Protein 6WN0 (pdb70)

Solvent-accessible surface area: 19566 Å² total; per-residue (Å²): 70,79,0,20,0,1,38,122,91,0,64,93,96,7,60,34,35,10,120,121,0,12,129,52,0,40,97,8,13,15,82,79,92,45,70,93,28,24,36,55,91,73,16,82,0,43,15,91,5,21,64,76,69,1,7,1,0,0,0,25,30,127,134,67,8,0,0,0,4,0,0,5,20,3,82,22,83,2,25,4,6,39,15,36,32,87,0,5,137,116,27,46,16,145,98,115,51,0,30,2,5,11,26,42,10,13,15,85,130,52,96,38,123,95,76,51,48,69,7,23,0,8,0,4,2,0,0,0,4,1,0,26,4,47,46,12,52,4,0,1,18,22,14,25,34,126,30,64,89,89,2,108,85,1,7,5,131,34,120,92,40,13,130,81,74,119,26,89,67,137,43,12,3,0,1,16,0,52,10,62,76,114,4,8,58,17,0,10,116,136,42,84,8,107,18,89,20,22,54,40,112,36,1,146,103,33,173,86,91,118,50,85,81,73,0,15,0,0,42,125,93,0,54,96,98,4,75,50,30,13,84,77,0,15,124,45,0,11,29,6,10,9,16,42,106,38,74,126,111,26,58,73,130,78,15,102,0,38,10,111,4,24,67,81,71,2,7,1,0,0,0,21,40,135,102,74,7,1,0,0,4,0,0,5,19,2,90,22,82,1,26,3,14,83,66,38,51,82,0,4,139,116,26,32,18,158,91,113,49,0,33,2,6,11,22,44,9,12,14,9,88,57,118,42,122,116,68,58,46,61,12,20,0,13,0,6,1,0,0,0,4,0,0,23,4,45,42,12,47,4,0,1,19,22,15,27,36,127,32,56,87,88,2,107,82,1,14,4,145,33,129,95,41,14,123,78,71,109,35,106,60,138,46,10,2,1,0,17,0,61,10,61,74,116,4,11,52,15,0,12,115,138,38,81,6,108,20,87,31,22,55,37,110,40,2,149,106,30,173,104,79,113,45,34,211

Secondary structure (DSSP, 8-state):
-EEEEE-TTTGGGGHHHHHHHHHHHIIIIIIIS--GGG--TTS----TT-STT-EEEEEEETTEEEEEEEEEETTS--HHHHT-GGGSTT-----TTEEEEEEEEE-GGGSSSSSSS-HHHHHHHHHHHHHHHHT--EEEEEEETTHHHHHHHTT--EEESS--EEETTEEEEEEEEE-SHHHHHHHHHHHT--S--EE-TT-TTS--PPP-/-EEEEE-TTTGGG-HHHHHHHHHHHIIIIIIIS--GGG--TTS----TT-STT-EEEEEEETTEEEEEEEEEETTS--IIIII-GGGSTT-----TTEEEEEEEEE-GGGSS-SSSS-HHHHHHHHHHHHHHHHT--EEEEEEETTHHHHHHHTT--EEESS--EEETTEEEEEEEEE-SHHHHHHHHHHHT--S--EE-TT-TTS--PPPP-

Sequence (425 aa):
MQVHVIRRENRALYAGLLEKYFRIRHQIYVVERGWKELDRPDGREIDQFDTEDAVYLLGVDNDDIVAGMRMVPTTSPTLLSDVFPQLALAGPVRRPDAYELSRIFVVPRKRGEHGGPRAEAVIQAAAMEYGLSIGLSAFTIVLETWWLPRLVDQGWKAKPLGLPQDINGFSTTAVIVDVDDDAWVGICNRRSVPGPTLEWRGLEAIRRHSLPMQVHVIRRENRALYAGLLEKYFRIRHQIYVVERGWKELDRPDGREIDQFDTEDAVYLLGVDNDDIVAGMRMVPTTSPTLLSDVFPQLALAGPVRRPDAYELSRIFVVPRKRGEHGGPRAEAVIQAAAMEYGLSIGLSAFTIVLETWWLPRLVDQGWKAKPLGLPQDINGFSTTAVIVDVDDDAWVGICNRRSVPGPTLEWRGLEAIRRHSLPE

Organism: Rhodopseudomonas palustris (strain ATCC BAA-98 / CGA009) (NCBI:txid258594)

Radius of gyration: 25.26 Å; Cα contacts (8 Å, |Δi|>4): 843; chains: 2; bounding box: 41×74×60 Å

Foldseek 3Di:
DFKEKAALQCVVVCVPVVVVVQQVLLCVVCNVVVNVVQADDVNGRDDPQPDRQKIKIFDDDPNDGFWIKIKHQQLDDDCCQPPNVVQADVGGDRDRQEIEIDDTDGHPVQADDDPAFGPSLQRVLQVLVVSQFQVHFKYKYKAFCVCVVVCVQLQKDWDWRHAWDQDPNGTIHMTIITRDLRSNVSNCVSGVPPPDRYDCPSPPVDGTDDHD/DFKEKDALQCVVVCPPVVVLVQQVLLCVCCVPVVPVVQQDPVSGRDDPQPDRQKMKIFDDDPNHTFWIKIKHQLLDDDCCQPPNVVQAVVGGDRDRQEIEIDDTDGPPVQADDDDAFRPSLQRVLQVLVVSQFQPHFKYKYKAFPVCVVVCVQLQKDWDWRHDWDQDVNTTIHMIIITRDLRNNVSNCVSGVPPPHRYDHPSNPVHGTDDHDD

Nearest PDB structures (foldseek):
  6wn0-assembly1_A  TM=1.005E+00  e=1.119E-47  Rhodopseudomonas palustris
  5w8a-assembly1_A  TM=9.629E-01  e=1.177E-22  Bradyrhizobium japonicum
  5w8d-assembly1_A  TM=9.634E-01  e=1.426E-22  Bradyrhizobium japonicum
  6wns-assembly1_A  TM=9.395E-01  e=7.045E-20  Mesorhizobium sp. ORS 3359
  1ro5-assembly1_A  TM=8.654E-01  e=1.950E-10  Pseudomonas aeruginosa

InterPro domains:
  IPR001690 Autoinducer synthase [PF00765] (16-183)
  IPR001690 Autoinducer synthase [PR01549] (20-39)
  IPR001690 Autoinducer synthase [PR01549] (41-63)
  IPR001690 Autoinducer synthase [PR01549] (64-82)
  IPR001690 Autoinducer synthase [PR01549] (96-108)
  IPR001690 Autoinducer synthase [PS51187] (2-188)
  IPR001690 Autoinducer synthase [PTHR39322] (3-184)
  IPR016181 Acyl-CoA N-acyltransferase [SSF55729] (4-193)

B-factor: mean 21.7, std 7.26, range [11.91, 58.33]

Structure (mmCIF, N/CA/C/O backbone):
data_6WN0
#
_entry.id   6WN0
#
_cell.length_a   42.519
_cell.length_b   100.512
_cell.length_c   105.047
_cell.angle_alpha   90.000
_cell.angle_beta   90.000
_cell.angle_gamma   90.000
#
_symmetry.space_group_name_H-M   'P 21 21 21'
#
loop_
_entity.id
_entity.type
_entity.pdbx_description
1 polymer '4-coumaroyl-homoserine lactone synthase'
2 non-polymer 'COENZYME A'
3 non-polymer '(2S)-4-({[(2S,3S,4R,5R)-5-(6-amino-9H-purin-9-yl)-3,4-dihydroxytetrahydrofuran-2-yl]methyl}sulfanyl)-2-{[(2E)-3-(cis-4-hydroxycyclohexa-2,5-dien-1-yl)prop-2-enoyl]amino}butanoic acid'
4 water water
#
loop_
_atom_site.group_PDB
_atom_site.id
_atom_site.type_symbol
_atom_site.label_atom_id
_atom_site.label_alt_id
_atom_site.label_comp_id
_atom_site.label_asym_id
_atom_site.label_entity_id
_atom_site.label_seq_id
_atom_site.pdbx_PDB_ins_code
_atom_site.Cartn_x
_atom_site.Cartn_y
_atom_site.Cartn_z
_atom_site.occupancy
_atom_site.B_iso_or_equiv
_atom_site.auth_seq_id
_atom_site.auth_comp_id
_atom_site.auth_asym_id
_atom_site.auth_atom_id
_atom_site.pdbx_PDB_model_num
ATOM 1 N N . MET A 1 1 ? 34.790 134.571 -28.745 1.00 27.11 1 MET A N 1
ATOM 2 C CA . MET A 1 1 ? 34.209 133.507 -27.889 1.00 27.66 1 MET A CA 1
ATOM 3 C C . MET A 1 1 ? 33.414 134.123 -26.745 1.00 27.17 1 MET A C 1
ATOM 4 O O . MET A 1 1 ? 33.821 135.129 -26.163 1.00 26.61 1 MET A O 1
ATOM 9 N N . GLN A 1 2 ? 32.283 133.504 -26.428 1.00 26.66 2 GLN A N 1
ATOM 10 C CA . GLN A 1 2 ? 31.468 133.903 -25.294 1.00 26.74 2 GLN A CA 1
ATOM 11 C C . GLN A 1 2 ? 31.602 132.852 -24.194 1.00 23.49 2 GLN A C 1
ATOM 12 O O . GLN A 1 2 ? 31.36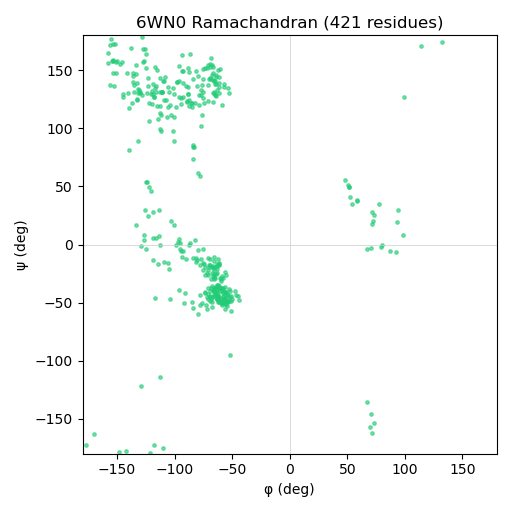0 131.677 -24.449 1.00 23.59 2 GLN A O 1
ATOM 18 N N . VAL A 1 3 ? 31.997 133.270 -22.989 1.00 21.24 3 VAL A N 1
ATOM 19 C CA . VAL A 1 3 ? 32.232 132.323 -21.877 1.00 19.67 3 VAL A CA 1
ATOM 20 C C . VAL A 1 3 ? 31.080 132.351 -20.870 1.00 19.38 3 VAL A C 1
ATOM 21 O O . VAL A 1 3 ? 30.886 133.338 -20.152 1.00 20.43 3 VAL A O 1
ATOM 25 N N . HIS A 1 4 ? 30.333 131.252 -20.826 1.00 18.04 4 HIS A N 1
ATOM 26 C CA . HIS A 1 4 ? 29.147 131.128 -19.982 1.00 17.24 4 HIS A CA 1
ATOM 27 C C . HIS A 1 4 ? 29.501 130.521 -18.638 1.00 16.18 4 HIS A C 1
ATOM 28 O O . HIS A 1 4 ? 30.124 129.450 -18.577 1.00 16.16 4 HIS A O 1
ATOM 35 N N . VAL A 1 5 ? 29.102 131.205 -17.569 1.00 14.88 5 VAL A N 1
ATOM 36 C CA . VAL A 1 5 ? 29.147 130.643 -16.217 1.00 14.47 5 VAL A CA 1
ATOM 37 C C . VAL A 1 5 ? 27.947 129.714 -16.051 1.00 14.25 5 VAL A C 1
ATOM 38 O O . VAL A 1 5 ? 26.797 130.138 -16.197 1.00 14.47 5 VAL A O 1
ATOM 42 N N . ILE A 1 6 ? 28.229 128.444 -15.768 1.00 14.39 6 ILE A N 1
ATOM 43 C CA . ILE A 1 6 ? 27.186 127.455 -15.502 1.00 14.58 6 ILE A CA 1
ATOM 44 C C . ILE A 1 6 ? 27.410 126.853 -14.119 1.00 14.79 6 ILE A C 1
ATOM 45 O O . ILE A 1 6 ? 28.475 126.293 -13.825 1.00 14.65 6 ILE A O 1
ATOM 50 N N . ARG A 1 7 ? 26.400 126.996 -13.268 1.00 14.85 7 ARG A N 1
ATOM 51 C CA . ARG A 1 7 ? 26.462 126.520 -11.886 1.00 15.42 7 ARG A CA 1
ATOM 52 C C . ARG A 1 7 ? 25.073 126.091 -11.417 1.00 16.19 7 ARG A C 1
ATOM 53 O O . ARG A 1 7 ? 24.113 126.137 -12.196 1.00 15.75 7 ARG A O 1
ATOM 61 N N . ARG A 1 8 ? 24.982 125.661 -10.158 1.00 17.25 8 ARG A N 1
ATOM 62 C CA . ARG A 1 8 ? 23.749 125.120 -9.571 1.00 18.37 8 ARG A CA 1
ATOM 63 C C . ARG A 1 8 ? 22.507 125.960 -9.912 1.00 18.52 8 ARG A C 1
ATOM 64 O O . ARG A 1 8 ? 21.461 125.416 -10.288 1.00 18.34 8 ARG A O 1
ATOM 72 N N . GLU A 1 9 ? 22.656 127.279 -9.807 1.00 18.43 9 GLU A N 1
ATOM 73 C CA . GLU A 1 9 ? 21.530 128.208 -9.879 1.00 18.93 9 GLU A CA 1
ATOM 74 C C . GLU A 1 9 ? 20.984 128.427 -11.294 1.00 18.81 9 GLU A C 1
ATOM 75 O O . GLU A 1 9 ? 19.830 128.821 -11.443 1.00 19.14 9 GLU A O 1
ATOM 81 N N . ASN A 1 10 ? 21.794 128.161 -12.318 1.00 18.20 10 ASN A N 1
ATOM 82 C CA . ASN A 1 10 ? 21.354 128.338 -13.710 1.00 18.34 10 ASN A CA 1
ATOM 83 C C . ASN A 1 10 ? 21.538 127.102 -14.610 1.00 18.70 10 ASN A C 1
ATOM 84 O O . ASN A 1 10 ? 21.352 127.186 -15.826 1.00 18.58 10 ASN A O 1
ATOM 89 N N . ARG A 1 11 ? 21.904 125.968 -14.006 1.00 20.02 11 ARG A N 1
ATOM 90 C CA . ARG A 1 11 ? 22.115 124.700 -14.723 1.00 21.89 11 ARG A CA 1
ATOM 91 C C . ARG A 1 11 ? 20.918 124.288 -15.593 1.00 21.75 11 ARG A C 1
ATOM 92 O O . ARG A 1 11 ? 21.101 123.760 -16.706 1.00 21.77 11 ARG A O 1
ATOM 100 N N . ALA A 1 12 ? 19.710 124.535 -15.077 1.00 21.42 12 ALA A N 1
ATOM 101 C CA . ALA A 1 12 ? 18.452 124.217 -15.764 1.00 21.34 12 ALA A CA 1
ATOM 102 C C . ALA A 1 12 ? 18.315 124.910 -17.123 1.00 21.19 12 ALA A C 1
ATOM 103 O O . ALA A 1 12 ? 17.639 124.401 -18.020 1.00 22.03 12 ALA A O 1
ATOM 105 N N . LEU A 1 13 ? 18.981 126.056 -17.262 1.00 20.57 13 LEU A N 1
ATOM 106 C CA . LEU A 1 13 ? 18.975 126.858 -18.475 1.00 20.65 13 LEU A CA 1
ATOM 107 C C . LEU A 1 13 ? 19.962 126.349 -19.526 1.00 20.01 13 LEU A C 1
ATOM 108 O O . LEU A 1 13 ? 19.912 126.776 -20.684 1.00 19.72 13 LEU A O 1
ATOM 113 N N . TYR A 1 14 ? 20.846 125.433 -19.121 1.00 19.54 14 TYR A N 1
ATOM 114 C CA . TYR A 1 14 ? 21.937 124.949 -19.974 1.00 18.67 14 TYR A CA 1
ATOM 115 C C . TYR A 1 14 ? 21.948 123.437 -20.195 1.00 18.73 14 TYR A C 1
ATOM 116 O O . TYR A 1 14 ? 23.001 122.866 -20.493 1.00 18.47 14 TYR A O 1
ATOM 125 N N . ALA A 1 15 ? 20.786 122.795 -20.061 1.00 18.79 15 ALA A N 1
ATOM 126 C CA . ALA A 1 15 ? 20.676 121.336 -20.194 1.00 18.84 15 ALA A CA 1
ATOM 127 C C . ALA A 1 15 ? 21.282 120.805 -21.505 1.00 18.81 15 ALA A C 1
ATOM 128 O O . ALA A 1 15 ? 22.094 119.874 -21.483 1.00 18.20 15 ALA A O 1
ATOM 130 N N . GLY A 1 16 ? 20.916 121.430 -22.625 1.00 19.01 16 GLY A N 1
ATOM 131 C CA . GLY A 1 16 ? 21.414 121.047 -23.952 1.00 18.72 16 GLY A CA 1
ATOM 132 C C . GLY A 1 16 ? 22.917 121.195 -24.139 1.00 18.76 16 GLY A C 1
ATOM 133 O O . GLY A 1 16 ? 23.576 120.288 -24.653 1.00 18.10 16 GLY A O 1
ATOM 134 N N . LEU A 1 17 ? 23.454 122.336 -23.710 1.00 18.42 17 LEU A N 1
ATOM 135 C CA . LEU A 1 17 ? 24.883 122.611 -23.816 1.00 18.62 17 LEU A CA 1
ATOM 136 C C . LEU A 1 17 ? 25.706 121.667 -22.926 1.00 18.13 17 LEU A C 1
ATOM 137 O O . LEU A 1 17 ? 26.780 121.220 -23.327 1.00 16.96 17 LEU A O 1
ATOM 142 N N . LEU A 1 18 ? 25.182 121.347 -21.740 1.00 17.71 18 LEU A N 1
ATOM 143 C CA . LEU A 1 18 ? 25.853 120.412 -20.828 1.00 18.06 18 LEU A CA 1
ATOM 144 C C . LEU A 1 18 ? 25.911 118.987 -21.388 1.00 18.28 18 LEU A C 1
ATOM 145 O O . LEU A 1 18 ? 26.927 118.310 -21.256 1.00 17.51 18 LEU A O 1
ATOM 150 N N . GLU A 1 19 ? 24.825 118.553 -22.026 1.00 19.62 19 GLU A N 1
ATOM 151 C CA . GLU A 1 19 ? 24.799 117.272 -22.739 1.00 20.76 19 GLU A CA 1
ATOM 152 C C . GLU A 1 19 ? 25.911 117.187 -23.786 1.00 19.81 19 GLU A C 1
ATOM 153 O O . GLU A 1 19 ? 26.656 116.208 -23.821 1.00 19.51 19 GLU A O 1
ATOM 159 N N . LYS A 1 20 ? 26.034 118.234 -24.602 1.00 19.10 20 LYS A N 1
ATOM 160 C CA . LYS A 1 20 ? 27.104 118.348 -25.606 1.00 18.61 20 LYS A CA 1
ATOM 161 C C . LYS A 1 20 ? 28.503 118.422 -24.971 1.00 18.26 20 LYS A C 1
ATOM 162 O O . LYS A 1 20 ? 29.457 117.823 -25.483 1.00 17.83 20 LYS A O 1
ATOM 168 N N . TYR A 1 21 ? 28.598 119.139 -23.851 1.00 17.13 21 TYR A N 1
ATOM 169 C CA . TYR A 1 21 ? 29.835 119.276 -23.067 1.00 16.65 21 TYR A CA 1
ATOM 170 C C . TYR A 1 21 ? 30.461 117.934 -22.650 1.00 16.44 21 TYR A C 1
ATOM 171 O O . TYR A 1 21 ? 31.634 117.678 -22.933 1.00 16.24 21 TYR A O 1
ATOM 180 N N . PHE A 1 22 ? 29.672 117.069 -22.013 1.00 16.87 22 PHE A N 1
ATOM 181 C CA . PHE A 1 22 ? 30.188 115.784 -21.539 1.00 17.26 22 PHE A CA 1
ATOM 182 C C . PHE A 1 22 ? 30.593 114.848 -22.685 1.00 17.77 22 PHE A C 1
ATOM 183 O O . PHE A 1 22 ? 31.484 114.010 -22.518 1.00 17.53 22 PHE A O 1
ATOM 191 N N . ARG A 1 23 ? 29.957 115.019 -23.848 1.00 18.46 23 ARG A N 1
ATOM 192 C CA . ARG A 1 23 ? 30.355 114.318 -25.071 1.00 19.09 23 ARG A CA 1
ATOM 193 C C . ARG A 1 23 ? 31.684 114.850 -25.625 1.00 18.63 23 ARG A C 1
ATOM 194 O O . ARG A 1 23 ? 32.559 114.057 -25.987 1.00 18.73 23 ARG A O 1
ATOM 202 N N . ILE A 1 24 ? 31.827 116.180 -25.710 1.00 17.68 24 ILE A N 1
ATOM 203 C CA . ILE A 1 24 ? 33.091 116.826 -26.139 1.00 17.43 24 ILE A CA 1
ATOM 204 C C . ILE A 1 24 ? 34.256 116.346 -25.266 1.00 16.64 24 ILE A C 1
ATOM 205 O O . ILE A 1 24 ? 35.339 116.047 -25.779 1.00 15.95 24 ILE A O 1
ATOM 210 N N . ARG A 1 25 ? 34.018 116.266 -23.956 1.00 15.96 25 ARG A N 1
ATOM 211 C CA . ARG A 1 25 ? 35.014 115.745 -23.020 1.00 16.10 25 ARG A CA 1
ATOM 212 C C . ARG A 1 25 ? 35.443 114.314 -23.331 1.00 16.19 25 ARG A C 1
ATOM 213 O O . ARG A 1 25 ? 36.624 113.985 -23.180 1.00 16.44 25 ARG A O 1
ATOM 221 N N . HIS A 1 26 ? 34.504 113.471 -23.773 1.00 16.34 26 HIS A N 1
ATOM 222 C CA . HIS A 1 26 ? 34.872 112.119 -24.215 1.00 17.02 26 HIS A CA 1
ATOM 223 C C . HIS A 1 26 ? 35.867 112.157 -25.368 1.00 17.13 26 HIS A C 1
ATOM 224 O O . HIS A 1 26 ? 36.909 111.487 -25.316 1.00 16.95 26 HIS A O 1
ATOM 231 N N . GLN A 1 27 ? 35.537 112.938 -26.398 1.00 17.87 27 GLN A N 1
ATOM 232 C CA . GLN A 1 27 ? 36.414 113.133 -27.559 1.00 18.60 27 GLN A CA 1
ATOM 233 C C . GLN A 1 27 ? 37.795 113.680 -27.184 1.00 18.15 27 GLN A C 1
ATOM 234 O O . GLN A 1 27 ? 38.819 113.167 -27.647 1.00 17.99 27 GLN A O 1
ATOM 240 N N . ILE A 1 28 ? 37.815 114.716 -26.349 1.00 17.74 28 ILE A N 1
ATOM 241 C CA . ILE A 1 28 ? 39.076 115.362 -25.948 1.00 17.97 28 ILE A CA 1
ATOM 242 C C . ILE A 1 28 ? 39.962 114.455 -25.069 1.00 17.69 28 ILE A C 1
ATOM 243 O O . ILE A 1 28 ? 41.153 114.291 -25.348 1.00 18.12 28 ILE A O 1
ATOM 248 N N . TYR A 1 29 ? 39.380 113.863 -24.031 1.00 17.76 29 TYR A N 1
ATOM 249 C CA . TYR A 1 29 ? 40.174 113.148 -23.017 1.00 17.71 29 TYR A CA 1
ATOM 250 C C . TYR A 1 29 ? 40.347 111.664 -23.303 1.00 17.99 29 TYR A C 1
ATOM 251 O O . TYR A 1 29 ? 41.476 111.166 -23.296 1.00 17.63 29 TYR A O 1
ATOM 260 N N . VAL A 1 30 ? 39.239 110.974 -23.580 1.00 18.03 30 VAL A N 1
ATOM 261 C CA . VAL A 1 30 ? 39.265 109.533 -23.848 1.00 17.88 30 VAL A CA 1
ATOM 262 C C . VAL A 1 30 ? 39.874 109.264 -25.229 1.00 18.52 30 VAL A C 1
ATOM 263 O O . VAL A 1 30 ? 40.820 108.479 -25.336 1.00 18.38 30 VAL A O 1
ATOM 267 N N . VAL A 1 31 ? 39.360 109.940 -26.260 1.00 18.79 31 VAL A N 1
ATOM 268 C CA . VAL A 1 31 ? 39.764 109.667 -27.651 1.00 19.86 31 VAL A CA 1
ATOM 269 C C . VAL A 1 31 ? 41.109 110.316 -28.005 1.00 20.62 31 VAL A C 1
ATOM 270 O O . VAL A 1 31 ? 42.061 109.610 -28.343 1.00 20.86 31 VAL A O 1
ATOM 274 N N . GLU A 1 32 ? 41.194 111.643 -27.906 1.00 20.86 32 GLU A N 1
ATOM 275 C CA . GLU A 1 32 ? 42.384 112.372 -28.352 1.00 21.62 32 GLU A CA 1
ATOM 276 C C . GLU A 1 32 ? 43.597 112.159 -27.435 1.00 21.59 32 GLU A C 1
ATOM 277 O O . GLU A 1 32 ? 44.647 111.726 -27.908 1.00 21.69 32 GLU A O 1
ATOM 283 N N . ARG A 1 33 ? 43.446 112.443 -26.138 1.00 20.72 33 ARG A N 1
ATOM 284 C CA . ARG A 1 33 ? 44.535 112.233 -25.171 1.00 20.23 33 ARG A CA 1
ATOM 285 C C . ARG A 1 33 ? 44.817 110.747 -24.910 1.00 20.22 33 ARG A C 1
ATOM 286 O O . ARG A 1 33 ? 45.878 110.399 -24.390 1.00 20.67 33 ARG A O 1
ATOM 294 N N . GLY A 1 34 ? 43.865 109.884 -25.260 1.00 20.02 34 GLY A N 1
ATOM 295 C CA . GLY A 1 34 ? 43.987 108.438 -25.026 1.00 20.10 34 GLY A CA 1
ATOM 296 C C . GLY A 1 34 ? 43.837 108.024 -23.570 1.00 19.97 34 GLY A C 1
ATOM 297 O O . GLY A 1 34 ? 44.341 106.968 -23.171 1.00 19.17 34 GLY A O 1
ATOM 298 N N . TRP A 1 35 ? 43.126 108.840 -22.781 1.00 19.87 35 TRP A N 1
ATOM 299 C CA . TRP A 1 35 ? 42.893 108.549 -21.366 1.00 20.14 35 TRP A CA 1
ATOM 300 C C . TRP A 1 35 ? 41.705 107.610 -21.196 1.00 20.85 35 TRP A C 1
ATOM 301 O O . TRP A 1 35 ? 40.610 108.008 -20.760 1.00 19.83 35 TRP A O 1
ATOM 312 N N . LYS A 1 36 ? 41.958 106.349 -21.552 1.00 21.08 36 LYS A N 1
ATOM 313 C CA . LYS A 1 36 ? 40.973 105.270 -21.516 1.00 21.99 36 LYS A CA 1
ATOM 314 C C . LYS A 1 36 ? 40.380 105.062 -20.112 1.00 21.52 36 LYS A C 1
ATOM 315 O O . LYS A 1 36 ? 39.225 104.635 -19.974 1.00 21.66 36 LYS A O 1
ATOM 321 N N . GLU A 1 37 ? 41.169 105.389 -19.084 1.00 21.14 37 GLU A N 1
ATOM 322 C CA . GLU A 1 37 ? 40.735 105.323 -17.678 1.00 20.89 37 GLU A CA 1
ATOM 323 C C . GLU A 1 37 ? 39.471 106.159 -17.382 1.00 20.47 37 GLU A C 1
ATOM 324 O O . GLU A 1 37 ? 38.742 105.876 -16.430 1.00 20.04 37 GLU A O 1
ATOM 330 N N . LEU A 1 38 ? 39.225 107.173 -18.215 1.00 20.69 38 LEU A N 1
ATOM 331 C CA . LEU A 1 38 ? 38.073 108.068 -18.070 1.00 20.76 38 LEU A CA 1
ATOM 332 C C . LEU A 1 38 ? 36.877 107.673 -18.948 1.00 20.62 38 LEU A C 1
ATOM 333 O O . LEU A 1 38 ? 35.868 108.388 -18.992 1.00 20.43 38 LEU A O 1
ATOM 338 N N . ASP A 1 39 ? 36.989 106.538 -19.638 1.00 21.06 39 ASP A N 1
ATOM 339 C CA . ASP A 1 39 ? 35.897 106.034 -20.469 1.00 21.61 39 ASP A CA 1
ATOM 340 C C . ASP A 1 39 ? 34.735 105.554 -19.603 1.00 21.12 39 ASP A C 1
ATOM 341 O O . ASP A 1 39 ? 34.934 105.024 -18.506 1.00 19.41 39 ASP A O 1
ATOM 346 N N . ARG A 1 40 ? 33.521 105.785 -20.094 1.00 20.85 40 ARG A N 1
ATOM 347 C CA . ARG A 1 40 ? 32.296 105.403 -19.393 1.00 21.67 40 ARG A CA 1
ATOM 348 C C . ARG A 1 40 ? 31.347 104.704 -20.381 1.00 22.05 40 ARG A C 1
ATOM 349 O O . ARG A 1 40 ? 31.466 104.932 -21.590 1.00 20.99 40 ARG A O 1
ATOM 357 N N . PRO A 1 41 ? 30.437 103.831 -19.877 1.00 22.55 41 PRO A N 1
ATOM 358 C CA . PRO A 1 41 ? 29.573 103.023 -20.755 1.00 23.25 41 PRO A CA 1
ATOM 359 C C . PRO A 1 41 ? 28.731 103.826 -21.753 1.00 24.24 41 PRO A C 1
ATOM 360 O O . PRO A 1 41 ? 28.676 103.445 -22.921 1.00 25.24 41 PRO A O 1
ATOM 364 N N . ASP A 1 42 ? 28.123 104.931 -21.312 1.00 24.43 42 ASP A N 1
ATOM 365 C CA . ASP A 1 42 ? 27.264 105.746 -22.189 1.00 23.94 42 ASP A CA 1
ATOM 366 C C . ASP A 1 42 ? 28.001 106.750 -23.101 1.00 23.69 42 ASP A C 1
ATOM 367 O O . ASP A 1 42 ? 27.356 107.532 -23.809 1.00 23.14 42 ASP A O 1
ATOM 372 N N . GLY A 1 43 ? 29.336 106.732 -23.070 1.00 22.44 43 GLY A N 1
ATOM 373 C CA . GLY A 1 43 ? 30.158 107.602 -23.914 1.00 22.58 43 GLY A CA 1
ATOM 374 C C . GLY A 1 43 ? 30.330 109.040 -23.436 1.00 21.97 43 GLY A C 1
ATOM 375 O O . GLY A 1 43 ? 30.995 109.834 -24.096 1.00 22.74 43 GLY A O 1
ATOM 376 N N . ARG A 1 44 ? 29.719 109.387 -22.307 1.00 21.64 44 ARG A N 1
ATOM 377 C CA . ARG A 1 44 ? 29.943 110.694 -21.677 1.00 21.43 44 ARG A CA 1
ATOM 378 C C . ARG A 1 44 ? 31.198 110.616 -20.822 1.00 20.33 44 ARG A C 1
ATOM 379 O O . ARG A 1 44 ? 31.446 109.597 -20.195 1.00 20.70 44 ARG A O 1
ATOM 387 N N . GLU A 1 45 ? 31.991 111.682 -20.805 1.00 19.05 45 GLU A N 1
ATOM 388 C CA . GLU A 1 45 ? 33.128 111.763 -19.890 1.00 17.96 45 GLU A CA 1
ATOM 389 C C . GLU A 1 45 ? 32.707 112.647 -18.722 1.00 17.45 45 GLU A C 1
ATOM 390 O O . GLU A 1 45 ? 32.728 113.882 -18.795 1.00 16.96 45 GLU A O 1
ATOM 396 N N . ILE A 1 46 ? 32.308 111.974 -17.653 1.00 17.21 46 ILE A N 1
ATOM 397 C CA . ILE A 1 46 ? 31.763 112.595 -16.456 1.00 17.55 46 ILE A CA 1
ATOM 398 C C . ILE A 1 46 ? 32.343 111.812 -15.288 1.00 17.68 46 ILE A C 1
ATOM 399 O O . ILE A 1 46 ? 32.318 110.581 -15.292 1.00 18.54 46 ILE A O 1
ATOM 404 N N . ASP A 1 47 ? 32.900 112.514 -14.306 1.00 16.92 47 ASP A N 1
ATOM 405 C CA . ASP A 1 47 ? 33.485 111.832 -13.149 1.00 16.24 47 ASP A CA 1
ATOM 406 C C . ASP A 1 47 ? 32.798 112.196 -11.825 1.00 15.92 47 ASP A C 1
ATOM 407 O O . ASP A 1 47 ? 31.778 112.899 -11.821 1.00 15.65 47 ASP A O 1
ATOM 412 N N . GLN A 1 48 ? 33.370 111.727 -10.714 1.00 15.69 48 GLN A N 1
ATOM 413 C CA . GLN A 1 48 ? 32.806 111.915 -9.368 1.00 15.82 48 GLN A CA 1
ATOM 414 C C . GLN A 1 48 ? 32.765 113.373 -8.888 1.00 15.49 48 GLN A C 1
ATOM 415 O O . GLN A 1 48 ? 32.075 113.683 -7.914 1.00 15.41 48 GLN A O 1
ATOM 421 N N . PHE A 1 49 ? 33.494 114.256 -9.581 1.00 15.45 49 PHE A N 1
ATOM 422 C CA . PHE A 1 49 ? 33.545 115.691 -9.240 1.00 14.70 49 PHE A CA 1
ATOM 423 C C . PHE A 1 49 ? 32.614 116.549 -10.098 1.00 14.76 49 PHE A C 1
ATOM 424 O O . PHE A 1 49 ? 32.556 117.782 -9.932 1.00 14.66 49 PHE A O 1
ATOM 432 N N . ASP A 1 50 ? 31.904 115.902 -11.019 1.00 14.11 50 ASP A N 1
ATOM 433 C CA . ASP A 1 50 ? 30.806 116.550 -11.723 1.00 14.43 50 ASP A CA 1
ATOM 434 C C . ASP A 1 50 ? 29.553 116.450 -10.865 1.00 15.02 50 ASP A C 1
ATOM 435 O O . ASP A 1 50 ? 28.747 115.512 -10.983 1.00 15.28 50 ASP A O 1
ATOM 440 N N . THR A 1 51 ? 29.422 117.414 -9.963 1.00 15.46 51 THR A N 1
ATOM 441 C CA . THR A 1 51 ? 28.300 117.458 -9.028 1.00 16.29 51 THR A CA 1
ATOM 442 C C . THR A 1 51 ? 27.655 118.834 -9.106 1.00 16.86 51 THR A C 1
ATOM 443 O O . THR A 1 51 ? 28.133 119.711 -9.827 1.00 15.82 51 THR A O 1
ATOM 447 N N . GLU A 1 52 ? 26.597 119.024 -8.322 1.00 17.84 52 GLU A N 1
ATOM 448 C CA . GLU A 1 52 ? 25.890 120.301 -8.257 1.00 19.65 52 GLU A CA 1
ATOM 449 C C . GLU A 1 52 ? 26.738 121.449 -7.694 1.00 19.19 52 GLU A C 1
ATOM 450 O O . GLU A 1 52 ? 26.417 122.624 -7.911 1.00 19.22 52 GLU A O 1
ATOM 456 N N . ASP A 1 53 ? 27.813 121.106 -6.980 1.00 19.20 53 ASP A N 1
ATOM 457 C CA . ASP A 1 53 ? 28.722 122.109 -6.410 1.00 19.21 53 ASP A CA 1
ATOM 458 C C . ASP A 1 53 ? 29.789 122.605 -7.381 1.00 18.30 53 ASP A C 1
ATOM 459 O O . ASP A 1 53 ? 30.460 123.615 -7.110 1.00 17.94 53 ASP A O 1
ATOM 464 N N . ALA A 1 54 ? 29.922 121.916 -8.513 1.00 16.08 54 ALA A N 1
ATOM 465 C CA . ALA A 1 54 ? 30.856 122.314 -9.569 1.00 15.77 54 ALA A CA 1
ATOM 466 C C . ALA A 1 54 ? 30.374 123.566 -10.309 1.00 15.09 54 ALA A C 1
ATOM 467 O O . ALA A 1 54 ? 29.167 123.833 -10.385 1.00 14.73 54 ALA A O 1
ATOM 469 N N . VAL A 1 55 ? 31.338 124.325 -10.827 1.00 14.59 55 VAL A N 1
ATOM 470 C CA . VAL A 1 55 ? 31.095 125.478 -11.691 1.00 14.37 55 VAL A CA 1
ATOM 471 C C . VAL A 1 55 ? 31.800 125.212 -13.015 1.00 14.15 55 VAL A C 1
ATOM 472 O O . VAL A 1 55 ? 32.983 124.850 -13.040 1.00 14.23 55 VAL A O 1
ATOM 476 N N . TYR A 1 56 ? 31.071 125.375 -14.114 1.00 13.84 56 TYR A N 1
ATOM 477 C CA . TYR A 1 56 ? 31.668 125.239 -15.438 1.00 14.06 56 TYR A CA 1
ATOM 478 C C . TYR A 1 56 ? 31.773 126.580 -16.118 1.00 14.35 56 TYR A C 1
ATOM 479 O O . TYR A 1 56 ? 30.878 127.425 -15.991 1.00 14.37 56 TYR A O 1
ATOM 488 N N . LEU A 1 57 ? 32.888 126.774 -16.821 1.00 14.55 57 LEU A N 1
ATOM 489 C CA . LEU A 1 57 ? 33.018 127.889 -17.740 1.00 15.12 57 LEU A CA 1
ATOM 490 C C . LEU A 1 57 ? 33.090 127.328 -19.148 1.00 15.29 57 LEU A C 1
ATOM 491 O O . LEU A 1 57 ? 34.050 126.631 -19.496 1.00 15.19 57 LEU A O 1
ATOM 496 N N . LEU A 1 58 ? 32.058 127.609 -19.940 1.00 15.57 58 LEU A N 1
ATOM 497 C CA . LEU A 1 58 ? 31.969 127.081 -21.297 1.00 16.44 58 LEU A CA 1
ATOM 498 C C . LEU A 1 58 ? 32.081 128.172 -22.337 1.00 16.60 58 LEU A C 1
ATOM 499 O O . LEU A 1 58 ? 31.257 129.094 -22.378 1.00 16.13 58 LEU A O 1
ATOM 504 N N . GLY A 1 59 ? 33.110 128.049 -23.170 1.00 16.53 59 GLY A N 1
ATOM 505 C CA . GLY A 1 59 ? 33.353 128.974 -24.261 1.00 17.34 59 GLY A CA 1
ATOM 506 C C . GLY A 1 59 ? 32.596 128.525 -25.493 1.00 17.71 59 GLY A C 1
ATOM 507 O O . GLY A 1 59 ? 32.755 127.395 -25.943 1.00 17.36 59 GLY A O 1
ATOM 508 N N . VAL A 1 60 ? 31.768 129.418 -26.022 1.00 18.14 60 VAL A N 1
ATOM 509 C CA . VAL A 1 60 ? 30.906 129.110 -27.160 1.00 19.09 60 VAL A CA 1
ATOM 510 C C . VAL A 1 60 ? 31.265 130.046 -28.315 1.00 20.26 60 VAL A C 1
ATOM 511 O O . VAL A 1 60 ? 31.398 131.262 -28.120 1.00 20.07 60 VAL A O 1
ATOM 515 N N . ASP A 1 61 ? 31.440 129.455 -29.496 1.00 22.06 61 ASP A N 1
ATOM 516 C CA . ASP A 1 61 ? 31.745 130.174 -30.734 1.00 24.57 61 ASP A CA 1
ATOM 517 C C . ASP A 1 61 ? 30.906 129.575 -31.860 1.00 25.64 61 ASP A C 1
ATOM 518 O O . ASP A 1 61 ? 31.001 128.369 -32.152 1.00 24.20 61 ASP A O 1
ATOM 523 N N . ASN A 1 62 ? 30.093 130.430 -32.483 1.00 27.11 62 ASN A N 1
ATOM 524 C CA . ASN A 1 62 ? 29.228 130.052 -33.610 1.00 28.61 62 ASN A CA 1
ATOM 525 C C . ASN A 1 62 ? 28.435 128.769 -33.316 1.00 28.76 62 ASN A C 1
ATOM 526 O O . ASN A 1 62 ? 28.521 127.771 -34.049 1.00 28.70 62 ASN A O 1
ATOM 531 N N . ASP A 1 63 ? 27.702 128.823 -32.198 1.00 29.39 63 ASP A N 1
ATOM 532 C CA . ASP A 1 63 ? 26.823 127.753 -31.680 1.00 29.84 63 ASP A CA 1
ATOM 533 C C . ASP A 1 63 ? 27.532 126.510 -31.114 1.00 27.53 63 ASP A C 1
ATOM 534 O O . ASP A 1 63 ? 26.863 125.608 -30.598 1.00 27.27 63 ASP A O 1
ATOM 539 N N . ASP A 1 64 ? 28.864 126.469 -31.197 1.00 24.62 64 ASP A N 1
ATOM 540 C CA . ASP A 1 64 ? 29.653 125.306 -30.754 1.00 22.67 64 ASP A CA 1
ATOM 541 C C . ASP A 1 64 ? 30.428 125.589 -29.472 1.00 20.93 64 ASP A C 1
ATOM 542 O O . ASP A 1 64 ? 30.934 126.695 -29.283 1.00 19.34 64 ASP A O 1
ATOM 547 N N . ILE A 1 65 ? 30.546 124.575 -28.614 1.00 18.89 65 ILE A N 1
ATOM 548 C CA . ILE A 1 65 ? 31.486 124.631 -27.491 1.00 17.70 65 ILE A CA 1
ATOM 549 C C . ILE A 1 65 ? 32.887 124.522 -28.089 1.00 17.14 65 ILE A C 1
ATOM 550 O O . ILE A 1 65 ? 33.180 123.583 -28.827 1.00 16.89 65 ILE A O 1
ATOM 555 N N . VAL A 1 66 ? 33.734 125.505 -27.799 1.00 16.47 66 VAL A N 1
ATOM 556 C CA . VAL A 1 66 ? 35.106 125.501 -28.314 1.00 16.14 66 VAL A CA 1
ATOM 557 C C . VAL A 1 66 ? 36.188 125.474 -27.230 1.00 15.92 66 VAL A C 1
ATOM 558 O O . VAL A 1 66 ? 37.362 125.267 -27.533 1.00 16.01 66 VAL A O 1
ATOM 562 N N . ALA A 1 67 ? 35.785 125.725 -25.986 1.00 15.73 67 ALA A N 1
ATOM 563 C CA . ALA A 1 67 ? 36.693 125.702 -24.832 1.00 15.29 67 ALA A CA 1
ATOM 564 C C . ALA A 1 67 ? 35.904 125.474 -23.557 1.00 15.13 67 ALA A C 1
ATOM 565 O O . ALA A 1 67 ? 34.709 125.770 -23.496 1.00 15.51 67 ALA A O 1
ATOM 567 N N . GLY A 1 68 ? 36.574 124.950 -22.537 1.00 15.07 68 GLY A N 1
ATOM 568 C CA . GLY A 1 68 ? 35.924 124.653 -21.270 1.00 14.54 68 GLY A CA 1
ATOM 569 C C . GLY A 1 68 ? 36.874 124.676 -20.086 1.00 14.63 68 GLY A C 1
ATOM 570 O O . GLY A 1 68 ? 38.092 124.533 -20.243 1.00 14.22 68 GLY A O 1
ATOM 571 N N . MET A 1 69 ? 36.294 124.846 -18.901 1.00 14.75 69 MET A N 1
ATOM 572 C CA . MET A 1 69 ? 37.007 124.818 -17.624 1.00 15.18 69 MET A CA 1
ATOM 573 C C . MET A 1 69 ? 36.021 124.379 -16.557 1.00 14.93 69 MET A C 1
ATOM 574 O O . MET A 1 69 ? 34.869 124.834 -16.547 1.00 15.09 69 MET A O 1
ATOM 579 N N . ARG A 1 70 ? 36.471 123.489 -15.679 1.00 14.26 70 ARG A N 1
ATOM 580 C CA . ARG A 1 70 ? 35.691 123.073 -14.518 1.00 14.34 70 ARG A CA 1
ATOM 581 C C . ARG A 1 70 ? 36.348 123.623 -13.258 1.00 14.29 70 ARG A C 1
ATOM 582 O O . ARG A 1 70 ? 37.585 123.637 -13.143 1.00 14.14 70 ARG A O 1
ATOM 590 N N . MET A 1 71 ? 35.510 124.061 -12.322 1.00 14.71 71 MET A N 1
ATOM 591 C CA . MET A 1 71 ? 35.956 124.554 -11.024 1.00 15.41 71 MET A CA 1
ATOM 592 C C . MET A 1 71 ? 35.167 123.881 -9.915 1.00 15.21 71 MET A C 1
ATOM 593 O O . MET A 1 71 ? 33.931 123.823 -9.965 1.00 15.55 71 MET A O 1
ATOM 598 N N . VAL A 1 72 ? 35.891 123.366 -8.923 1.00 14.47 72 VAL A N 1
ATOM 599 C CA . VAL A 1 72 ? 35.290 122.678 -7.774 1.00 14.22 72 VAL A CA 1
ATOM 600 C C . VAL A 1 72 ? 35.770 123.363 -6.485 1.00 13.99 72 VAL A C 1
ATOM 601 O O . VAL A 1 72 ? 36.981 123.566 -6.322 1.00 13.96 72 VAL A O 1
ATOM 605 N N . PRO A 1 73 ? 34.838 123.716 -5.560 1.00 14.13 73 PRO A N 1
ATOM 606 C CA . PRO A 1 73 ? 35.269 124.300 -4.277 1.00 14.02 73 PRO A CA 1
ATOM 607 C C . PRO A 1 73 ? 36.137 123.317 -3.494 1.00 13.89 73 PRO A C 1
ATOM 608 O O . PRO A 1 73 ? 35.809 122.125 -3.427 1.00 13.65 73 PRO A O 1
ATOM 612 N N . THR A 1 74 ? 37.239 123.802 -2.921 1.00 13.83 74 THR A N 1
ATOM 613 C CA . THR A 1 74 ? 38.157 122.915 -2.187 1.00 13.81 74 THR A CA 1
ATOM 614 C C . THR A 1 74 ? 37.559 122.384 -0.875 1.00 13.70 74 THR A C 1
ATOM 615 O O . THR A 1 74 ? 38.109 121.445 -0.291 1.00 14.20 74 THR A O 1
ATOM 619 N N . THR A 1 75 ? 36.440 122.970 -0.432 1.00 13.55 75 THR A N 1
ATOM 620 C CA . THR A 1 75 ? 35.649 122.419 0.681 1.00 13.89 75 THR A CA 1
ATOM 621 C C . THR A 1 75 ? 34.838 121.175 0.263 1.00 13.92 75 THR A C 1
ATOM 622 O O . THR A 1 75 ? 34.374 120.422 1.118 1.00 13.86 75 THR A O 1
ATOM 626 N N . SER A 1 76 ? 34.668 120.968 -1.044 1.00 14.06 76 SER A N 1
ATOM 627 C CA . SER A 1 76 ? 34.060 119.742 -1.580 1.00 14.26 76 SER A CA 1
ATOM 628 C C . SER A 1 76 ? 35.190 118.771 -1.895 1.00 14.09 76 SER A C 1
ATOM 629 O O . SER A 1 76 ? 36.350 119.209 -1.985 1.00 14.26 76 SER A O 1
ATOM 632 N N . PRO A 1 77 ? 34.880 117.455 -2.062 1.00 13.92 77 PRO A N 1
ATOM 633 C CA . PRO A 1 77 ? 35.915 116.546 -2.576 1.00 13.93 77 PRO A CA 1
ATOM 634 C C . PRO A 1 77 ? 36.523 117.042 -3.893 1.00 13.66 77 PRO A C 1
ATOM 635 O O . PRO A 1 77 ? 35.805 117.521 -4.776 1.00 12.86 77 PRO A O 1
ATOM 639 N N . THR A 1 78 ? 37.848 116.977 -3.979 1.00 13.32 78 THR A N 1
ATOM 640 C CA . THR A 1 78 ? 38.580 117.414 -5.170 1.00 13.35 78 THR A CA 1
ATOM 641 C C . THR A 1 78 ? 39.491 116.299 -5.684 1.00 13.38 78 THR A C 1
ATOM 642 O O . THR A 1 78 ? 39.684 115.287 -4.996 1.00 13.42 78 THR A O 1
ATOM 646 N N . LEU A 1 79 ? 40.029 116.476 -6.894 1.00 13.15 79 LEU A N 1
ATOM 647 C CA . LEU A 1 79 ? 41.050 115.573 -7.419 1.00 13.34 79 LEU A CA 1
ATOM 648 C C . LEU A 1 79 ? 42.214 115.449 -6.434 1.00 13.17 79 LEU A C 1
ATOM 649 O O . LEU A 1 79 ? 42.686 114.338 -6.162 1.00 12.90 79 LEU A O 1
ATOM 654 N N . LEU A 1 80 ? 42.642 116.588 -5.881 1.00 12.91 80 LEU A N 1
ATOM 655 C CA . LEU A 1 80 ? 43.726 116.615 -4.895 1.00 13.09 80 LEU A CA 1
ATOM 656 C C . LEU A 1 80 ? 43.397 115.861 -3.603 1.00 13.43 80 LEU A C 1
ATOM 657 O O . LEU A 1 80 ? 44.216 115.061 -3.121 1.00 13.20 80 LEU A O 1
ATOM 662 N N . SER A 1 81 ? 42.207 116.092 -3.050 1.00 13.73 81 SER A N 1
ATOM 663 C CA . SER A 1 81 ? 41.830 115.452 -1.792 1.00 14.39 81 SER A CA 1
ATOM 664 C C . SER A 1 81 ? 41.572 113.954 -1.949 1.00 14.81 81 SER A C 1
ATOM 665 O O . SER A 1 81 ? 42.016 113.152 -1.116 1.00 14.81 81 SER A O 1
ATOM 668 N N . ASP A 1 82 ? 40.885 113.585 -3.027 1.00 15.40 82 ASP A N 1
ATOM 669 C CA . ASP A 1 82 ? 40.322 112.245 -3.154 1.00 15.83 82 ASP A CA 1
ATOM 670 C C . ASP A 1 82 ? 41.053 111.300 -4.094 1.00 15.94 82 ASP A C 1
ATOM 671 O O . ASP A 1 82 ? 40.880 110.089 -3.989 1.00 16.01 82 ASP A O 1
ATOM 676 N N . VAL A 1 83 ? 41.839 111.847 -5.015 1.00 16.05 83 VAL A N 1
ATOM 677 C CA . VAL A 1 83 ? 42.516 111.025 -6.027 1.00 16.40 83 VAL A CA 1
ATOM 678 C C . VAL A 1 83 ? 44.042 111.113 -5.894 1.00 16.68 83 VAL A C 1
ATOM 679 O O . VAL A 1 83 ? 44.721 110.079 -5.907 1.00 16.45 83 VAL A O 1
ATOM 683 N N . PHE A 1 84 ? 44.575 112.326 -5.734 1.00 16.98 84 PHE A N 1
ATOM 684 C CA . PHE A 1 84 ? 46.031 112.516 -5.655 1.00 17.71 84 PHE A CA 1
ATOM 685 C C . PHE A 1 84 ? 46.547 113.255 -4.396 1.00 17.45 84 PHE A C 1
ATOM 686 O O . PHE A 1 84 ? 47.297 114.225 -4.542 1.00 16.52 84 PHE A O 1
ATOM 694 N N . PRO A 1 85 ? 46.187 112.791 -3.162 1.00 17.75 85 PRO A N 1
ATOM 695 C CA . PRO A 1 85 ? 46.635 113.516 -1.951 1.00 18.20 85 PRO A CA 1
ATOM 696 C C . PRO A 1 85 ? 48.147 113.632 -1.778 1.00 18.64 85 PRO A C 1
ATOM 697 O O . PRO A 1 85 ? 48.624 114.621 -1.220 1.00 19.29 85 PRO A O 1
ATOM 701 N N . GLN A 1 86 ? 48.880 112.649 -2.292 1.00 19.05 86 GLN A N 1
ATOM 702 C CA . GLN A 1 86 ? 50.345 112.602 -2.197 1.00 19.61 86 GLN A CA 1
ATOM 703 C C . GLN A 1 86 ? 51.058 113.791 -2.887 1.00 19.08 86 GLN A C 1
ATOM 704 O O . GLN A 1 86 ? 52.224 114.063 -2.606 1.00 18.61 86 GLN A O 1
ATOM 710 N N . LEU A 1 87 ? 50.343 114.494 -3.768 1.00 17.91 87 LEU A N 1
ATOM 711 C CA . LEU A 1 87 ? 50.885 115.661 -4.478 1.00 17.92 87 LEU A CA 1
ATOM 712 C C . LEU A 1 87 ? 50.948 116.927 -3.629 1.00 17.83 87 LEU A C 1
ATOM 713 O O . LEU A 1 87 ? 51.582 117.911 -4.024 1.00 17.74 87 LEU A O 1
ATOM 718 N N . ALA A 1 88 ? 50.283 116.904 -2.474 1.00 17.58 88 ALA A N 1
ATOM 719 C CA . ALA A 1 88 ? 50.316 118.018 -1.529 1.00 18.15 88 ALA A CA 1
ATOM 720 C C . ALA A 1 88 ? 50.830 117.529 -0.177 1.00 18.84 88 ALA A C 1
ATOM 721 O O . ALA A 1 88 ? 50.111 116.850 0.566 1.00 18.91 88 ALA A O 1
ATOM 723 N N . LEU A 1 89 ? 52.075 117.894 0.126 1.00 19.06 89 LEU A N 1
ATOM 724 C CA . LEU A 1 89 ? 52.811 117.391 1.296 1.00 20.26 89 LEU A CA 1
ATOM 725 C C . LEU A 1 89 ? 52.113 117.587 2.631 1.00 20.56 89 LEU A C 1
ATOM 726 O O . LEU A 1 89 ? 51.966 116.629 3.401 1.00 21.19 89 LEU A O 1
ATOM 731 N N . ALA A 1 90 ? 51.692 118.828 2.873 1.00 20.32 90 ALA A N 1
ATOM 732 C CA . ALA A 1 90 ? 51.046 119.257 4.109 1.00 21.23 90 ALA A CA 1
ATOM 733 C C . ALA A 1 90 ? 49.625 118.718 4.277 1.00 20.99 90 ALA A C 1
ATOM 734 O O . ALA A 1 90 ? 49.119 118.653 5.402 1.00 21.92 90 ALA A O 1
ATOM 736 N N . GLY A 1 91 ? 48.997 118.350 3.159 1.00 20.64 91 GLY A N 1
ATOM 737 C CA . GLY A 1 91 ? 47.617 117.854 3.118 1.00 20.39 91 GLY A CA 1
ATOM 738 C C . GLY A 1 91 ? 46.823 118.566 2.030 1.00 20.31 91 GLY A C 1
ATOM 739 O O . GLY A 1 91 ? 47.341 119.500 1.421 1.00 20.80 91 GLY A O 1
ATOM 740 N N . PRO A 1 92 ? 45.563 118.141 1.780 1.00 20.37 92 PRO A N 1
ATOM 741 C CA . PRO A 1 92 ? 44.733 118.789 0.749 1.00 20.08 92 PRO A CA 1
ATOM 742 C C . PRO A 1 92 ? 44.383 120.216 1.125 1.00 19.34 92 PRO A C 1
ATOM 743 O O . PRO A 1 92 ? 44.249 120.523 2.306 1.00 19.16 92 PRO A O 1
ATOM 747 N N . VAL A 1 93 ? 44.249 121.081 0.130 1.00 18.58 93 VAL A N 1
ATOM 748 C CA . VAL A 1 93 ? 43.775 122.440 0.381 1.00 19.01 93 VAL A CA 1
ATOM 749 C C . VAL A 1 93 ? 42.266 122.337 0.568 1.00 19.29 93 VAL A C 1
ATOM 750 O O . VAL A 1 93 ? 41.589 121.707 -0.238 1.00 18.58 93 VAL A O 1
ATOM 754 N N . ARG A 1 94 ? 41.769 122.906 1.665 1.00 20.64 94 ARG A N 1
ATOM 755 C CA . ARG A 1 94 ? 40.350 122.851 2.021 1.00 22.11 94 ARG A CA 1
ATOM 756 C C . ARG A 1 94 ? 39.981 124.225 2.570 1.00 21.88 94 ARG A C 1
ATOM 757 O O . ARG A 1 94 ? 39.973 124.440 3.781 1.00 21.98 94 ARG A O 1
ATOM 765 N N . ARG A 1 95 ? 39.730 125.164 1.659 1.00 21.29 95 ARG A N 1
ATOM 766 C CA . ARG A 1 95 ? 39.508 126.573 2.009 1.00 21.74 95 ARG A CA 1
ATOM 767 C C . ARG A 1 95 ? 38.283 127.121 1.287 1.00 20.50 95 ARG A C 1
ATOM 768 O O . ARG A 1 95 ? 38.115 126.850 0.097 1.00 19.42 95 ARG A O 1
ATOM 776 N N . PRO A 1 96 ? 37.447 127.932 1.984 1.00 20.29 96 PRO A N 1
ATOM 777 C CA . PRO A 1 96 ? 36.245 128.479 1.332 1.00 19.73 96 PRO A CA 1
ATOM 778 C C . PRO A 1 96 ? 36.566 129.421 0.154 1.00 19.17 96 PRO A C 1
ATOM 779 O O . PRO A 1 96 ? 35.752 129.564 -0.760 1.00 18.90 96 PRO A O 1
ATOM 783 N N . ASP A 1 97 ? 37.753 130.027 0.180 1.00 18.48 97 ASP A N 1
ATOM 784 C CA . ASP A 1 97 ? 38.189 130.985 -0.846 1.00 18.13 97 ASP A CA 1
ATOM 785 C C . ASP A 1 97 ? 39.185 130.395 -1.858 1.00 16.98 97 ASP A C 1
ATOM 786 O O . ASP A 1 97 ? 39.928 131.131 -2.514 1.00 16.68 97 ASP A O 1
ATOM 791 N N . ALA A 1 98 ? 39.207 129.067 -1.968 1.00 16.24 98 ALA A N 1
ATOM 792 C CA . ALA A 1 98 ? 40.031 128.380 -2.958 1.00 15.49 98 ALA A CA 1
ATOM 793 C C . ALA A 1 98 ? 39.220 127.334 -3.713 1.00 15.12 98 ALA A C 1
ATOM 794 O O . ALA A 1 98 ? 38.497 126.546 -3.097 1.00 15.26 98 ALA A O 1
ATOM 796 N N . TYR A 1 99 ? 39.306 127.374 -5.044 1.00 15.28 99 TYR A N 1
ATOM 797 C CA . TYR A 1 99 ? 38.678 126.374 -5.920 1.00 15.35 99 TYR A CA 1
ATOM 798 C C . TYR A 1 99 ? 39.738 125.596 -6.678 1.00 14.84 99 TYR A C 1
ATOM 799 O O . TYR A 1 99 ? 40.806 126.127 -6.974 1.00 14.80 99 TYR A O 1
ATOM 808 N N . GLU A 1 100 ? 39.433 124.340 -6.994 1.00 14.51 100 GLU A N 1
ATOM 809 C CA . GLU A 1 100 ? 40.285 123.511 -7.847 1.00 14.26 100 GLU A CA 1
ATOM 810 C C . GLU A 1 100 ? 39.845 123.577 -9.305 1.00 14.05 100 GLU A C 1
ATOM 811 O O . GLU A 1 100 ? 38.679 123.307 -9.626 1.00 14.05 100 GLU A O 1
ATOM 817 N N . LEU A 1 101 ? 40.795 123.921 -10.170 1.00 13.28 101 LEU A N 1
ATOM 818 C CA . LEU A 1 101 ? 40.587 123.947 -11.612 1.00 13.35 101 LEU A CA 1
ATOM 819 C C . LEU A 1 101 ? 40.932 122.599 -12.198 1.00 13.48 101 LEU A C 1
ATOM 820 O O . LEU A 1 101 ? 41.954 121.996 -11.830 1.00 14.03 101 LEU A O 1
ATOM 825 N N . SER A 1 102 ? 40.079 122.133 -13.110 1.00 13.22 102 SER A N 1
ATOM 826 C CA . SER A 1 102 ? 40.334 120.904 -13.873 1.00 13.14 102 SER A CA 1
ATOM 827 C C . SER A 1 102 ? 39.625 120.930 -15.227 1.00 12.99 102 SER A C 1
ATOM 828 O O . SER A 1 102 ? 38.847 121.852 -15.521 1.00 12.28 102 SER A O 1
ATOM 831 N N . ARG A 1 103 ? 39.929 119.928 -16.053 1.00 12.86 103 ARG A N 1
ATOM 832 C CA . ARG A 1 103 ? 39.309 119.757 -17.372 1.00 13.12 103 ARG A CA 1
ATOM 833 C C . ARG A 1 103 ? 39.360 121.028 -18.240 1.00 13.23 103 ARG A C 1
ATOM 834 O O . ARG A 1 103 ? 38.345 121.474 -18.787 1.00 12.85 103 ARG A O 1
ATOM 842 N N . ILE A 1 104 ? 40.548 121.618 -18.328 1.00 13.32 104 ILE A N 1
ATOM 843 C CA . ILE A 1 104 ? 40.784 122.694 -19.278 1.00 13.45 104 ILE A CA 1
ATOM 844 C C . ILE A 1 104 ? 40.918 122.067 -20.669 1.00 13.97 104 ILE A C 1
ATOM 845 O O . ILE A 1 104 ? 41.631 121.068 -20.851 1.00 14.16 104 ILE A O 1
ATOM 850 N N . PHE A 1 105 ? 40.202 122.625 -21.638 1.00 13.96 105 PHE A N 1
ATOM 851 C CA . PHE A 1 105 ? 40.414 122.231 -23.024 1.00 14.52 105 PHE A CA 1
ATOM 852 C C . PHE A 1 105 ? 40.039 123.333 -23.989 1.00 14.59 105 PHE A C 1
ATOM 853 O O . PHE A 1 105 ? 39.253 124.239 -23.659 1.00 14.42 105 PHE A O 1
ATOM 861 N N . VAL A 1 106 ? 40.622 123.224 -25.179 1.00 14.78 106 VAL A N 1
ATOM 862 C CA . VAL A 1 106 ? 40.239 123.983 -26.354 1.00 15.34 106 VAL A CA 1
ATOM 863 C C . VAL A 1 106 ? 40.091 122.931 -27.457 1.00 15.62 106 VAL A C 1
ATOM 864 O O . VAL A 1 106 ? 40.971 122.082 -27.622 1.00 16.24 106 VAL A O 1
ATOM 868 N N . VAL A 1 107 ? 38.980 122.962 -28.194 1.00 16.09 107 VAL A N 1
ATOM 869 C CA . VAL A 1 107 ? 38.799 122.027 -29.329 1.00 16.51 107 VAL A CA 1
ATOM 870 C C . VAL A 1 107 ? 39.894 122.291 -30.386 1.00 16.66 107 VAL A C 1
ATOM 871 O O . VAL A 1 107 ? 40.374 123.426 -30.481 1.00 15.99 107 VAL A O 1
ATOM 875 N N . PRO A 1 108 ? 40.312 121.254 -31.157 1.00 17.79 108 PRO A N 1
ATOM 876 C CA . PRO A 1 108 ? 41.428 121.424 -32.112 1.00 18.92 108 PRO A CA 1
ATOM 877 C C . PRO A 1 108 ? 41.355 122.662 -33.022 1.00 20.27 108 PRO A C 1
ATOM 878 O O . PRO A 1 108 ? 42.386 123.314 -33.236 1.00 19.98 108 PRO A O 1
ATOM 882 N N . ARG A 1 109 ? 40.150 122.982 -33.507 1.00 21.73 109 ARG A N 1
ATOM 883 C CA . ARG A 1 109 ? 39.872 124.139 -34.385 1.00 23.57 109 ARG A CA 1
ATOM 884 C C . ARG A 1 109 ? 40.295 125.500 -33.852 1.00 22.83 109 ARG A C 1
ATOM 885 O O . ARG A 1 109 ? 40.499 126.429 -34.634 1.00 22.99 109 ARG A O 1
ATOM 893 N N . LYS A 1 110 ? 40.355 125.633 -32.528 1.00 21.97 110 LYS A N 1
ATOM 894 C CA . LYS A 1 110 ? 40.658 126.916 -31.898 1.00 21.02 110 LYS A CA 1
ATOM 895 C C . LYS A 1 110 ? 41.989 126.947 -31.153 1.00 20.17 110 LYS A C 1
ATOM 896 O O . LYS A 1 110 ? 42.298 127.925 -30.480 1.00 20.17 110 LYS A O 1
ATOM 902 N N . ARG A 1 111 ? 42.778 125.881 -31.286 1.00 19.66 111 ARG A N 1
ATOM 903 C CA . ARG A 1 111 ? 44.116 125.836 -30.694 1.00 19.44 111 ARG A CA 1
ATOM 904 C C . ARG A 1 111 ? 45.085 126.695 -31.503 1.00 20.17 111 ARG A C 1
ATOM 905 O O . ARG A 1 111 ? 45.003 126.747 -32.736 1.00 19.56 111 ARG A O 1
ATOM 913 N N . GLY A 1 112 ? 45.990 127.373 -30.801 1.00 20.61 112 GLY A N 1
ATOM 914 C CA . GLY A 1 112 ? 46.943 128.277 -31.442 1.00 21.67 112 GLY A CA 1
ATOM 915 C C . GLY A 1 112 ? 46.293 129.562 -31.924 1.00 22.32 112 GLY A C 1
ATOM 916 O O . GLY A 1 112 ? 45.263 129.984 -31.388 1.00 21.74 112 GLY A O 1
ATOM 917 N N . GLU A 1 113 ? 46.887 130.165 -32.955 1.00 23.87 113 GLU A N 1
ATOM 918 C CA . GLU A 1 113 ? 46.493 131.495 -33.430 1.00 25.19 113 GLU A CA 1
ATOM 919 C C . GLU A 1 113 ? 45.400 131.452 -34.484 1.00 26.11 113 GLU A C 1
ATOM 920 O O . GLU A 1 113 ? 45.540 130.804 -35.526 1.00 26.00 113 GLU A O 1
ATOM 926 N N . HIS A 1 114 ? 44.309 132.150 -34.196 1.00 26.99 114 HIS A N 1
ATOM 927 C CA . HIS A 1 114 ? 43.221 132.318 -35.146 1.00 28.39 114 HIS A CA 1
ATOM 928 C C . HIS A 1 114 ? 42.891 133.807 -35.236 1.00 30.89 114 HIS A C 1
ATOM 929 O O . HIS A 1 114 ? 43.781 134.597 -35.572 1.00 33.99 114 HIS A O 1
ATOM 936 N N . GLY A 1 115 ? 41.652 134.193 -34.941 1.00 32.50 115 GLY A N 1
ATOM 937 C CA . GLY A 1 115 ? 41.270 135.610 -34.864 1.00 35.03 115 GLY A CA 1
ATOM 938 C C . GLY A 1 115 ? 42.154 136.469 -33.964 1.00 35.83 115 GLY A C 1
ATOM 939 O O . GLY A 1 115 ? 43.204 136.964 -34.396 1.00 39.34 115 GLY A O 1
ATOM 940 N N . GLY A 1 116 ? 41.730 136.643 -32.715 1.00 33.59 116 GLY A N 1
ATOM 941 C CA . GLY A 1 116 ? 42.380 137.575 -31.796 1.00 29.72 116 GLY A CA 1
ATOM 942 C C . GLY A 1 116 ? 43.072 136.849 -30.661 1.00 27.29 116 GLY A C 1
ATOM 943 O O . GLY A 1 116 ? 44.049 136.128 -30.903 1.00 28.72 116 GLY A O 1
ATOM 944 N N . PRO A 1 117 ? 42.584 137.031 -29.413 1.00 24.90 117 PRO A N 1
ATOM 945 C CA . PRO A 1 117 ? 43.206 136.306 -28.296 1.00 23.28 117 PRO A CA 1
ATOM 946 C C . PRO A 1 117 ? 42.990 134.800 -28.430 1.00 21.66 117 PRO A C 1
ATOM 947 O O . PRO A 1 117 ? 41.914 134.372 -28.855 1.00 21.62 117 PRO A O 1
ATOM 951 N N . ARG A 1 118 ? 44.017 134.022 -28.101 1.00 20.33 118 ARG A N 1
ATOM 952 C CA . ARG A 1 118 ? 43.940 132.559 -28.136 1.00 20.09 118 ARG A CA 1
ATOM 953 C C . ARG A 1 118 ? 42.873 132.051 -27.172 1.00 19.07 118 ARG A C 1
ATOM 954 O O . ARG A 1 118 ? 42.735 132.572 -26.061 1.00 18.21 118 ARG A O 1
ATOM 962 N N . ALA A 1 119 ? 42.118 131.049 -27.617 1.00 18.30 119 ALA A N 1
ATOM 963 C CA . ALA A 1 119 ? 41.056 130.418 -26.825 1.00 17.99 119 ALA A CA 1
ATOM 964 C C . ALA A 1 119 ? 41.566 129.901 -25.481 1.00 17.71 119 ALA A C 1
ATOM 965 O O . ALA A 1 119 ? 40.898 130.048 -24.457 1.00 17.08 119 ALA A O 1
ATOM 967 N N . GLU A 1 120 ? 42.759 129.303 -25.520 1.00 17.70 120 GLU A N 1
ATOM 968 C CA . GLU A 1 120 ? 43.534 128.868 -24.360 1.00 18.38 120 GLU A CA 1
ATOM 969 C C . GLU A 1 120 ? 43.697 129.989 -23.321 1.00 17.61 120 GLU A C 1
ATOM 970 O O . GLU A 1 120 ? 43.540 129.767 -22.113 1.00 17.42 120 GLU A O 1
ATOM 976 N N . ALA A 1 121 ? 44.015 131.185 -23.809 1.00 16.69 121 ALA A N 1
ATOM 977 C CA . ALA A 1 121 ? 44.209 132.358 -22.969 1.00 15.87 121 ALA A CA 1
ATOM 978 C C . ALA A 1 121 ? 42.876 132.905 -22.440 1.00 15.55 121 ALA A C 1
ATOM 979 O O . ALA A 1 121 ? 42.779 133.266 -21.262 1.00 15.46 121 ALA A O 1
ATOM 981 N N . VAL A 1 122 ? 41.858 132.934 -23.302 1.00 14.89 122 VAL A N 1
ATOM 982 C CA . VAL A 1 122 ? 40.518 133.429 -22.937 1.00 14.64 122 VAL A CA 1
ATOM 983 C C . VAL A 1 122 ? 39.875 132.589 -21.824 1.00 14.39 122 VAL A C 1
ATOM 984 O O . VAL A 1 122 ? 39.320 133.148 -20.878 1.00 14.47 122 VAL A O 1
ATOM 988 N N . ILE A 1 123 ? 39.947 131.263 -21.930 1.00 13.99 123 ILE A N 1
ATOM 989 C CA . ILE A 1 123 ? 39.313 130.410 -20.913 1.00 13.63 123 ILE A CA 1
ATOM 990 C C . ILE A 1 123 ? 40.004 130.525 -19.541 1.00 13.93 123 ILE A C 1
ATOM 991 O O . ILE A 1 123 ? 39.332 130.520 -18.498 1.00 13.79 123 ILE A O 1
ATOM 996 N N . GLN A 1 124 ? 41.330 130.682 -19.558 1.00 13.55 124 GLN A N 1
ATOM 997 C CA . GLN A 1 124 ? 42.119 130.850 -18.327 1.00 13.66 124 GLN A CA 1
ATOM 998 C C . GLN A 1 124 ? 41.927 132.234 -17.706 1.00 13.74 124 GLN A C 1
ATOM 999 O O . GLN A 1 124 ? 41.813 132.359 -16.472 1.00 13.52 124 GLN A O 1
ATOM 1005 N N . ALA A 1 125 ? 41.878 133.261 -18.560 1.00 13.79 125 ALA A N 1
ATOM 1006 C CA . ALA A 1 125 ? 41.518 134.611 -18.124 1.00 14.07 125 ALA A CA 1
ATOM 1007 C C . ALA A 1 125 ? 40.114 134.656 -17.525 1.00 14.16 125 ALA A C 1
ATOM 1008 O O . ALA A 1 125 ? 39.892 135.359 -16.540 1.00 13.99 125 ALA A O 1
ATOM 1010 N N . ALA A 1 126 ? 39.193 133.881 -18.109 1.00 13.85 126 ALA A N 1
ATOM 1011 C CA . ALA A 1 126 ? 37.822 133.773 -17.610 1.00 14.22 126 ALA A CA 1
ATOM 1012 C C . ALA A 1 126 ? 37.772 133.150 -16.220 1.00 14.22 126 ALA A C 1
ATOM 1013 O O . ALA A 1 126 ? 36.935 133.539 -15.413 1.00 13.92 126 ALA A O 1
ATOM 1015 N N . ALA A 1 127 ? 38.662 132.180 -15.965 1.00 14.59 127 ALA A N 1
ATOM 1016 C CA . ALA A 1 127 ? 38.799 131.545 -14.660 1.00 14.88 127 ALA A CA 1
ATOM 1017 C C . ALA A 1 127 ? 39.138 132.561 -13.568 1.00 15.02 127 ALA A C 1
ATOM 1018 O O . ALA A 1 127 ? 38.459 132.626 -12.539 1.00 14.24 127 ALA A O 1
ATOM 1020 N N . MET A 1 128 ? 40.173 133.357 -13.824 1.00 15.06 128 MET A N 1
ATOM 1021 C CA . MET A 1 128 ? 40.563 134.457 -12.956 1.00 15.80 128 MET A CA 1
ATOM 1022 C C . MET A 1 128 ? 39.470 135.505 -12.808 1.00 15.42 128 MET A C 1
ATOM 1023 O O . MET A 1 128 ? 39.274 136.036 -11.715 1.00 15.71 128 MET A O 1
ATOM 1028 N N . GLU A 1 129 ? 38.783 135.800 -13.912 1.00 14.81 129 GLU A N 1
ATOM 1029 C CA . GLU A 1 129 ? 37.643 136.714 -13.908 1.00 14.60 129 GLU A CA 1
ATOM 1030 C C . GLU A 1 129 ? 36.584 136.243 -12.919 1.00 14.10 129 GLU A C 1
ATOM 1031 O O . GLU A 1 129 ? 36.094 137.042 -12.123 1.00 13.74 129 GLU A O 1
ATOM 1037 N N . TYR A 1 130 ? 36.254 134.949 -12.966 1.00 13.93 130 TYR A N 1
ATOM 1038 C CA . TYR A 1 130 ? 35.284 134.360 -12.039 1.00 14.34 130 TYR A CA 1
ATOM 1039 C C . TYR A 1 130 ? 35.770 134.466 -10.598 1.00 14.34 130 TYR A C 1
ATOM 1040 O O . TYR A 1 130 ? 35.019 134.892 -9.722 1.00 14.80 130 TYR A O 1
ATOM 1049 N N . GLY A 1 131 ? 37.029 134.089 -10.368 1.00 15.07 131 GLY A N 1
ATOM 1050 C CA . GLY A 1 131 ? 37.624 134.107 -9.024 1.00 14.93 131 GLY A CA 1
ATOM 1051 C C . GLY A 1 131 ? 37.560 135.490 -8.407 1.00 15.00 131 GLY A C 1
ATOM 1052 O O . GLY A 1 131 ? 37.161 135.644 -7.245 1.00 14.72 131 GLY A O 1
ATOM 1053 N N . LEU A 1 132 ? 37.937 136.496 -9.196 1.00 15.40 132 LEU A N 1
ATOM 1054 C CA . LEU A 1 132 ? 37.877 137.894 -8.748 1.00 15.89 132 LEU A CA 1
ATOM 1055 C C . LEU A 1 132 ? 36.453 138.368 -8.496 1.00 16.19 132 LEU A C 1
ATOM 1056 O O . LEU A 1 132 ? 36.213 139.136 -7.561 1.00 15.99 132 LEU A O 1
ATOM 1061 N N . SER A 1 133 ? 35.523 137.910 -9.333 1.00 16.12 133 SER A N 1
ATOM 1062 C CA . SER A 1 133 ? 34.107 138.262 -9.199 1.00 16.53 133 SER A CA 1
ATOM 1063 C C . SER A 1 133 ? 33.496 137.784 -7.878 1.00 17.03 133 SER A C 1
ATOM 1064 O O . SER A 1 133 ? 32.795 138.550 -7.218 1.00 17.34 133 SER A O 1
ATOM 1067 N N . ILE A 1 134 ? 33.799 136.550 -7.473 1.00 17.26 134 ILE A N 1
ATOM 1068 C CA . ILE A 1 134 ? 33.246 136.000 -6.220 1.00 17.42 134 ILE A CA 1
ATOM 1069 C C . ILE A 1 134 ? 34.178 136.111 -4.999 1.00 18.10 134 ILE A C 1
ATOM 1070 O O . ILE A 1 134 ? 33.831 135.653 -3.908 1.00 19.43 134 ILE A O 1
ATOM 1075 N N . GLY A 1 135 ? 35.346 136.729 -5.184 1.00 17.17 135 GLY A N 1
ATOM 1076 C CA . GLY A 1 135 ? 36.285 136.957 -4.092 1.00 16.80 135 GLY A CA 1
ATOM 1077 C C . GLY A 1 135 ? 37.125 135.772 -3.639 1.00 16.37 135 GLY A C 1
ATOM 1078 O O . GLY A 1 135 ? 37.420 135.647 -2.454 1.00 16.45 135 GLY A O 1
ATOM 1079 N N . LEU A 1 136 ? 37.526 134.904 -4.570 1.00 15.93 136 LEU A N 1
ATOM 1080 C CA . LEU A 1 136 ? 38.476 133.838 -4.248 1.00 15.67 136 LEU A CA 1
ATOM 1081 C C . LEU A 1 136 ? 39.869 134.435 -4.083 1.00 16.22 136 LEU A C 1
ATOM 1082 O O . LEU A 1 136 ? 40.179 135.468 -4.670 1.00 15.92 136 LEU A O 1
ATOM 1087 N N . SER A 1 137 ? 40.700 133.800 -3.265 1.00 16.55 137 SER A N 1
ATOM 1088 C CA . SER A 1 137 ? 42.085 134.240 -3.133 1.00 16.60 137 SER A CA 1
ATOM 1089 C C . SER A 1 137 ? 43.067 133.297 -3.844 1.00 16.25 137 SER A C 1
ATOM 1090 O O . SER A 1 137 ? 44.215 133.673 -4.098 1.00 15.49 137 SER A O 1
ATOM 1093 N N . ALA A 1 138 ? 42.607 132.087 -4.179 1.00 15.50 138 ALA A N 1
ATOM 1094 C CA . ALA A 1 138 ? 43.479 131.068 -4.776 1.00 15.51 138 ALA A CA 1
ATOM 1095 C C . ALA A 1 138 ? 42.743 130.064 -5.652 1.00 15.19 138 ALA A C 1
ATOM 1096 O O . ALA A 1 138 ? 41.577 129.752 -5.397 1.00 15.23 138 ALA A O 1
ATOM 1098 N N . PHE A 1 139 ? 43.429 129.587 -6.692 1.00 14.89 139 PHE A N 1
ATOM 1099 C CA . PHE A 1 139 ? 43.048 128.364 -7.405 1.00 14.41 139 PHE A CA 1
ATOM 1100 C C . PHE A 1 139 ? 44.070 127.266 -7.154 1.00 14.43 139 PHE A C 1
ATOM 1101 O O . PHE A 1 139 ? 45.271 127.491 -7.280 1.00 14.78 139 PHE A O 1
ATOM 1109 N N . THR A 1 140 ? 43.598 126.075 -6.804 1.00 13.94 140 THR A N 1
ATOM 1110 C CA . THR A 1 140 ? 44.473 124.905 -6.788 1.00 13.70 140 THR A CA 1
ATOM 1111 C C . THR A 1 140 ? 44.368 124.186 -8.133 1.00 13.43 140 THR A C 1
ATOM 1112 O O . THR A 1 140 ? 43.330 124.245 -8.788 1.00 13.37 140 THR A O 1
ATOM 1116 N N . ILE A 1 141 ? 45.450 123.544 -8.568 1.00 13.20 141 ILE A N 1
ATOM 1117 C CA . ILE A 1 141 ? 45.413 122.756 -9.803 1.00 13.47 141 ILE A CA 1
ATOM 1118 C C . ILE A 1 141 ? 46.295 121.533 -9.656 1.00 13.79 141 ILE A C 1
ATOM 1119 O O . ILE A 1 141 ? 47.449 121.645 -9.241 1.00 13.78 141 ILE A O 1
ATOM 1124 N N . VAL A 1 142 ? 45.739 120.371 -9.982 1.00 13.93 142 VAL A N 1
ATOM 1125 C CA . VAL A 1 142 ? 46.549 119.184 -10.231 1.00 14.36 142 VAL A CA 1
ATOM 1126 C C . VAL A 1 142 ? 46.757 119.168 -11.740 1.00 14.68 142 VAL A C 1
ATOM 1127 O O . VAL A 1 142 ? 45.789 119.154 -12.502 1.00 14.78 142 VAL A O 1
ATOM 1131 N N . LEU A 1 143 ? 48.018 119.207 -12.169 1.00 15.45 143 LEU A N 1
ATOM 1132 C CA . LEU A 1 143 ? 48.336 119.375 -13.590 1.00 16.02 143 LEU A CA 1
ATOM 1133 C C . LEU A 1 143 ? 49.615 118.653 -14.017 1.00 16.47 143 LEU A C 1
ATOM 1134 O O . LEU A 1 143 ? 50.505 118.402 -13.206 1.00 15.50 143 LEU A O 1
ATOM 1139 N N . GLU A 1 144 ? 49.681 118.331 -15.305 1.00 17.15 144 GLU A N 1
ATOM 1140 C CA . GLU A 1 144 ? 50.895 117.806 -15.922 1.00 18.27 144 GLU A CA 1
ATOM 1141 C C . GLU A 1 144 ? 51.950 118.902 -15.872 1.00 18.58 144 GLU A C 1
ATOM 1142 O O . GLU A 1 144 ? 51.634 120.082 -16.051 1.00 18.71 144 GLU A O 1
ATOM 1148 N N . THR A 1 145 ? 53.196 118.518 -15.608 1.00 19.60 145 THR A N 1
ATOM 1149 C CA . THR A 1 145 ? 54.244 119.505 -15.287 1.00 20.20 145 THR A CA 1
ATOM 1150 C C . THR A 1 145 ? 54.630 120.438 -16.434 1.00 19.63 145 THR A C 1
ATOM 1151 O O . THR A 1 145 ? 55.162 121.521 -16.188 1.00 19.69 145 THR A O 1
ATOM 1155 N N . TRP A 1 146 ? 54.329 120.044 -17.671 1.00 19.20 146 TRP A N 1
ATOM 1156 C CA . TRP A 1 146 ? 54.551 120.922 -18.830 1.00 19.23 146 TRP A CA 1
ATOM 1157 C C . TRP A 1 146 ? 53.747 122.237 -18.797 1.00 19.03 146 TRP A C 1
ATOM 1158 O O . TRP A 1 146 ? 54.068 123.180 -19.526 1.00 18.95 146 TRP A O 1
ATOM 1169 N N . TRP A 1 147 ? 52.714 122.302 -17.952 1.00 18.74 147 TRP A N 1
ATOM 1170 C CA . TRP A 1 147 ? 51.956 123.545 -17.744 1.00 18.30 147 TRP A CA 1
ATOM 1171 C C . TR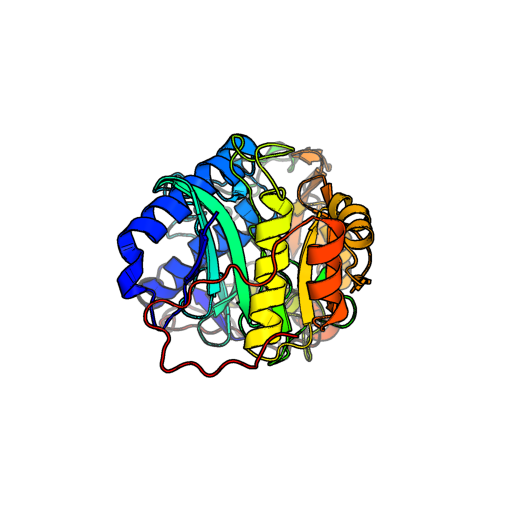P A 1 147 ? 52.759 124.634 -17.039 1.00 18.68 147 TRP A C 1
ATOM 1172 O O . TRP A 1 147 ? 52.513 125.821 -17.250 1.00 18.57 147 TRP A O 1
ATOM 1183 N N . LEU A 1 148 ? 53.704 124.227 -16.193 1.00 19.18 148 LEU A N 1
ATOM 1184 C CA . LEU A 1 148 ? 54.444 125.161 -15.336 1.00 19.96 148 LEU A CA 1
ATOM 1185 C C . LEU A 1 148 ? 55.073 126.378 -16.036 1.00 20.01 148 LEU A C 1
ATOM 1186 O O . LEU A 1 148 ? 54.869 127.491 -15.556 1.00 20.08 148 LEU A O 1
ATOM 1191 N N . PRO A 1 149 ? 55.806 126.186 -17.165 1.00 20.35 149 PRO A N 1
ATOM 1192 C CA . PRO A 1 149 ? 56.328 127.401 -17.825 1.00 20.39 149 PRO A CA 1
ATOM 1193 C C . PRO A 1 149 ? 55.249 128.256 -18.506 1.00 20.40 149 PRO A C 1
ATOM 1194 O O . PRO A 1 149 ? 55.438 129.467 -18.657 1.00 20.98 149 PRO A O 1
ATOM 1198 N N . ARG A 1 150 ? 54.141 127.628 -18.915 1.00 20.13 150 ARG A N 1
ATOM 1199 C CA . ARG A 1 150 ? 52.998 128.348 -19.476 1.00 20.52 150 ARG A CA 1
ATOM 1200 C C . ARG A 1 150 ? 52.335 129.243 -18.435 1.00 19.92 150 ARG A C 1
ATOM 1201 O O . ARG A 1 150 ? 51.947 130.367 -18.750 1.00 20.23 150 ARG A O 1
ATOM 1209 N N . LEU A 1 151 ? 52.200 128.740 -17.208 1.00 19.47 151 LEU A N 1
ATOM 1210 C CA . LEU A 1 151 ? 51.607 129.521 -16.114 1.00 19.59 151 LEU A CA 1
ATOM 1211 C C . LEU A 1 151 ? 52.471 130.732 -15.771 1.00 19.98 151 LEU A C 1
ATOM 1212 O O . LEU A 1 151 ? 51.944 131.828 -15.541 1.00 20.13 151 LEU A O 1
ATOM 1217 N N . VAL A 1 152 ? 53.792 130.529 -15.765 1.00 20.66 152 VAL A N 1
ATOM 1218 C CA . VAL A 1 152 ? 54.766 131.619 -15.587 1.00 21.26 152 VAL A CA 1
ATOM 1219 C C . VAL A 1 152 ? 54.594 132.674 -16.685 1.00 21.12 152 VAL A C 1
ATOM 1220 O O . VAL A 1 152 ? 54.479 133.872 -16.389 1.00 20.99 152 VAL A O 1
ATOM 1224 N N . ASP A 1 153 ? 54.553 132.219 -17.938 1.00 21.81 153 ASP A N 1
ATOM 1225 C CA . ASP A 1 153 ? 54.557 133.121 -19.093 1.00 23.00 153 ASP A CA 1
ATOM 1226 C C . ASP A 1 153 ? 53.310 133.996 -19.205 1.00 22.38 153 ASP A C 1
ATOM 1227 O O . ASP A 1 153 ? 53.377 135.116 -19.723 1.00 22.57 153 ASP A O 1
ATOM 1232 N N . GLN A 1 154 ? 52.184 133.488 -18.711 1.00 21.18 154 GLN A N 1
ATOM 1233 C CA . GLN A 1 154 ? 50.922 134.224 -18.765 1.00 20.74 154 GLN A CA 1
ATOM 1234 C C . GLN A 1 154 ? 50.706 135.166 -17.571 1.00 20.78 154 GLN A C 1
ATOM 1235 O O . GLN A 1 154 ? 49.689 135.855 -17.497 1.00 20.38 154 GLN A O 1
ATOM 1241 N N . GLY A 1 155 ? 51.671 135.193 -16.651 1.00 21.55 155 GLY A N 1
ATOM 1242 C CA . GLY A 1 155 ? 51.669 136.152 -15.541 1.00 21.81 155 GLY A CA 1
ATOM 1243 C C . GLY A 1 155 ? 51.134 135.633 -14.217 1.00 21.55 155 GLY A C 1
ATOM 1244 O O . GLY A 1 155 ? 50.964 136.406 -13.275 1.00 23.08 155 GLY A O 1
ATOM 1245 N N . TRP A 1 156 ? 50.885 134.329 -14.136 1.00 20.35 156 TRP A N 1
ATOM 1246 C CA . TRP A 1 156 ? 50.361 133.730 -12.909 1.00 19.99 156 TRP A CA 1
ATOM 1247 C C . TRP A 1 156 ? 51.486 133.312 -11.974 1.00 20.25 156 TRP A C 1
ATOM 1248 O O . TRP A 1 156 ? 52.596 133.004 -12.420 1.00 19.71 156 TRP A O 1
ATOM 1259 N N . LYS A 1 157 ? 51.183 133.314 -10.678 1.00 20.30 157 LYS A N 1
ATOM 1260 C CA . LYS A 1 157 ? 52.133 132.929 -9.649 1.00 20.33 157 LYS A CA 1
ATOM 1261 C C . LYS A 1 157 ? 51.652 131.616 -9.036 1.00 19.71 157 LYS A C 1
ATOM 1262 O O . LYS A 1 157 ? 50.764 131.603 -8.175 1.00 19.20 157 LYS A O 1
ATOM 1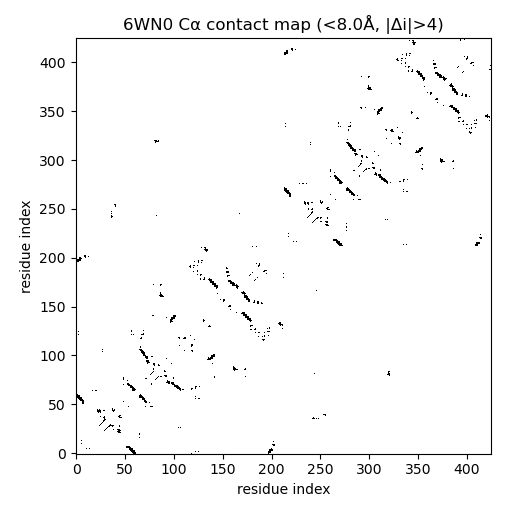268 N N . ALA A 1 158 ? 52.232 130.519 -9.516 1.00 19.44 158 ALA A N 1
ATOM 1269 C CA . ALA A 1 158 ? 51.864 129.171 -9.099 1.00 19.75 158 ALA A CA 1
ATOM 1270 C C . ALA A 1 158 ? 52.934 128.594 -8.189 1.00 19.86 158 ALA A C 1
ATOM 1271 O O . ALA A 1 158 ? 54.093 128.462 -8.588 1.00 20.95 158 ALA A O 1
ATOM 1273 N N . LYS A 1 159 ? 52.538 128.283 -6.961 1.00 19.00 159 LYS A N 1
ATOM 1274 C CA . LYS A 1 159 ? 53.434 127.698 -5.963 1.00 19.16 159 LYS A CA 1
ATOM 1275 C C . LYS A 1 159 ? 53.167 126.198 -5.897 1.00 17.90 159 LYS A C 1
ATOM 1276 O O . LYS A 1 159 ? 52.008 125.798 -5.774 1.00 16.86 159 LYS A O 1
ATOM 1282 N N . PRO A 1 160 ? 54.230 125.362 -5.985 1.00 17.45 160 PRO A N 1
ATOM 1283 C CA . PRO A 1 160 ? 54.004 123.921 -5.850 1.00 17.06 160 PRO A CA 1
ATOM 1284 C C . PRO A 1 160 ? 53.627 123.534 -4.417 1.00 16.84 160 PRO A C 1
ATOM 1285 O O . PRO A 1 160 ? 54.144 124.113 -3.445 1.00 16.05 160 PRO A O 1
ATOM 1289 N N . LEU A 1 161 ? 52.711 122.578 -4.308 1.00 16.83 161 LEU A N 1
ATOM 1290 C CA . LEU A 1 161 ? 52.252 122.061 -3.015 1.00 17.26 161 LEU A CA 1
ATOM 1291 C C . LEU A 1 161 ? 53.013 120.820 -2.570 1.00 17.42 161 LEU A C 1
ATOM 1292 O O . LEU A 1 161 ? 52.822 120.329 -1.445 1.00 17.63 161 LEU A O 1
ATOM 1297 N N . GLY A 1 162 ? 53.879 120.331 -3.455 1.00 17.95 162 GLY A N 1
ATOM 1298 C CA . GLY A 1 162 ? 54.659 119.117 -3.237 1.00 18.88 162 GLY A CA 1
ATOM 1299 C C . GLY A 1 162 ? 55.610 118.850 -4.389 1.00 19.89 162 GLY A C 1
ATOM 1300 O O . GLY A 1 162 ? 55.772 119.690 -5.273 1.00 18.69 162 GLY A O 1
ATOM 1301 N N . LEU A 1 163 ? 56.248 117.679 -4.360 1.00 21.34 163 LEU A N 1
ATOM 1302 C CA . LEU A 1 163 ? 57.180 117.259 -5.406 1.00 22.92 163 LEU A CA 1
ATOM 1303 C C . LEU A 1 163 ? 56.415 116.680 -6.599 1.00 23.37 163 LEU A C 1
ATOM 1304 O O . LEU A 1 163 ? 55.325 116.120 -6.410 1.00 23.58 163 LEU A O 1
ATOM 1309 N N . PRO A 1 164 ? 56.963 116.830 -7.832 1.00 24.24 164 PRO A N 1
ATOM 1310 C CA . PRO A 1 164 ? 56.329 116.169 -8.981 1.00 24.61 164 PRO A CA 1
ATOM 1311 C C . PRO A 1 164 ? 56.375 114.651 -8.856 1.00 25.26 164 PRO A C 1
ATOM 1312 O O . PRO A 1 164 ? 57.323 114.103 -8.287 1.00 25.38 164 PRO A O 1
ATOM 1316 N N . GLN A 1 165 ? 55.337 113.987 -9.359 1.00 26.19 165 GLN A N 1
ATOM 1317 C CA . GLN A 1 165 ? 55.269 112.532 -9.364 1.00 27.01 165 GLN A CA 1
ATOM 1318 C C . GLN A 1 165 ? 54.769 112.019 -10.699 1.00 26.85 165 GLN A C 1
ATOM 1319 O O . GLN A 1 165 ? 53.955 112.671 -11.366 1.00 25.03 165 GLN A O 1
ATOM 1325 N N . ASP A 1 166 ? 55.257 110.843 -11.082 1.00 27.25 166 ASP A N 1
ATOM 1326 C CA . ASP A 1 166 ? 54.785 110.190 -12.295 1.00 28.79 166 ASP A CA 1
ATOM 1327 C C . ASP A 1 166 ? 53.412 109.555 -12.058 1.00 28.79 166 ASP A C 1
ATOM 1328 O O . ASP A 1 166 ? 53.268 108.607 -11.275 1.00 28.69 166 ASP A O 1
ATOM 1333 N N . ILE A 1 167 ? 52.405 110.133 -12.712 1.00 28.43 167 ILE A N 1
ATOM 1334 C CA . ILE A 1 167 ? 51.044 109.601 -12.716 1.00 29.28 167 ILE A CA 1
ATOM 1335 C C . ILE A 1 167 ? 50.675 109.241 -14.158 1.00 28.44 167 ILE A C 1
ATOM 1336 O O . ILE A 1 167 ? 50.826 110.069 -15.067 1.00 27.25 167 ILE A O 1
ATOM 1341 N N . ASN A 1 168 ? 50.225 107.996 -14.351 1.00 28.98 168 ASN A N 1
ATOM 1342 C CA . ASN A 1 168 ? 49.805 107.463 -15.660 1.00 29.56 168 ASN A CA 1
ATOM 1343 C C . ASN A 1 168 ? 50.877 107.613 -16.763 1.00 30.17 168 ASN A C 1
ATOM 1344 O O . ASN A 1 168 ? 50.554 107.842 -17.937 1.00 30.68 168 ASN A O 1
ATOM 1349 N N . GLY A 1 169 ? 52.144 107.484 -16.361 1.00 30.00 169 GLY A N 1
ATOM 1350 C CA . GLY A 1 169 ? 53.298 107.618 -17.261 1.00 30.09 169 GLY A CA 1
ATOM 1351 C C . GLY A 1 169 ? 53.915 109.008 -17.377 1.00 29.55 169 GLY A C 1
ATOM 1352 O O . GLY A 1 169 ? 54.960 109.176 -18.021 1.00 28.48 169 GLY A O 1
ATOM 1353 N N . PHE A 1 170 ? 53.282 110.011 -16.767 1.00 29.00 170 PHE A N 1
ATOM 1354 C CA . PHE A 1 170 ? 53.717 111.397 -16.953 1.00 28.10 170 PHE A CA 1
ATOM 1355 C C . PHE A 1 170 ? 53.834 112.200 -15.666 1.00 26.19 170 PHE A C 1
ATOM 1356 O O . PHE A 1 170 ? 53.083 111.986 -14.704 1.00 25.43 170 PHE A O 1
ATOM 1364 N N . SER A 1 171 ? 54.808 113.107 -15.666 1.00 24.29 171 SER A N 1
ATOM 1365 C CA . SER A 1 171 ? 55.105 113.958 -14.527 1.00 22.92 171 SER A CA 1
ATOM 1366 C C . SER A 1 171 ? 53.935 114.896 -14.224 1.00 21.93 171 SER A C 1
ATOM 1367 O O . SER A 1 171 ? 53.432 115.593 -15.108 1.00 20.38 171 SER A O 1
ATOM 1370 N N . THR A 1 172 ? 53.508 114.875 -12.965 1.00 20.87 172 THR A N 1
ATOM 1371 C CA . THR A 1 172 ? 52.323 115.592 -12.501 1.00 20.29 172 THR A CA 1
ATOM 1372 C C . THR A 1 172 ? 52.657 116.271 -11.173 1.00 19.76 172 THR A C 1
ATOM 1373 O O . THR A 1 172 ? 53.420 115.736 -10.370 1.00 19.22 172 THR A O 1
ATOM 1377 N N . THR A 1 173 ? 52.080 117.449 -10.952 1.00 19.51 173 THR A N 1
ATOM 1378 C CA . THR A 1 173 ? 52.289 118.189 -9.707 1.00 19.36 173 THR A CA 1
ATOM 1379 C C . THR A 1 173 ? 51.022 118.959 -9.319 1.00 18.00 173 THR A C 1
ATOM 1380 O O . THR A 1 173 ? 50.163 119.209 -10.165 1.00 17.66 173 THR A O 1
ATOM 1384 N N . ALA A 1 174 ? 50.891 119.283 -8.035 1.00 16.46 174 ALA A N 1
ATOM 1385 C CA . ALA A 1 174 ? 49.803 120.139 -7.583 1.00 15.61 174 ALA A CA 1
ATOM 1386 C C . ALA A 1 174 ? 50.353 121.518 -7.254 1.00 15.33 174 ALA A C 1
ATOM 1387 O O . ALA A 1 174 ? 51.418 121.644 -6.638 1.00 14.85 174 ALA A O 1
ATOM 1389 N N . VAL A 1 175 ? 49.630 122.541 -7.703 1.00 14.79 175 VAL A N 1
ATOM 1390 C CA . VAL A 1 175 ? 49.998 123.937 -7.449 1.00 14.28 175 VAL A CA 1
ATOM 1391 C C . VAL A 1 175 ? 48.850 124.717 -6.819 1.00 14.44 175 VAL A C 1
ATOM 1392 O O . VAL A 1 175 ? 47.679 124.330 -6.937 1.00 14.09 175 VAL A O 1
ATOM 1396 N N . ILE A 1 176 ? 49.208 125.811 -6.152 1.00 14.33 176 ILE A N 1
ATOM 1397 C CA . ILE A 1 176 ? 48.255 126.829 -5.717 1.00 14.89 176 ILE A CA 1
ATOM 1398 C C . ILE A 1 176 ? 48.605 128.163 -6.400 1.00 14.86 176 ILE A C 1
ATOM 1399 O O . ILE A 1 176 ? 49.762 128.616 -6.376 1.00 14.59 176 ILE A O 1
ATOM 1404 N N . VAL A 1 177 ? 47.605 128.744 -7.056 1.00 15.08 177 VAL A N 1
ATOM 1405 C CA . VAL A 1 177 ? 47.782 129.960 -7.850 1.00 15.84 177 VAL A CA 1
ATOM 1406 C C . VAL A 1 177 ? 47.059 131.130 -7.174 1.00 15.73 177 VAL A C 1
ATOM 1407 O O . VAL A 1 177 ? 45.902 131.004 -6.788 1.00 15.49 177 VAL A O 1
ATOM 1411 N N . ASP A 1 178 ? 47.752 132.259 -7.030 1.00 16.50 178 ASP A N 1
ATOM 1412 C CA . ASP A 1 178 ? 47.141 133.488 -6.512 1.00 16.85 178 ASP A CA 1
ATOM 1413 C C . ASP A 1 178 ? 46.036 133.999 -7.428 1.00 16.25 178 ASP A C 1
ATOM 1414 O O . ASP A 1 178 ? 46.209 134.064 -8.647 1.00 15.60 178 ASP A O 1
ATOM 1419 N N . VAL A 1 179 ? 44.903 134.343 -6.823 1.00 15.88 179 VAL A N 1
ATOM 1420 C CA . VAL A 1 179 ? 43.831 135.063 -7.501 1.00 16.17 179 VAL A CA 1
ATOM 1421 C C . VAL A 1 179 ? 43.863 136.499 -6.973 1.00 16.79 179 VAL A C 1
ATOM 1422 O O . VAL A 1 179 ? 43.569 136.749 -5.799 1.00 16.92 179 VAL A O 1
ATOM 1426 N N . ASP A 1 180 ? 44.270 137.418 -7.843 1.00 17.33 180 ASP A N 1
ATOM 1427 C CA . ASP A 1 180 ? 44.303 138.852 -7.539 1.00 18.57 180 ASP A CA 1
ATOM 1428 C C . ASP A 1 180 ? 44.207 139.648 -8.839 1.00 19.04 180 ASP A C 1
ATOM 1429 O O . ASP A 1 180 ? 44.180 139.058 -9.926 1.00 18.33 180 ASP A O 1
ATOM 1434 N N . ASP A 1 181 ? 44.151 140.977 -8.725 1.00 20.29 181 ASP A N 1
ATOM 1435 C CA . ASP A 1 181 ? 44.033 141.870 -9.886 1.00 21.37 181 ASP A CA 1
ATOM 1436 C C . ASP A 1 181 ? 45.134 141.622 -10.918 1.00 21.54 181 ASP A C 1
ATOM 1437 O O . ASP A 1 181 ? 44.837 141.465 -12.101 1.00 21.23 181 ASP A O 1
ATOM 1442 N N . ASP A 1 182 ? 46.386 141.555 -10.452 1.00 21.58 182 ASP A N 1
ATOM 1443 C CA . ASP A 1 182 ? 47.555 141.293 -11.297 1.00 22.53 182 ASP A CA 1
ATOM 1444 C C . ASP A 1 182 ? 47.500 139.983 -12.069 1.00 22.25 182 ASP A C 1
ATOM 1445 O O . ASP A 1 182 ? 47.973 139.919 -13.205 1.00 22.93 182 ASP A O 1
ATOM 1450 N N . ALA A 1 183 ? 46.959 138.939 -11.440 1.00 20.79 183 ALA A N 1
ATOM 1451 C CA . ALA A 1 183 ? 46.789 137.650 -12.099 1.00 20.44 183 ALA A CA 1
ATOM 1452 C C . ALA A 1 183 ? 45.894 137.796 -13.338 1.00 20.01 183 ALA A C 1
ATOM 1453 O O . ALA A 1 183 ? 46.249 137.308 -14.412 1.00 19.74 183 ALA A O 1
ATOM 1455 N N . TRP A 1 184 ? 44.772 138.501 -13.188 1.00 18.96 184 TRP A N 1
ATOM 1456 C CA . TRP A 1 184 ? 43.817 138.685 -14.283 1.00 18.85 184 TRP A CA 1
ATOM 1457 C C . TRP A 1 184 ? 44.257 139.736 -15.306 1.00 19.01 184 TRP A C 1
ATOM 1458 O O . TRP A 1 184 ? 44.292 139.457 -16.509 1.00 18.01 184 TRP A O 1
ATOM 1469 N N . VAL A 1 185 ? 44.602 140.933 -14.823 1.00 19.72 185 VAL A N 1
ATOM 1470 C CA . VAL A 1 185 ? 45.071 142.019 -15.689 1.00 20.09 185 VAL A CA 1
ATOM 1471 C C . VAL A 1 185 ? 46.318 141.564 -16.470 1.00 20.00 185 VAL A C 1
ATOM 1472 O O . VAL A 1 185 ? 46.424 141.825 -17.672 1.00 19.67 185 VAL A O 1
ATOM 1476 N N . GLY A 1 186 ? 47.216 140.854 -15.783 1.00 19.50 186 GLY A N 1
ATOM 1477 C CA . GLY A 1 186 ? 48.406 140.233 -16.379 1.00 19.78 186 GLY A CA 1
ATOM 1478 C C . GLY A 1 186 ? 48.163 139.367 -17.603 1.00 19.65 186 GLY A C 1
ATOM 1479 O O . GLY A 1 186 ? 48.745 139.635 -18.652 1.00 18.83 186 GLY A O 1
ATOM 1480 N N . ILE A 1 187 ? 47.306 138.341 -17.488 1.00 20.04 187 ILE A N 1
ATOM 1481 C CA . ILE A 1 187 ? 46.989 137.482 -18.655 1.00 20.44 187 ILE A CA 1
ATOM 1482 C C . ILE A 1 187 ? 46.305 138.271 -19.745 1.00 20.07 187 ILE A C 1
ATOM 1483 O O . ILE A 1 187 ? 46.593 138.067 -20.918 1.00 19.95 187 ILE A O 1
ATOM 1488 N N . CYS A 1 188 ? 45.372 139.139 -19.352 1.00 20.26 188 CYS A N 1
ATOM 1489 C CA . CYS A 1 188 ? 44.626 139.950 -20.304 1.00 19.89 188 CYS A CA 1
ATOM 1490 C C . CYS A 1 188 ? 45.582 140.787 -21.149 1.00 20.77 188 CYS A C 1
ATOM 1491 O O . CYS A 1 188 ? 45.477 140.788 -22.382 1.00 20.60 188 CYS A O 1
ATOM 1494 N N . ASN A 1 189 ? 46.535 141.448 -20.487 1.00 21.36 189 ASN A N 1
ATOM 1495 C CA . ASN A 1 189 ? 47.538 142.264 -21.179 1.00 22.97 189 ASN A CA 1
ATOM 1496 C C . ASN A 1 189 ? 48.511 141.428 -22.012 1.00 22.72 189 ASN A C 1
ATOM 1497 O O . ASN A 1 189 ? 48.758 141.752 -23.175 1.00 22.83 189 ASN A O 1
ATOM 1502 N N . ARG A 1 190 ? 49.035 140.346 -21.431 1.00 22.31 190 ARG A N 1
ATOM 1503 C CA . ARG A 1 190 ? 50.003 139.484 -22.126 1.00 22.56 190 ARG A CA 1
ATOM 1504 C C . ARG A 1 190 ? 49.398 138.725 -23.304 1.00 22.38 190 ARG A C 1
ATOM 1505 O O . ARG A 1 190 ? 50.116 138.351 -24.232 1.00 23.04 190 ARG A O 1
ATOM 1513 N N . ARG A 1 191 ? 48.081 138.511 -23.270 1.00 21.45 191 ARG A N 1
ATOM 1514 C CA . ARG A 1 191 ? 47.411 137.665 -24.263 1.00 21.32 191 ARG A CA 1
ATOM 1515 C C . ARG A 1 191 ? 46.348 138.367 -25.113 1.00 20.77 191 ARG A C 1
ATOM 1516 O O . ARG A 1 191 ? 45.658 137.714 -25.899 1.00 20.18 191 ARG A O 1
ATOM 1524 N N . SER A 1 192 ? 46.226 139.685 -24.956 1.00 21.12 192 SER A N 1
ATOM 1525 C CA . SER A 1 192 ? 45.243 140.508 -25.699 1.00 22.36 192 SER A CA 1
ATOM 1526 C C . SER A 1 192 ? 43.780 140.092 -25.495 1.00 22.07 192 SER A C 1
ATOM 1527 O O . SER A 1 192 ? 42.979 140.126 -26.431 1.00 22.19 192 SER A O 1
ATOM 1530 N N . VAL A 1 193 ? 43.447 139.694 -24.268 1.00 22.05 193 VAL A N 1
ATOM 1531 C CA . VAL A 1 193 ? 42.057 139.446 -23.863 1.00 22.22 193 VAL A CA 1
ATOM 1532 C C . VAL A 1 193 ? 41.425 140.802 -23.506 1.00 22.68 193 VAL A C 1
ATOM 1533 O O . VAL A 1 193 ? 41.935 141.496 -22.619 1.00 21.86 193 VAL A O 1
ATOM 1537 N N . PRO A 1 194 ? 40.315 141.183 -24.188 1.00 23.68 194 PRO A N 1
ATOM 1538 C CA . PRO A 1 194 ? 39.697 142.498 -23.955 1.00 24.34 194 PRO A CA 1
ATOM 1539 C C . PRO A 1 194 ? 38.844 142.565 -22.668 1.00 24.95 194 PRO A C 1
ATOM 1540 O O . PRO A 1 194 ? 37.641 142.857 -22.724 1.00 26.72 194 PRO A O 1
ATOM 1544 N N . GLY A 1 195 ? 39.472 142.301 -21.526 1.00 24.62 195 GLY A N 1
ATOM 1545 C CA . GLY A 1 195 ? 38.804 14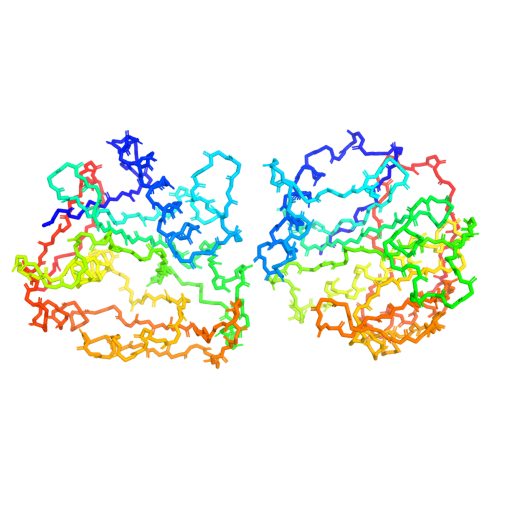2.367 -20.224 1.00 24.25 195 GLY A CA 1
ATOM 1546 C C . GLY A 1 195 ? 37.730 141.302 -20.036 1.00 23.41 195 GLY A C 1
ATOM 1547 O O . GLY A 1 195 ? 37.958 140.136 -20.383 1.00 22.75 195 GLY A O 1
ATOM 1548 N N . PRO A 1 196 ? 36.550 141.697 -19.498 1.00 23.28 196 PRO A N 1
ATOM 1549 C CA . PRO A 1 196 ? 35.495 140.744 -19.111 1.00 22.91 196 PRO A CA 1
ATOM 1550 C C . PRO A 1 196 ? 34.857 139.992 -20.285 1.00 22.72 196 PRO A C 1
ATOM 1551 O O . PRO A 1 196 ? 34.476 140.609 -21.282 1.00 22.46 196 PRO A O 1
ATOM 1555 N N . THR A 1 197 ? 34.765 138.665 -20.162 1.00 22.28 197 THR A N 1
ATOM 1556 C CA . THR A 1 197 ? 34.138 137.812 -21.184 1.00 21.82 197 THR A CA 1
ATOM 1557 C C . THR A 1 197 ? 33.016 136.926 -20.632 1.00 21.17 197 THR A C 1
ATOM 1558 O O . THR A 1 197 ? 32.355 136.199 -21.395 1.00 20.97 197 THR A O 1
ATOM 1562 N N . LEU A 1 198 ? 32.803 136.977 -19.318 1.00 19.43 198 LEU A N 1
ATOM 1563 C CA . LEU A 1 198 ? 31.830 136.091 -18.683 1.00 19.27 198 LEU A CA 1
ATOM 1564 C C . LEU A 1 198 ? 30.381 136.508 -18.900 1.00 19.24 198 LEU A C 1
ATOM 1565 O O . LEU A 1 198 ? 30.051 137.691 -18.840 1.00 18.95 198 LEU A O 1
ATOM 1570 N N . GLU A 1 199 ? 29.543 135.511 -19.185 1.00 19.96 199 GLU A N 1
ATOM 1571 C CA . GLU A 1 199 ? 28.086 135.623 -19.140 1.00 20.85 199 GLU A CA 1
ATOM 1572 C C . GLU A 1 199 ? 27.608 135.074 -17.813 1.00 19.87 199 GLU A C 1
ATOM 1573 O O . GLU A 1 199 ? 28.111 134.046 -17.351 1.00 18.79 199 GLU A O 1
ATOM 1579 N N . TRP A 1 200 ? 26.620 135.742 -17.223 1.00 18.87 200 TRP A N 1
ATOM 1580 C CA . TRP A 1 200 ? 26.038 135.330 -15.948 1.00 19.53 200 TRP A CA 1
ATOM 1581 C C . TRP A 1 200 ? 24.525 135.142 -16.100 1.00 19.90 200 TRP A C 1
ATOM 1582 O O . TRP A 1 200 ? 23.737 135.717 -15.343 1.00 19.41 200 TRP A O 1
ATOM 1593 N N . ARG A 1 201 ? 24.136 134.330 -17.082 1.00 20.88 201 ARG A N 1
ATOM 1594 C CA . ARG A 1 201 ? 22.726 134.157 -17.455 1.00 21.19 201 ARG A CA 1
ATOM 1595 C C . ARG A 1 201 ? 21.927 133.478 -16.353 1.00 20.39 201 ARG A C 1
ATOM 1596 O O . ARG A 1 201 ? 22.270 132.375 -15.920 1.00 19.33 201 ARG A O 1
ATOM 1604 N N . GLY A 1 202 ? 20.872 134.151 -15.891 1.00 19.08 202 GLY A N 1
ATOM 1605 C CA . GLY A 1 202 ? 20.034 133.643 -14.807 1.00 18.44 202 GLY A CA 1
ATOM 1606 C C . GLY A 1 202 ? 20.680 133.654 -13.431 1.00 18.12 202 GLY A C 1
ATOM 1607 O O . GLY A 1 202 ? 20.197 132.990 -12.515 1.00 17.93 202 GLY A O 1
ATOM 1608 N N . LEU A 1 203 ? 21.758 134.424 -13.276 1.00 17.66 203 LEU A N 1
ATOM 1609 C CA . LEU A 1 203 ? 22.512 134.454 -12.019 1.00 18.24 203 LEU A CA 1
ATOM 1610 C C . LEU A 1 203 ? 22.430 135.804 -11.300 1.00 19.00 203 LEU A C 1
ATOM 1611 O O . LEU A 1 203 ? 23.342 136.188 -10.558 1.00 18.72 203 LEU A O 1
ATOM 1616 N N . GLU A 1 204 ? 21.310 136.497 -11.505 1.00 20.81 204 GLU A N 1
ATOM 1617 C CA . GLU A 1 204 ? 21.090 137.850 -10.963 1.00 22.80 204 GLU A CA 1
ATOM 1618 C C . GLU A 1 204 ? 21.144 137.908 -9.438 1.00 22.23 204 GLU A C 1
ATOM 1619 O O . GLU A 1 204 ? 21.518 138.938 -8.870 1.00 22.43 204 GLU A O 1
ATOM 1625 N N . ALA A 1 205 ? 20.783 136.799 -8.792 1.00 21.77 205 ALA A N 1
ATOM 1626 C CA . ALA A 1 205 ? 20.844 136.669 -7.336 1.00 22.29 205 ALA A CA 1
ATOM 1627 C C . ALA A 1 205 ? 22.269 136.610 -6.761 1.00 21.94 205 ALA A C 1
ATOM 1628 O O . ALA A 1 205 ? 22.455 136.858 -5.571 1.00 22.38 205 ALA A O 1
ATOM 1630 N N . ILE A 1 206 ? 23.258 136.286 -7.599 1.00 21.02 206 ILE A N 1
ATOM 1631 C CA . ILE A 1 206 ? 24.651 136.141 -7.155 1.00 20.42 206 ILE A CA 1
ATOM 1632 C C . ILE A 1 206 ? 25.367 137.492 -7.199 1.00 19.52 206 ILE A C 1
ATOM 1633 O O . ILE A 1 206 ? 25.481 138.100 -8.263 1.00 19.02 206 ILE A O 1
ATOM 1638 N N . ARG A 1 207 ? 25.844 137.949 -6.042 1.00 19.14 207 ARG A N 1
ATOM 1639 C CA . ARG A 1 207 ? 26.622 139.181 -5.969 1.00 18.97 207 ARG A CA 1
ATOM 1640 C C . ARG A 1 207 ? 28.044 138.934 -6.458 1.00 18.52 207 ARG A C 1
ATOM 1641 O O . ARG A 1 207 ? 28.704 137.965 -6.064 1.00 17.73 207 ARG A O 1
ATOM 1649 N N . ARG A 1 208 ? 28.513 139.819 -7.321 1.00 18.29 208 ARG A N 1
ATOM 1650 C CA . ARG A 1 208 ? 29.929 139.828 -7.626 1.00 18.91 208 ARG A CA 1
ATOM 1651 C C . ARG A 1 208 ? 30.561 141.189 -7.388 1.00 18.91 208 ARG A C 1
ATOM 1652 O O . ARG A 1 208 ? 29.870 142.195 -7.221 1.00 18.22 208 ARG A O 1
ATOM 1660 N N . HIS A 1 209 ? 31.884 141.180 -7.333 1.00 19.80 209 HIS A N 1
ATOM 1661 C CA . HIS A 1 209 ? 32.665 142.368 -7.058 1.00 20.87 209 HIS A CA 1
ATOM 1662 C C . HIS A 1 209 ? 33.147 142.944 -8.367 1.00 21.22 209 HIS A C 1
ATOM 1663 O O . HIS A 1 209 ? 33.500 142.203 -9.288 1.00 20.61 209 HIS A O 1
ATOM 1670 N N . SER A 1 210 ? 33.106 144.271 -8.446 1.00 22.01 210 SER A N 1
ATOM 1671 C CA . SER A 1 210 ? 33.581 145.020 -9.602 1.00 22.62 210 SER A CA 1
ATOM 1672 C C . SER A 1 210 ? 35.004 144.621 -9.952 1.00 22.08 210 SER A C 1
ATOM 1673 O O . SER A 1 210 ? 35.866 144.530 -9.080 1.00 22.85 210 SER A O 1
ATOM 1676 N N . LEU A 1 211 ? 35.215 144.329 -11.230 1.00 21.90 211 LEU A N 1
ATOM 1677 C CA . LEU A 1 211 ? 36.530 143.975 -11.743 1.00 21.47 211 LEU A CA 1
ATOM 1678 C C . LEU A 1 211 ? 37.404 145.220 -11.866 1.00 21.35 211 LEU A C 1
ATOM 1679 O O . LEU A 1 211 ? 36.872 146.311 -12.078 1.00 21.03 211 LEU A O 1
ATOM 1684 N N . PRO A 1 212 ? 38.742 145.066 -11.731 1.00 21.54 212 PRO A N 1
ATOM 1685 C CA . PRO A 1 212 ? 39.657 146.206 -11.898 1.00 21.62 212 PRO A CA 1
ATOM 1686 C C . PRO A 1 212 ? 39.627 146.790 -13.308 1.00 22.54 212 PRO A C 1
ATOM 1687 O O . PRO A 1 212 ? 39.217 146.104 -14.251 1.00 23.03 212 PRO A O 1
ATOM 1691 N N . MET B 1 1 ? 36.577 103.673 10.951 1.00 29.12 1 MET B N 1
ATOM 1692 C CA . MET B 1 1 ? 35.662 102.929 10.037 1.00 28.71 1 MET B CA 1
ATOM 1693 C C . MET B 1 1 ? 35.093 101.664 10.690 1.00 28.60 1 MET B C 1
ATOM 1694 O O . MET B 1 1 ? 35.636 101.161 11.679 1.00 28.11 1 MET B O 1
ATOM 1699 N N . GLN B 1 2 ? 33.994 101.164 10.129 1.00 28.71 2 GLN B N 1
ATOM 1700 C CA . GLN B 1 2 ? 33.407 99.899 10.564 1.00 28.36 2 GLN B CA 1
ATOM 1701 C C . GLN B 1 2 ? 33.571 98.837 9.474 1.00 26.53 2 GLN B C 1
ATOM 1702 O O . GLN B 1 2 ? 33.249 99.094 8.312 1.00 27.01 2 GLN B O 1
ATOM 1708 N N . VAL B 1 3 ? 34.051 97.653 9.855 1.00 24.04 3 VAL B N 1
ATOM 1709 C CA . VAL B 1 3 ? 34.270 96.559 8.900 1.00 23.00 3 VAL B CA 1
ATOM 1710 C C . VAL B 1 3 ? 33.106 95.574 8.956 1.00 22.40 3 VAL B C 1
ATOM 1711 O O . VAL B 1 3 ? 32.849 94.969 10.002 1.00 23.63 3 VAL B O 1
ATOM 1715 N N . HIS B 1 4 ? 32.414 95.432 7.826 1.00 21.20 4 HIS B N 1
ATOM 1716 C CA . HIS B 1 4 ? 31.250 94.547 7.701 1.00 20.54 4 HIS B CA 1
ATOM 1717 C C . HIS B 1 4 ? 31.624 93.261 7.000 1.00 19.89 4 HIS B C 1
ATOM 1718 O O . HIS B 1 4 ? 32.329 93.278 5.976 1.00 19.35 4 HIS B O 1
ATOM 1725 N N . VAL B 1 5 ? 31.163 92.149 7.565 1.00 18.79 5 VAL B N 1
ATOM 1726 C CA . VAL B 1 5 ? 31.288 90.854 6.915 1.00 18.88 5 VAL B CA 1
ATOM 1727 C C . VAL B 1 5 ? 30.106 90.737 5.977 1.00 18.67 5 VAL B C 1
ATOM 1728 O O . VAL B 1 5 ? 28.951 90.847 6.407 1.00 19.12 5 VAL B O 1
ATOM 1732 N N . ILE B 1 6 ? 30.402 90.543 4.696 1.00 18.37 6 ILE B N 1
ATOM 1733 C CA . ILE B 1 6 ? 29.366 90.277 3.708 1.00 18.63 6 ILE B CA 1
ATOM 1734 C C . ILE B 1 6 ? 29.645 88.918 3.080 1.00 18.75 6 ILE B C 1
ATOM 1735 O O . ILE B 1 6 ? 30.716 88.690 2.513 1.00 18.40 6 ILE B O 1
ATOM 1740 N N . ARG B 1 7 ? 28.676 88.015 3.215 1.00 18.73 7 ARG B N 1
ATOM 1741 C CA . ARG B 1 7 ? 28.754 86.683 2.614 1.00 19.03 7 ARG B CA 1
ATOM 1742 C C . ARG B 1 7 ? 27.376 86.245 2.102 1.00 19.67 7 ARG B C 1
ATOM 1743 O O . ARG B 1 7 ? 26.407 87.018 2.187 1.00 19.87 7 ARG B O 1
ATOM 1751 N N . ARG B 1 8 ? 27.295 85.024 1.563 1.00 20.24 8 ARG B N 1
ATOM 1752 C CA . ARG B 1 8 ? 26.058 84.481 0.973 1.00 20.66 8 ARG B CA 1
ATOM 1753 C C . ARG B 1 8 ? 24.795 84.743 1.819 1.00 20.62 8 ARG B C 1
ATOM 1754 O O . ARG B 1 8 ? 23.784 85.216 1.295 1.00 20.51 8 ARG B O 1
ATOM 1762 N N . GLU B 1 9 ? 24.893 84.470 3.120 1.00 20.94 9 GLU B N 1
ATOM 1763 C CA . GLU B 1 9 ? 23.751 84.463 4.045 1.00 21.60 9 GLU B CA 1
ATOM 1764 C C . GLU B 1 9 ? 23.200 85.840 4.412 1.00 22.17 9 GLU B C 1
ATOM 1765 O O . GLU B 1 9 ? 22.057 85.942 4.887 1.00 21.44 9 GLU B O 1
ATOM 1771 N N . ASN B 1 10 ? 24.000 86.889 4.212 1.00 21.15 10 ASN B N 1
ATOM 1772 C CA . ASN B 1 10 ? 23.563 88.249 4.544 1.00 21.16 10 ASN B CA 1
ATOM 1773 C C . ASN B 1 10 ? 23.690 89.277 3.415 1.00 21.27 10 ASN B C 1
ATOM 1774 O O . ASN B 1 10 ? 23.416 90.463 3.629 1.00 20.84 10 ASN B O 1
ATOM 1779 N N . ARG B 1 11 ? 24.098 88.838 2.225 1.00 21.73 11 ARG B N 1
ATOM 1780 C CA . ARG B 1 11 ? 24.321 89.791 1.123 1.00 22.30 11 ARG B CA 1
ATOM 1781 C C . ARG B 1 11 ? 23.054 90.503 0.616 1.00 21.97 11 ARG B C 1
ATOM 1782 O O . ARG B 1 11 ? 23.145 91.619 0.102 1.00 20.67 11 ARG B O 1
ATOM 1790 N N . ALA B 1 12 ? 21.890 89.866 0.803 1.00 21.98 12 ALA B N 1
ATOM 1791 C CA . ALA B 1 12 ? 20.586 90.495 0.531 1.00 22.57 12 ALA B CA 1
ATOM 1792 C C . ALA B 1 12 ? 20.333 91.736 1.392 1.00 22.81 12 ALA B C 1
ATOM 1793 O O . ALA B 1 12 ? 19.441 92.537 1.089 1.00 23.30 12 ALA B O 1
ATOM 1795 N N . LEU B 1 13 ? 21.121 91.892 2.456 1.00 22.34 13 LEU B N 1
ATOM 1796 C CA . LEU B 1 13 ? 21.037 93.053 3.344 1.00 22.48 13 LEU B CA 1
ATOM 1797 C C . LEU B 1 13 ? 21.999 94.188 2.937 1.00 21.84 13 LEU B C 1
ATOM 1798 O O . LEU B 1 13 ? 21.961 95.273 3.517 1.00 22.57 13 LEU B O 1
ATOM 1803 N N . TYR B 1 14 ? 22.842 93.931 1.937 1.00 20.91 14 TYR B N 1
ATOM 1804 C CA . TYR B 1 14 ? 23.919 94.852 1.537 1.00 20.36 14 TYR B CA 1
ATOM 1805 C C . TYR B 1 14 ? 23.902 95.232 0.053 1.00 20.27 14 TYR B C 1
ATOM 1806 O O . TYR B 1 14 ? 24.957 95.523 -0.522 1.00 19.40 14 TYR B O 1
ATOM 1815 N N . ALA B 1 15 ? 22.713 95.244 -0.558 1.00 20.32 15 ALA B N 1
ATOM 1816 C CA . ALA B 1 15 ? 22.577 95.526 -1.998 1.00 20.58 15 ALA B CA 1
ATOM 1817 C C . ALA B 1 15 ? 23.172 96.881 -2.414 1.00 20.89 15 ALA B C 1
ATOM 1818 O O . ALA B 1 15 ? 23.907 96.958 -3.403 1.00 21.25 15 ALA B O 1
ATOM 1820 N N . GLY B 1 16 ? 22.870 97.927 -1.645 1.00 21.57 16 GLY B N 1
ATOM 1821 C CA . GLY B 1 16 ? 23.357 99.292 -1.919 1.00 22.00 16 GLY B CA 1
ATOM 1822 C C . GLY B 1 16 ? 24.863 99.422 -1.752 1.00 22.20 16 GLY B C 1
ATOM 1823 O O . GLY B 1 16 ? 25.548 100.019 -2.593 1.00 22.16 16 GLY B O 1
ATOM 1824 N N . LEU B 1 17 ? 25.373 98.839 -0.671 1.00 21.93 17 LEU B N 1
ATOM 1825 C CA . LEU B 1 17 ? 26.795 98.875 -0.365 1.00 22.11 17 LEU B CA 1
ATOM 1826 C C . LEU B 1 17 ? 27.615 98.052 -1.354 1.00 20.85 17 LEU B C 1
ATOM 1827 O O . LEU B 1 17 ? 28.718 98.460 -1.719 1.00 21.36 17 LEU B O 1
ATOM 1832 N N . LEU B 1 18 ? 27.075 96.913 -1.788 1.00 20.36 18 LEU B N 1
ATOM 1833 C CA . LEU B 1 18 ? 27.709 96.105 -2.840 1.00 20.31 18 LEU B CA 1
ATOM 1834 C C . LEU B 1 18 ? 27.737 96.822 -4.186 1.00 20.67 18 LEU B C 1
ATOM 1835 O O . LEU B 1 18 ? 28.726 96.723 -4.911 1.00 19.88 18 LEU B O 1
ATOM 1840 N N . GLU B 1 19 ? 26.666 97.551 -4.505 1.00 21.78 19 GLU B N 1
ATOM 1841 C CA . GLU B 1 19 ? 26.630 98.380 -5.721 1.00 22.60 19 GLU B CA 1
ATOM 1842 C C . GLU B 1 19 ? 27.742 99.437 -5.705 1.00 21.88 19 GLU B C 1
ATOM 1843 O O . GLU B 1 19 ? 28.470 99.584 -6.693 1.00 21.38 19 GLU B O 1
ATOM 1849 N N . LYS B 1 20 ? 27.880 100.135 -4.574 1.00 21.02 20 LYS B N 1
ATOM 1850 C CA . LYS B 1 20 ? 28.968 101.100 -4.344 1.00 21.07 20 LYS B CA 1
ATOM 1851 C C . LYS B 1 20 ? 30.356 100.443 -4.411 1.00 20.14 20 LYS B C 1
ATOM 1852 O O . LYS B 1 20 ? 31.316 101.040 -4.906 1.00 20.22 20 LYS B O 1
ATOM 1858 N N . TYR B 1 21 ? 30.441 99.217 -3.901 1.00 18.68 21 TYR B N 1
ATOM 1859 C CA . TYR B 1 21 ? 31.699 98.461 -3.825 1.00 17.90 21 TYR B CA 1
ATOM 1860 C C . TYR B 1 21 ? 32.309 98.133 -5.193 1.00 17.63 21 TYR B C 1
ATOM 1861 O O . TYR B 1 21 ? 33.513 98.334 -5.403 1.00 17.00 21 TYR B O 1
ATOM 1870 N N . PHE B 1 22 ? 31.488 97.640 -6.117 1.00 17.12 22 PHE B N 1
ATOM 1871 C CA . PHE B 1 22 ? 31.999 97.253 -7.429 1.00 17.53 22 PHE B CA 1
ATOM 1872 C C . PHE B 1 22 ? 32.333 98.475 -8.288 1.00 17.65 22 PHE B C 1
ATOM 1873 O O . PHE B 1 22 ? 33.202 98.409 -9.157 1.00 17.37 22 PHE B O 1
ATOM 1881 N N . ARG B 1 23 ? 31.661 99.592 -8.009 1.00 18.32 23 ARG B N 1
ATOM 1882 C CA . ARG B 1 23 ? 31.997 100.871 -8.629 1.00 18.76 23 ARG B CA 1
ATOM 1883 C C . ARG B 1 23 ? 33.313 101.451 -8.086 1.00 17.46 23 ARG B C 1
ATOM 1884 O O . ARG B 1 23 ? 34.152 101.894 -8.879 1.00 17.25 23 ARG B O 1
ATOM 1892 N N . ILE B 1 24 ? 33.504 101.420 -6.761 1.00 16.76 24 ILE B N 1
ATOM 1893 C CA . ILE B 1 24 ? 34.758 101.895 -6.129 1.00 16.06 24 ILE B CA 1
ATOM 1894 C C . ILE B 1 24 ? 35.974 101.056 -6.559 1.00 15.21 24 ILE B C 1
ATOM 1895 O O . ILE B 1 24 ? 37.073 101.595 -6.732 1.00 14.89 24 ILE B O 1
ATOM 1900 N N . ARG B 1 25 ? 35.770 99.751 -6.744 1.00 13.83 25 ARG B N 1
ATOM 1901 C CA . ARG B 1 25 ? 36.817 98.889 -7.305 1.00 13.55 25 ARG B CA 1
ATOM 1902 C C . ARG B 1 25 ? 37.213 99.311 -8.722 1.00 13.29 25 ARG B C 1
ATOM 1903 O O . ARG B 1 25 ? 38.391 99.217 -9.090 1.00 13.30 25 ARG B O 1
ATOM 1911 N N . HIS B 1 26 ? 36.240 99.782 -9.504 1.00 13.39 26 HIS B N 1
ATOM 1912 C CA . HIS B 1 26 ? 36.537 100.330 -10.821 1.00 13.72 26 HIS B CA 1
ATOM 1913 C C . HIS B 1 26 ? 37.430 101.561 -10.697 1.00 13.80 26 HIS B C 1
ATOM 1914 O O . HIS B 1 26 ? 38.406 101.678 -11.423 1.00 13.83 26 HIS B O 1
ATOM 1921 N N . GLN B 1 27 ? 37.115 102.445 -9.752 1.00 14.17 27 GLN B N 1
ATOM 1922 C CA . GLN B 1 27 ? 37.923 103.653 -9.517 1.00 14.64 27 GLN B CA 1
ATOM 1923 C C . GLN B 1 27 ? 39.353 103.327 -9.065 1.00 14.45 27 GLN B C 1
ATOM 1924 O O . GLN B 1 27 ? 40.329 103.885 -9.587 1.00 14.28 27 GLN B O 1
ATOM 1930 N N . ILE B 1 28 ? 39.463 102.414 -8.104 1.00 14.63 28 ILE B N 1
ATOM 1931 C CA . ILE B 1 28 ? 40.745 102.028 -7.518 1.00 14.54 28 ILE B CA 1
ATOM 1932 C C . ILE B 1 28 ? 41.635 101.292 -8.535 1.00 14.68 28 ILE B C 1
ATOM 1933 O O . ILE B 1 28 ? 42.781 101.687 -8.764 1.00 14.52 28 ILE B O 1
ATOM 1938 N N . TYR B 1 29 ? 41.103 100.237 -9.151 1.00 14.73 29 TYR B N 1
ATOM 1939 C CA . TYR B 1 29 ? 41.929 99.341 -9.961 1.00 15.22 29 TYR B CA 1
ATOM 1940 C C . TYR B 1 29 ? 42.035 99.697 -11.441 1.00 15.71 29 TYR B C 1
ATOM 1941 O O . TYR B 1 29 ? 43.128 99.598 -12.025 1.00 15.82 29 TYR B O 1
ATOM 1950 N N . VAL B 1 30 ? 40.915 100.100 -12.040 1.00 15.50 30 VAL B N 1
ATOM 1951 C CA . VAL B 1 30 ? 40.886 100.421 -13.467 1.00 16.07 30 VAL B CA 1
ATOM 1952 C C . VAL B 1 30 ? 41.344 101.860 -13.708 1.00 17.01 30 VAL B C 1
ATOM 1953 O O . VAL B 1 30 ? 42.274 102.084 -14.490 1.00 17.04 30 VAL B O 1
ATOM 1957 N N . VAL B 1 31 ? 40.715 102.829 -13.044 1.00 17.81 31 VAL B N 1
ATOM 1958 C CA . VAL B 1 31 ? 41.077 104.231 -13.317 1.00 19.31 31 VAL B CA 1
ATOM 1959 C C . VAL B 1 31 ? 42.384 104.697 -12.652 1.00 20.10 31 VAL B C 1
ATOM 1960 O O . VAL B 1 31 ? 43.212 105.332 -13.312 1.00 20.89 31 VAL B O 1
ATOM 1964 N N . GLU B 1 32 ? 42.596 104.353 -11.386 1.00 20.01 32 GLU B N 1
ATOM 1965 C CA . GLU B 1 32 ? 43.783 104.839 -10.681 1.00 20.63 32 GLU B CA 1
ATOM 1966 C C . GLU B 1 32 ? 45.026 103.981 -10.911 1.00 20.61 32 GLU B C 1
ATOM 1967 O O . GLU B 1 32 ? 46.078 104.514 -11.256 1.00 20.30 32 GLU B O 1
ATOM 1973 N N . ARG B 1 33 ? 44.897 102.665 -10.752 1.00 20.68 33 ARG B N 1
ATOM 1974 C CA . ARG B 1 33 ? 46.017 101.751 -11.006 1.00 20.47 33 ARG B CA 1
ATOM 1975 C C . ARG B 1 33 ? 46.234 101.380 -12.476 1.00 20.48 33 ARG B C 1
ATOM 1976 O O . ARG B 1 33 ? 47.290 100.856 -12.830 1.00 20.09 33 ARG B O 1
ATOM 1984 N N . GLY B 1 34 ? 45.243 101.652 -13.320 1.00 20.17 34 GLY B N 1
ATOM 1985 C CA . GLY B 1 34 ? 45.368 101.426 -14.763 1.00 21.23 34 GLY B CA 1
ATOM 1986 C C . GLY B 1 34 ? 45.373 99.965 -15.192 1.00 21.26 34 GLY B C 1
ATOM 1987 O O . GLY B 1 34 ? 45.960 99.623 -16.217 1.00 21.06 34 GLY B O 1
ATOM 1988 N N . TRP B 1 35 ? 44.720 99.107 -14.411 1.00 21.09 35 TRP B N 1
ATOM 1989 C CA . TRP B 1 35 ? 44.633 97.685 -14.737 1.00 21.37 35 TRP B CA 1
ATOM 1990 C C . TRP B 1 35 ? 43.494 97.465 -15.723 1.00 21.66 35 TRP B C 1
ATOM 1991 O O . TRP B 1 35 ? 42.370 97.126 -15.339 1.00 20.47 35 TRP B O 1
ATOM 2002 N N . LYS B 1 36 ? 43.821 97.672 -17.002 1.00 22.93 36 LYS B N 1
ATOM 2003 C CA . LYS B 1 36 ? 42.859 97.666 -18.115 1.00 24.50 36 LYS B CA 1
ATOM 2004 C C . LYS B 1 36 ? 42.105 96.352 -18.287 1.00 24.51 36 LYS B C 1
ATOM 2005 O O . LYS B 1 36 ? 40.938 96.364 -18.680 1.00 24.89 36 LYS B O 1
ATOM 2011 N N . GLU B 1 37 ? 42.758 95.237 -17.952 1.00 25.03 37 GLU B N 1
ATOM 2012 C CA . GLU B 1 37 ? 42.166 93.895 -18.074 1.00 25.73 37 GLU B CA 1
ATOM 2013 C C . GLU B 1 37 ? 40.946 93.710 -17.174 1.00 24.34 37 GLU B C 1
ATOM 2014 O O . GLU B 1 37 ? 40.149 92.802 -17.404 1.00 23.99 37 GLU B O 1
ATOM 2020 N N . LEU B 1 38 ? 40.808 94.577 -16.166 1.00 21.94 38 LEU B N 1
ATOM 2021 C CA . LEU B 1 38 ? 39.681 94.527 -15.230 1.00 21.03 38 LEU B CA 1
ATOM 2022 C C . LEU B 1 38 ? 38.519 95.462 -15.593 1.00 20.64 38 LEU B C 1
ATOM 2023 O O . LEU B 1 38 ? 37.523 95.524 -14.871 1.00 19.82 38 LEU B O 1
ATOM 2028 N N . ASP B 1 39 ? 38.647 96.174 -16.713 1.00 21.34 39 ASP B N 1
ATOM 2029 C CA . ASP B 1 39 ? 37.544 96.982 -17.235 1.00 21.87 39 ASP B CA 1
ATOM 2030 C C . ASP B 1 39 ? 36.447 96.077 -17.788 1.00 22.15 39 ASP B C 1
ATOM 2031 O O . ASP B 1 39 ? 36.735 95.081 -18.454 1.00 22.95 39 ASP B O 1
ATOM 2036 N N . ARG B 1 40 ? 35.200 96.422 -17.479 1.00 22.64 40 ARG B N 1
ATOM 2037 C CA . ARG B 1 40 ? 34.023 95.722 -17.994 1.00 23.95 40 ARG B CA 1
ATOM 2038 C C . ARG B 1 40 ? 33.111 96.751 -18.674 1.00 24.80 40 ARG B C 1
ATOM 2039 O O . ARG B 1 40 ? 33.137 97.923 -18.283 1.00 24.49 40 ARG B O 1
ATOM 2047 N N . PRO B 1 41 ? 32.305 96.323 -19.684 1.00 25.77 41 PRO B N 1
ATOM 2048 C CA . PRO B 1 41 ? 31.411 97.247 -20.413 1.00 25.36 41 PRO B CA 1
ATOM 2049 C C . PRO B 1 41 ? 30.479 98.111 -19.551 1.00 25.33 41 PRO B C 1
ATOM 2050 O O . PRO B 1 41 ? 30.319 99.294 -19.857 1.00 25.84 41 PRO B O 1
ATOM 2054 N N . ASP B 1 42 ? 29.905 97.551 -18.480 1.00 24.72 42 ASP B N 1
ATOM 2055 C CA . ASP B 1 42 ? 28.996 98.304 -17.588 1.00 23.97 42 ASP B CA 1
ATOM 2056 C C . ASP B 1 42 ? 29.701 99.213 -16.558 1.00 23.10 42 ASP B C 1
ATOM 2057 O O . ASP B 1 42 ? 29.045 99.944 -15.808 1.00 22.72 42 ASP B O 1
ATOM 2062 N N . GLY B 1 43 ? 31.029 99.150 -16.523 1.00 22.02 43 GLY B N 1
ATOM 2063 C CA . GLY B 1 43 ? 31.825 99.989 -15.633 1.00 21.28 43 GLY B CA 1
ATOM 2064 C C . GLY B 1 43 ? 32.040 99.426 -14.238 1.00 21.17 43 GLY B C 1
ATOM 2065 O O . GLY B 1 43 ? 32.767 100.016 -13.442 1.00 20.34 43 GLY B O 1
ATOM 2066 N N . ARG B 1 44 ? 31.406 98.295 -13.927 1.00 20.23 44 ARG B N 1
ATOM 2067 C CA . ARG B 1 44 ? 31.643 97.643 -12.645 1.00 20.78 44 ARG B CA 1
ATOM 2068 C C . ARG B 1 44 ? 32.947 96.848 -12.718 1.00 19.71 44 ARG B C 1
ATOM 2069 O O . ARG B 1 44 ? 33.304 96.326 -13.775 1.00 20.13 44 ARG B O 1
ATOM 2077 N N . GLU B 1 45 ? 33.676 96.806 -11.609 1.00 18.39 45 GLU B N 1
ATOM 2078 C CA . GLU B 1 45 ? 34.867 95.975 -11.520 1.00 17.51 45 GLU B CA 1
ATOM 2079 C C . GLU B 1 45 ? 34.473 94.704 -10.767 1.00 17.46 45 GLU B C 1
ATOM 2080 O O . GLU B 1 45 ? 34.532 94.637 -9.533 1.00 16.21 45 GLU B O 1
ATOM 2086 N N . ILE B 1 46 ? 34.019 93.729 -11.554 1.00 18.08 46 ILE B N 1
ATOM 2087 C CA . ILE B 1 46 ? 33.549 92.427 -11.084 1.00 18.79 46 ILE B CA 1
ATOM 2088 C C . ILE B 1 46 ? 34.234 91.405 -11.972 1.00 18.25 46 ILE B C 1
ATOM 2089 O O . ILE B 1 46 ? 34.118 91.482 -13.206 1.00 18.08 46 ILE B O 1
ATOM 2094 N N . ASP B 1 47 ? 34.941 90.457 -11.359 1.00 17.35 47 ASP B N 1
ATOM 2095 C CA . ASP B 1 47 ? 35.570 89.391 -12.139 1.00 16.86 47 ASP B CA 1
ATOM 2096 C C . ASP B 1 47 ? 34.893 88.026 -11.906 1.00 16.64 47 ASP B C 1
ATOM 2097 O O . ASP B 1 47 ? 33.875 87.933 -11.212 1.00 16.00 47 ASP B O 1
ATOM 2102 N N . GLN B 1 48 ? 35.461 86.984 -12.503 1.00 16.74 48 GLN B N 1
ATOM 2103 C CA . GLN B 1 48 ? 34.929 85.622 -12.424 1.00 16.95 48 GLN B CA 1
ATOM 2104 C C . GLN B 1 48 ? 34.917 85.044 -10.999 1.00 16.50 48 GLN B C 1
ATOM 2105 O O . GLN B 1 48 ? 34.229 84.058 -10.743 1.00 16.31 48 GLN B O 1
ATOM 2111 N N . PHE B 1 49 ? 35.675 85.667 -10.089 1.00 16.11 49 PHE B N 1
ATOM 2112 C CA . PHE B 1 49 ? 35.785 85.205 -8.697 1.00 16.17 49 PHE B CA 1
ATOM 2113 C C . PHE B 1 49 ? 34.830 85.923 -7.739 1.00 16.44 49 PHE B C 1
ATOM 2114 O O . PHE B 1 49 ? 34.749 85.589 -6.549 1.00 17.03 49 PHE B O 1
ATOM 2122 N N . ASP B 1 50 ? 34.105 86.910 -8.261 1.00 16.61 50 ASP B N 1
ATOM 2123 C CA . ASP B 1 50 ? 33.010 87.524 -7.529 1.00 17.01 50 ASP B CA 1
ATOM 2124 C C . ASP B 1 50 ? 31.757 86.676 -7.715 1.00 17.95 50 ASP B C 1
ATOM 2125 O O . ASP B 1 50 ? 30.937 86.921 -8.604 1.00 18.87 50 ASP B O 1
ATOM 2130 N N . THR B 1 51 ? 31.645 85.646 -6.886 1.00 18.73 51 THR B N 1
ATOM 2131 C CA . THR B 1 51 ? 30.492 84.743 -6.888 1.00 19.18 51 THR B CA 1
ATOM 2132 C C . THR B 1 51 ? 29.857 84.771 -5.500 1.00 19.74 51 THR B C 1
ATOM 2133 O O . THR B 1 51 ? 30.346 85.472 -4.601 1.00 19.46 51 THR B O 1
ATOM 2137 N N . GLU B 1 52 ? 28.791 83.990 -5.318 1.00 20.76 52 GLU B N 1
ATOM 2138 C CA . GLU B 1 52 ? 28.112 83.888 -4.024 1.00 21.17 52 GLU B CA 1
ATOM 2139 C C . GLU B 1 52 ? 28.969 83.202 -2.941 1.00 20.16 52 GLU B C 1
ATOM 2140 O O . GLU B 1 52 ? 28.697 83.349 -1.744 1.00 19.86 52 GLU B O 1
ATOM 2146 N N . ASP B 1 53 ? 29.992 82.456 -3.368 1.00 19.28 53 ASP B N 1
ATOM 2147 C CA . ASP B 1 53 ? 30.945 81.815 -2.451 1.00 18.99 53 ASP B CA 1
ATOM 2148 C C . ASP B 1 53 ? 32.046 82.753 -1.928 1.00 17.97 53 ASP B C 1
ATOM 2149 O O . ASP B 1 53 ? 32.747 82.407 -0.974 1.00 17.40 53 ASP B O 1
ATOM 2154 N N . ALA B 1 54 ? 32.193 83.926 -2.550 1.00 16.77 54 ALA B N 1
ATOM 2155 C CA . ALA B 1 54 ? 33.099 84.964 -2.045 1.00 16.16 54 ALA B CA 1
ATOM 2156 C C . ALA B 1 54 ? 32.613 85.562 -0.719 1.00 16.07 54 ALA B C 1
ATOM 2157 O O . ALA B 1 54 ? 31.413 85.528 -0.395 1.00 16.19 54 ALA B O 1
ATOM 2159 N N . VAL B 1 55 ? 33.572 86.077 0.048 1.00 15.11 55 VAL B N 1
ATOM 2160 C CA . VAL B 1 55 ? 33.315 86.785 1.296 1.00 15.34 55 VAL B CA 1
ATOM 2161 C C . VAL B 1 55 ? 33.962 88.150 1.130 1.00 15.45 55 VAL B C 1
ATOM 2162 O O . VAL B 1 55 ? 35.084 88.263 0.605 1.00 15.42 55 VAL B O 1
ATOM 2166 N N . TYR B 1 56 ? 33.245 89.184 1.554 1.00 15.39 56 TYR B N 1
ATOM 2167 C CA . TYR B 1 56 ? 33.776 90.538 1.499 1.00 15.36 56 TYR B CA 1
ATOM 2168 C C . TYR B 1 56 ? 33.866 91.155 2.876 1.00 15.54 56 TYR B C 1
ATOM 2169 O O . TYR B 1 56 ? 32.974 90.991 3.717 1.00 15.57 56 TYR B O 1
ATOM 2178 N N . LEU B 1 57 ? 34.978 91.842 3.102 1.00 15.88 57 LEU B N 1
ATOM 2179 C CA . LEU B 1 57 ? 35.157 92.657 4.282 1.00 16.35 57 LEU B CA 1
ATOM 2180 C C . LEU B 1 57 ? 35.186 94.100 3.821 1.00 16.81 57 LEU B C 1
ATOM 2181 O O . LEU B 1 57 ? 36.124 94.509 3.140 1.00 16.43 57 LEU B O 1
ATOM 2186 N N . LEU B 1 58 ? 34.149 94.858 4.176 1.00 16.89 58 LEU B N 1
ATOM 2187 C CA . LEU B 1 58 ? 34.014 96.238 3.708 1.00 17.40 58 LEU B CA 1
ATOM 2188 C C . LEU B 1 58 ? 34.091 97.233 4.854 1.00 17.92 58 LEU B C 1
ATOM 2189 O O . LEU B 1 58 ? 33.271 97.189 5.781 1.00 17.55 58 LEU B O 1
ATOM 2194 N N . GLY B 1 59 ? 35.093 98.112 4.778 1.00 18.75 59 GLY B N 1
ATOM 2195 C CA . GLY B 1 59 ? 35.283 99.203 5.727 1.00 19.97 59 GLY B CA 1
ATOM 2196 C C . GLY B 1 59 ? 34.447 100.394 5.309 1.00 20.78 59 GLY B C 1
ATOM 2197 O O . GLY B 1 59 ? 34.650 100.942 4.232 1.00 21.08 59 GLY B O 1
ATOM 2198 N N . VAL B 1 60 ? 33.508 100.789 6.167 1.00 22.25 60 VAL B N 1
ATOM 2199 C CA . VAL B 1 60 ? 32.540 101.848 5.846 1.00 23.64 60 VAL B CA 1
ATOM 2200 C C . VAL B 1 60 ? 32.736 103.040 6.785 1.00 25.14 60 VAL B C 1
ATOM 2201 O O . VAL B 1 60 ? 32.934 102.861 7.988 1.00 24.39 60 VAL B O 1
ATOM 2205 N N . ASP B 1 61 ? 32.698 104.243 6.209 1.00 27.01 61 ASP B N 1
ATOM 2206 C CA . ASP B 1 61 ? 32.798 105.494 6.956 1.00 29.30 61 ASP B CA 1
ATOM 2207 C C . ASP B 1 61 ? 31.807 106.493 6.362 1.00 30.06 61 ASP B C 1
ATOM 2208 O O . ASP B 1 61 ? 31.920 106.854 5.185 1.00 29.65 61 ASP B O 1
ATOM 2213 N N . ASN B 1 62 ? 30.836 106.922 7.176 1.00 31.55 62 ASN B N 1
ATOM 2214 C CA . ASN B 1 62 ? 29.813 107.913 6.777 1.00 32.97 62 ASN B CA 1
ATOM 2215 C C . ASN B 1 62 ? 29.130 107.520 5.452 1.00 33.94 62 ASN B C 1
ATOM 2216 O O . ASN B 1 62 ? 29.042 108.319 4.506 1.00 33.87 62 ASN B O 1
ATOM 2221 N N . ASP B 1 63 ? 28.685 106.259 5.401 1.00 35.08 63 ASP B N 1
ATOM 2222 C CA . ASP B 1 63 ? 28.080 105.620 4.215 1.00 36.06 63 ASP B CA 1
ATOM 2223 C C . ASP B 1 63 ? 29.010 105.382 3.003 1.00 34.39 63 ASP B C 1
ATOM 2224 O O . ASP B 1 63 ? 28.588 104.780 2.008 1.00 35.09 63 ASP B O 1
ATOM 2229 N N . ASP B 1 64 ? 30.259 105.843 3.091 1.00 31.43 64 ASP B N 1
ATOM 2230 C CA . ASP B 1 64 ? 31.243 105.619 2.026 1.00 30.45 64 ASP B CA 1
ATOM 2231 C C . ASP B 1 64 ? 32.124 104.405 2.323 1.00 27.66 64 ASP B C 1
ATOM 2232 O O . ASP B 1 64 ? 32.515 104.181 3.470 1.00 27.54 64 ASP B O 1
ATOM 2237 N N . ILE B 1 65 ? 32.430 103.639 1.278 1.00 25.13 65 ILE B N 1
ATOM 2238 C CA . ILE B 1 65 ? 33.425 102.563 1.343 1.00 23.46 65 ILE B CA 1
ATOM 2239 C C . ILE B 1 65 ? 34.792 103.236 1.368 1.00 22.15 65 ILE B C 1
ATOM 2240 O O . ILE B 1 65 ? 35.126 104.003 0.458 1.00 22.29 65 ILE B O 1
ATOM 2245 N N . VAL B 1 66 ? 35.566 102.958 2.413 1.00 20.38 66 VAL B N 1
ATOM 2246 C CA . VAL B 1 66 ? 36.921 103.511 2.535 1.00 18.99 66 VAL B CA 1
ATOM 2247 C C . VAL B 1 66 ? 38.030 102.449 2.472 1.00 17.83 66 VAL B C 1
ATOM 2248 O O . VAL B 1 66 ? 39.197 102.780 2.250 1.00 17.46 66 VAL B O 1
ATOM 2252 N N . ALA B 1 67 ? 37.655 101.184 2.668 1.00 16.81 67 ALA B N 1
ATOM 2253 C CA . ALA B 1 67 ? 38.596 100.060 2.561 1.00 15.54 67 ALA B CA 1
ATOM 2254 C C . ALA B 1 67 ? 37.866 98.766 2.207 1.00 15.19 67 ALA B C 1
ATOM 2255 O O . ALA B 1 67 ? 36.659 98.638 2.431 1.00 14.86 67 ALA B O 1
ATOM 2257 N N . GLY B 1 68 ? 38.600 97.813 1.641 1.00 14.47 68 GLY B N 1
ATOM 2258 C CA . GLY B 1 68 ? 38.014 96.519 1.331 1.00 14.29 68 GLY B CA 1
ATOM 2259 C C . GLY B 1 68 ? 39.001 95.381 1.200 1.00 14.31 68 GLY B C 1
ATOM 2260 O O . GLY B 1 68 ? 40.203 95.595 1.055 1.00 13.43 68 GLY B O 1
ATOM 2261 N N . MET B 1 69 ? 38.452 94.168 1.229 1.00 14.46 69 MET B N 1
ATOM 2262 C CA . MET B 1 69 ? 39.206 92.926 1.136 1.00 14.93 69 MET B CA 1
ATOM 2263 C C . MET B 1 69 ? 38.232 91.869 0.620 1.00 14.22 69 MET B C 1
ATOM 2264 O O . MET B 1 69 ? 37.078 91.825 1.049 1.00 13.99 69 MET B O 1
ATOM 2269 N N . ARG B 1 70 ? 38.692 91.041 -0.312 1.00 13.94 70 ARG B N 1
ATOM 2270 C CA . ARG B 1 70 ? 37.914 89.903 -0.804 1.00 13.95 70 ARG B CA 1
ATOM 2271 C C . ARG B 1 70 ? 38.592 88.602 -0.363 1.00 14.16 70 ARG B C 1
ATOM 2272 O O . ARG B 1 70 ? 39.825 88.519 -0.325 1.00 13.57 70 ARG B O 1
ATOM 2280 N N . MET B 1 71 ? 37.773 87.602 -0.031 1.00 14.71 71 MET B N 1
ATOM 2281 C CA . MET B 1 71 ? 38.249 86.258 0.289 1.00 15.73 71 MET B CA 1
ATOM 2282 C C . MET B 1 71 ? 37.456 85.225 -0.494 1.00 15.39 71 MET B C 1
ATOM 2283 O O . MET B 1 71 ? 36.223 85.281 -0.542 1.00 15.57 71 MET B O 1
ATOM 2288 N N . VAL B 1 72 ? 38.177 84.282 -1.101 1.00 14.80 72 VAL B N 1
ATOM 2289 C CA . VAL B 1 72 ? 37.593 83.248 -1.956 1.00 14.11 72 VAL B CA 1
ATOM 2290 C C . VAL B 1 72 ? 38.118 81.891 -1.462 1.00 14.00 72 VAL B C 1
ATOM 2291 O O . VAL B 1 72 ? 39.335 81.734 -1.315 1.00 13.50 72 VAL B O 1
ATOM 2295 N N . PRO B 1 73 ? 37.216 80.911 -1.203 1.00 13.95 73 PRO B N 1
ATOM 2296 C CA . PRO B 1 73 ? 37.686 79.579 -0.773 1.00 13.89 73 PRO B CA 1
ATOM 2297 C C . PRO B 1 73 ? 38.644 78.981 -1.802 1.00 13.94 73 PRO B C 1
ATOM 2298 O O . PRO B 1 73 ? 38.403 79.112 -2.994 1.00 14.18 73 PRO B O 1
ATOM 2302 N N . THR B 1 74 ? 39.736 78.358 -1.360 1.00 14.19 74 THR B N 1
ATOM 2303 C CA . THR B 1 74 ? 40.680 77.742 -2.317 1.00 14.49 74 THR B CA 1
ATOM 2304 C C . THR B 1 74 ? 40.119 76.476 -3.002 1.00 14.73 74 THR B C 1
ATOM 2305 O O . THR B 1 74 ? 40.690 75.992 -3.986 1.00 15.15 74 THR B O 1
ATOM 2309 N N . THR B 1 75 ? 38.999 75.954 -2.497 1.00 15.00 75 THR B N 1
ATOM 2310 C CA . THR B 1 75 ? 38.274 74.863 -3.179 1.00 15.36 75 THR B CA 1
ATOM 2311 C C . THR B 1 75 ? 37.453 75.398 -4.366 1.00 15.61 75 THR B C 1
ATOM 2312 O O . THR B 1 75 ? 37.042 74.624 -5.235 1.00 15.52 75 THR B O 1
ATOM 2316 N N . SER B 1 76 ? 37.217 76.716 -4.384 1.00 15.32 76 SER B N 1
ATOM 2317 C CA . SER B 1 76 ? 36.645 77.422 -5.535 1.00 15.34 76 SER B CA 1
ATOM 2318 C C . SER B 1 76 ? 37.761 77.830 -6.508 1.00 15.28 76 SER B C 1
ATOM 2319 O O . SER B 1 76 ? 38.941 77.810 -6.113 1.00 15.44 76 SER B O 1
ATOM 2322 N N . PRO B 1 77 ? 37.410 78.200 -7.774 1.00 15.11 77 PRO B N 1
ATOM 2323 C CA . PRO B 1 77 ? 38.413 78.819 -8.649 1.00 14.87 77 PRO B CA 1
ATOM 2324 C C . PRO B 1 77 ? 38.980 80.065 -7.983 1.00 14.81 77 PRO B C 1
ATOM 2325 O O . PRO B 1 77 ? 38.226 80.833 -7.382 1.00 14.74 77 PRO B O 1
ATOM 2329 N N . THR B 1 78 ? 40.300 80.222 -8.046 1.00 14.85 78 THR B N 1
ATOM 2330 C CA . THR B 1 78 ? 40.991 81.373 -7.443 1.00 14.97 78 THR B CA 1
ATOM 2331 C C . THR B 1 78 ? 41.888 82.042 -8.474 1.00 15.29 78 THR B C 1
ATOM 2332 O O . THR B 1 78 ? 42.093 81.494 -9.559 1.00 15.54 78 THR B O 1
ATOM 2336 N N . LEU B 1 79 ? 42.401 83.235 -8.156 1.00 15.36 79 LEU B N 1
ATOM 2337 C CA . LEU B 1 79 ? 43.421 83.875 -8.986 1.00 15.47 79 LEU B CA 1
ATOM 2338 C C . LEU B 1 79 ? 44.633 82.956 -9.149 1.00 15.25 79 LEU B C 1
ATOM 2339 O O . LEU B 1 79 ? 45.198 82.839 -10.242 1.00 14.44 79 LEU B O 1
ATOM 2344 N N . LEU B 1 80 ? 45.016 82.290 -8.061 1.00 15.39 80 LEU B N 1
ATOM 2345 C CA . LEU B 1 80 ? 46.150 81.369 -8.116 1.00 16.11 80 LEU B CA 1
ATOM 2346 C C . LEU B 1 80 ? 45.879 80.149 -8.998 1.00 16.20 80 LEU B C 1
ATOM 2347 O O . LEU B 1 80 ? 46.730 79.794 -9.806 1.00 16.46 80 LEU B O 1
ATOM 2352 N N . SER B 1 81 ? 44.706 79.529 -8.859 1.00 16.61 81 SER B N 1
ATOM 2353 C CA . SER B 1 81 ? 44.382 78.328 -9.643 1.00 17.10 81 SER B CA 1
ATOM 2354 C C . SER B 1 81 ? 44.189 78.626 -11.126 1.00 18.13 81 SER B C 1
ATOM 2355 O O . SER B 1 81 ? 44.727 77.914 -11.975 1.00 17.26 81 SER B O 1
ATOM 2358 N N . ASP B 1 82 ? 43.464 79.708 -11.410 1.00 18.50 82 ASP B N 1
ATOM 2359 C CA . ASP B 1 82 ? 42.977 80.013 -12.750 1.00 19.09 82 ASP B CA 1
ATOM 2360 C C . ASP B 1 82 ? 43.843 80.975 -13.557 1.00 19.03 82 ASP B C 1
ATOM 2361 O O . ASP B 1 82 ? 44.007 80.787 -14.760 1.00 20.14 82 ASP B O 1
ATOM 2366 N N . VAL B 1 83 ? 44.390 82.000 -12.908 1.00 18.18 83 VAL B N 1
ATOM 2367 C CA . VAL B 1 83 ? 45.070 83.080 -13.629 1.00 18.05 83 VAL B CA 1
ATOM 2368 C C . VAL B 1 83 ? 46.598 82.987 -13.524 1.00 18.02 83 VAL B C 1
ATOM 2369 O O . VAL B 1 83 ? 47.291 83.086 -14.546 1.00 18.19 83 VAL B O 1
ATOM 2373 N N . PHE B 1 84 ? 47.110 82.773 -12.310 1.00 17.66 84 PHE B N 1
ATOM 2374 C CA . PHE B 1 84 ? 48.561 82.769 -12.061 1.00 18.45 84 PHE B CA 1
ATOM 2375 C C . PHE B 1 84 ? 49.144 81.459 -11.488 1.00 18.17 84 PHE B C 1
ATOM 2376 O O . PHE B 1 84 ? 49.951 81.523 -10.552 1.00 18.51 84 PHE B O 1
ATOM 2384 N N . PRO B 1 85 ? 48.776 80.273 -12.044 1.00 18.73 85 PRO B N 1
ATOM 2385 C CA . PRO B 1 85 ? 49.254 79.036 -11.381 1.00 18.75 85 PRO B CA 1
ATOM 2386 C C . PRO B 1 85 ? 50.764 78.802 -11.439 1.00 19.10 85 PRO B C 1
ATOM 2387 O O . PRO B 1 85 ? 51.295 78.036 -10.626 1.00 19.63 85 PRO B O 1
ATOM 2391 N N . GLN B 1 86 ? 51.442 79.481 -12.365 1.00 19.43 86 GLN B N 1
ATOM 2392 C CA . GLN B 1 86 ? 52.904 79.403 -12.510 1.00 19.53 86 GLN B CA 1
ATOM 2393 C C . GLN B 1 86 ? 53.648 79.926 -11.275 1.00 19.74 86 GLN B C 1
ATOM 2394 O O . GLN B 1 86 ? 54.815 79.586 -11.055 1.00 19.48 86 GLN B O 1
ATOM 2400 N N . LEU B 1 87 ? 52.955 80.741 -10.474 1.00 19.37 87 LEU B N 1
ATOM 2401 C CA . LEU B 1 87 ? 53.498 81.298 -9.238 1.00 19.92 87 LEU B CA 1
ATOM 2402 C C . LEU B 1 87 ? 53.573 80.313 -8.069 1.00 20.35 87 LEU B C 1
ATOM 2403 O O . LEU B 1 87 ? 54.257 80.580 -7.078 1.00 20.05 87 LEU B O 1
ATOM 2408 N N . ALA B 1 88 ? 52.860 79.190 -8.187 1.00 21.17 88 ALA B N 1
ATOM 2409 C CA . ALA B 1 88 ? 52.927 78.096 -7.212 1.00 21.99 88 ALA B CA 1
ATOM 2410 C C . ALA B 1 88 ? 53.522 76.843 -7.868 1.00 23.00 88 ALA B C 1
ATOM 2411 O O . ALA B 1 88 ? 52.866 76.186 -8.688 1.00 22.72 88 ALA B O 1
ATOM 2413 N N . LEU B 1 89 ? 54.762 76.524 -7.495 1.00 24.06 89 LEU B N 1
ATOM 2414 C CA . LEU B 1 89 ? 55.526 75.448 -8.137 1.00 24.97 89 LEU B CA 1
ATOM 2415 C C . LEU B 1 89 ? 54.806 74.107 -8.171 1.00 24.43 89 LEU B C 1
ATOM 2416 O O . LEU B 1 89 ? 54.705 73.498 -9.238 1.00 24.39 89 LEU B O 1
ATOM 2421 N N . ALA B 1 90 ? 54.293 73.683 -7.014 1.00 24.08 90 ALA B N 1
ATOM 2422 C CA . ALA B 1 90 ? 53.572 72.416 -6.863 1.00 24.91 90 ALA B CA 1
ATOM 2423 C C . ALA B 1 90 ? 52.209 72.394 -7.565 1.00 25.32 90 ALA B C 1
ATOM 2424 O O . ALA B 1 90 ? 51.649 71.320 -7.809 1.00 26.10 90 ALA B O 1
ATOM 2426 N N . GLY B 1 91 ? 51.699 73.575 -7.897 1.00 25.06 91 GLY B N 1
ATOM 2427 C CA . GLY B 1 91 ? 50.327 73.739 -8.369 1.00 24.59 91 GLY B CA 1
ATOM 2428 C C . GLY B 1 91 ? 49.524 74.542 -7.356 1.00 24.28 91 GLY B C 1
ATOM 2429 O O . GLY B 1 91 ? 50.010 74.798 -6.245 1.00 24.54 91 GLY B O 1
ATOM 2430 N N . PRO B 1 92 ? 48.290 74.948 -7.722 1.00 23.73 92 PRO B N 1
ATOM 2431 C CA . PRO B 1 92 ? 47.456 75.761 -6.834 1.00 23.22 92 PRO B CA 1
ATOM 2432 C C . PRO B 1 92 ? 47.122 75.091 -5.514 1.00 22.91 92 PRO B C 1
ATOM 2433 O O . PRO B 1 92 ? 47.062 73.861 -5.435 1.00 23.22 92 PRO B O 1
ATOM 2437 N N . VAL B 1 93 ? 46.927 75.914 -4.489 1.00 22.07 93 VAL B N 1
ATOM 2438 C CA . VAL B 1 93 ? 46.438 75.455 -3.198 1.00 22.19 93 VAL B CA 1
ATOM 2439 C C . VAL B 1 93 ? 44.938 75.188 -3.339 1.00 22.32 93 VAL B C 1
ATOM 2440 O O . VAL B 1 93 ? 44.184 76.051 -3.791 1.00 21.84 93 VAL B O 1
ATOM 2444 N N . ARG B 1 94 ? 44.524 73.979 -2.975 1.00 23.02 94 ARG B N 1
ATOM 2445 C CA . ARG B 1 94 ? 43.109 73.615 -2.965 1.00 24.00 94 ARG B CA 1
ATOM 2446 C C . ARG B 1 94 ? 42.800 72.947 -1.634 1.00 23.59 94 ARG B C 1
ATOM 2447 O O . ARG B 1 94 ? 42.928 71.725 -1.478 1.00 23.64 94 ARG B O 1
ATOM 2455 N N . ARG B 1 95 ? 42.432 73.777 -0.662 1.00 22.15 95 ARG B N 1
ATOM 2456 C CA . ARG B 1 95 ? 42.283 73.344 0.725 1.00 21.63 95 ARG B CA 1
ATOM 2457 C C . ARG B 1 95 ? 40.999 73.894 1.329 1.00 20.64 95 ARG B C 1
ATOM 2458 O O . ARG B 1 95 ? 40.740 75.097 1.223 1.00 19.81 95 ARG B O 1
ATOM 2466 N N . PRO B 1 96 ? 40.201 73.025 1.987 1.00 19.88 96 PRO B N 1
ATOM 2467 C CA . PRO B 1 96 ? 38.970 73.528 2.605 1.00 19.28 96 PRO B CA 1
ATOM 2468 C C . PRO B 1 96 ? 39.245 74.509 3.757 1.00 18.88 96 PRO B C 1
ATOM 2469 O O . PRO B 1 96 ? 38.369 75.314 4.091 1.00 18.94 96 PRO B O 1
ATOM 2473 N N . ASP B 1 97 ? 40.450 74.434 4.333 1.00 18.17 97 ASP B N 1
ATOM 2474 C CA . ASP B 1 97 ? 40.873 75.282 5.455 1.00 17.79 97 ASP B CA 1
ATOM 2475 C C . ASP B 1 97 ? 41.763 76.470 5.043 1.00 17.16 97 ASP B C 1
ATOM 2476 O O . ASP B 1 97 ? 42.447 77.067 5.887 1.00 16.73 97 ASP B O 1
ATOM 2481 N N . ALA B 1 98 ? 41.751 76.797 3.751 1.00 15.97 98 ALA B N 1
ATOM 2482 C CA . ALA B 1 98 ? 42.448 77.978 3.238 1.00 15.69 98 ALA B CA 1
ATOM 2483 C C . ALA B 1 98 ? 41.605 78.773 2.244 1.00 15.21 98 ALA B C 1
ATOM 2484 O O . ALA B 1 98 ? 40.936 78.205 1.382 1.00 14.83 98 ALA B O 1
ATOM 2486 N N . TYR B 1 99 ? 41.647 80.097 2.398 1.00 15.22 99 TYR B N 1
ATOM 2487 C CA . TYR B 1 99 ? 40.997 81.044 1.498 1.00 14.75 99 TYR B CA 1
ATOM 2488 C C . TYR B 1 99 ? 42.056 81.919 0.844 1.00 14.26 99 TYR B C 1
ATOM 2489 O O . TYR B 1 99 ? 43.119 82.160 1.433 1.00 13.65 99 TYR B O 1
ATOM 2498 N N . GLU B 1 100 ? 41.750 82.418 -0.355 1.00 13.53 100 GLU B N 1
ATOM 2499 C CA . GLU B 1 100 ? 42.616 83.358 -1.056 1.00 13.14 100 GLU B CA 1
ATOM 2500 C C . GLU B 1 100 ? 42.187 84.810 -0.831 1.00 12.96 100 GLU B C 1
ATOM 2501 O O . GLU B 1 100 ? 41.031 85.163 -1.065 1.00 12.49 100 GLU B O 1
ATOM 2507 N N . LEU B 1 101 ? 43.128 85.638 -0.387 1.00 12.61 101 LEU B N 1
ATOM 2508 C CA . LEU B 1 101 ? 42.874 87.074 -0.227 1.00 12.82 101 LEU B CA 1
ATOM 2509 C C . LEU B 1 101 ? 43.187 87.797 -1.523 1.00 12.90 101 LEU B C 1
ATOM 2510 O O . LEU B 1 101 ? 44.221 87.543 -2.150 1.00 12.87 101 LEU B O 1
ATOM 2515 N N . SER B 1 102 ? 42.296 88.703 -1.915 1.00 12.75 102 SER B N 1
ATOM 2516 C CA . SER B 1 102 ? 42.524 89.561 -3.073 1.00 12.78 102 SER B CA 1
ATOM 2517 C C . SER B 1 102 ? 41.782 90.886 -2.920 1.00 12.91 102 SER B C 1
ATOM 2518 O O . SER B 1 102 ? 41.018 91.074 -1.961 1.00 12.79 102 SER B O 1
ATOM 2521 N N . ARG B 1 103 ? 42.046 91.809 -3.845 1.00 12.68 103 ARG B N 1
ATOM 2522 C CA . ARG B 1 103 ? 41.399 93.128 -3.863 1.00 12.83 103 ARG B CA 1
ATOM 2523 C C . ARG B 1 103 ? 41.455 93.865 -2.519 1.00 12.68 103 ARG B C 1
ATOM 2524 O O . ARG B 1 103 ? 40.433 94.340 -2.012 1.00 12.60 103 ARG B O 1
ATOM 2532 N N . ILE B 1 104 ? 42.659 93.960 -1.951 1.00 12.99 104 ILE B N 1
ATOM 2533 C CA . ILE B 1 104 ? 42.871 94.829 -0.792 1.00 13.06 104 ILE B CA 1
ATOM 2534 C C . ILE B 1 104 ? 43.007 96.280 -1.268 1.00 13.11 104 ILE B C 1
ATOM 2535 O O . ILE B 1 104 ? 43.777 96.583 -2.181 1.00 13.67 104 ILE B O 1
ATOM 2540 N N . PHE B 1 105 ? 42.238 97.172 -0.662 1.00 13.05 105 PHE B N 1
ATOM 2541 C CA . PHE B 1 105 ? 42.390 98.589 -0.969 1.00 12.97 105 PHE B CA 1
ATOM 2542 C C . PHE B 1 105 ? 42.021 99.466 0.202 1.00 12.80 105 PHE B C 1
ATOM 2543 O O . PHE B 1 105 ? 41.267 99.061 1.082 1.00 11.95 105 PHE B O 1
ATOM 2551 N N . VAL B 1 106 ? 42.576 100.673 0.180 1.00 12.71 106 VAL B N 1
ATOM 2552 C CA . VAL B 1 106 ? 42.153 101.774 1.026 1.00 13.08 106 VAL B CA 1
ATOM 2553 C C . VAL B 1 106 ? 42.013 102.936 0.040 1.00 12.93 106 VAL B C 1
ATOM 2554 O O . VAL B 1 106 ? 42.891 103.130 -0.802 1.00 12.90 106 VAL B O 1
ATOM 2558 N N . VAL B 1 107 ? 40.909 103.681 0.123 1.00 13.46 107 VAL B N 1
ATOM 2559 C CA . VAL B 1 107 ? 40.700 104.868 -0.733 1.00 13.65 107 VAL B CA 1
ATOM 2560 C C . VAL B 1 107 ? 41.807 105.900 -0.450 1.00 13.87 107 VAL B C 1
ATOM 2561 O O . VAL B 1 107 ? 42.256 106.005 0.696 1.00 13.76 107 VAL B O 1
ATOM 2565 N N . PRO B 1 108 ? 42.268 106.637 -1.487 1.00 14.24 108 PRO B N 1
ATOM 2566 C CA . PRO B 1 108 ? 43.401 107.551 -1.291 1.00 14.39 108 PRO B CA 1
ATOM 2567 C C . PRO B 1 108 ? 43.331 108.459 -0.053 1.00 14.89 108 PRO B C 1
ATOM 2568 O O . PRO B 1 108 ? 44.331 108.570 0.655 1.00 14.16 108 PRO B O 1
ATOM 2572 N N . ARG B 1 109 ? 42.168 109.057 0.229 1.00 15.56 109 ARG B N 1
ATOM 2573 C CA . ARG B 1 109 ? 42.047 109.988 1.377 1.00 16.80 109 ARG B CA 1
ATOM 2574 C C . ARG B 1 109 ? 42.228 109.343 2.770 1.00 16.86 109 ARG B C 1
ATOM 2575 O O . ARG B 1 109 ? 42.352 110.044 3.780 1.00 16.47 109 ARG B O 1
ATOM 2583 N N . LYS B 1 110 ? 42.245 108.010 2.813 1.00 16.86 110 LYS B N 1
ATOM 2584 C CA . LYS B 1 110 ? 42.403 107.269 4.068 1.00 17.31 110 LYS B CA 1
ATOM 2585 C C . LYS B 1 110 ? 43.723 106.487 4.196 1.00 16.81 110 LYS B C 1
ATOM 2586 O O . LYS B 1 110 ? 43.952 105.820 5.214 1.00 17.27 110 LYS B O 1
ATOM 2592 N N . ARG B 1 111 ? 44.577 106.558 3.175 1.00 16.05 111 ARG B N 1
ATOM 2593 C CA . ARG B 1 111 ? 45.886 105.874 3.202 1.00 15.92 111 ARG B CA 1
ATOM 2594 C C . ARG B 1 111 ? 46.835 106.521 4.221 1.00 16.15 111 ARG B C 1
ATOM 2595 O O . ARG B 1 111 ? 46.658 107.688 4.579 1.00 15.55 111 ARG B O 1
ATOM 2603 N N . GLY B 1 112 ? 47.809 105.746 4.705 1.00 16.46 112 GLY B N 1
ATOM 2604 C CA . GLY B 1 112 ? 48.799 106.220 5.686 1.00 17.57 112 GLY B CA 1
ATOM 2605 C C . GLY B 1 112 ? 48.196 106.467 7.064 1.00 18.52 112 GLY B C 1
ATOM 2606 O O . GLY B 1 112 ? 47.158 105.898 7.400 1.00 18.00 112 GLY B O 1
ATOM 2607 N N . GLU B 1 113 ? 48.857 107.312 7.858 1.00 19.57 113 GLU B N 1
ATOM 2608 C CA . GLU B 1 113 ? 48.411 107.626 9.224 1.00 21.08 113 GLU B CA 1
ATOM 2609 C C . GLU B 1 113 ? 47.426 108.800 9.223 1.00 21.11 113 GLU B C 1
ATOM 2610 O O . GLU B 1 113 ? 47.717 109.851 8.642 1.00 20.44 113 GLU B O 1
ATOM 2616 N N . HIS B 1 114 ? 46.278 108.615 9.881 1.00 20.92 114 HIS B N 1
ATOM 2617 C CA . HIS B 1 114 ? 45.240 109.655 9.999 1.00 21.98 114 HIS B CA 1
ATOM 2618 C C . HIS B 1 114 ? 44.691 109.830 11.417 1.00 22.29 114 HIS B C 1
ATOM 2619 O O . HIS B 1 114 ? 43.635 110.448 11.607 1.00 22.44 114 HIS B O 1
ATOM 2626 N N . GLY B 1 115 ? 45.423 109.311 12.401 1.00 23.75 115 GLY B N 1
ATOM 2627 C CA . GLY B 1 115 ? 44.932 109.198 13.771 1.00 24.92 115 GLY B CA 1
ATOM 2628 C C . GLY B 1 115 ? 44.435 107.784 14.021 1.00 25.53 115 GLY B C 1
ATOM 2629 O O . GLY B 1 115 ? 43.601 107.261 13.266 1.00 26.44 115 GLY B O 1
ATOM 2630 N N . GLY B 1 116 ? 44.952 107.164 15.079 1.00 25.77 116 GLY B N 1
ATOM 2631 C CA . GLY B 1 116 ? 44.622 105.779 15.412 1.00 24.52 116 GLY B CA 1
ATOM 2632 C C . GLY B 1 116 ? 45.253 104.791 14.436 1.00 24.04 116 GLY B C 1
ATOM 2633 O O . GLY B 1 116 ? 46.193 105.146 13.722 1.00 24.06 116 GLY B O 1
ATOM 2634 N N . PRO B 1 117 ? 44.738 103.542 14.394 1.00 23.22 117 PRO B N 1
ATOM 2635 C CA . PRO B 1 117 ? 45.314 102.519 13.507 1.00 21.97 117 PRO B CA 1
ATOM 2636 C C . PRO B 1 117 ? 45.094 102.832 12.019 1.00 20.77 117 PRO B C 1
ATOM 2637 O O . PRO B 1 117 ? 44.068 103.409 11.655 1.00 20.38 117 PRO B O 1
ATOM 2641 N N . ARG B 1 118 ? 46.059 102.466 11.179 1.00 19.96 118 ARG B N 1
ATOM 2642 C CA . ARG B 1 118 ? 45.938 102.655 9.729 1.00 19.36 118 ARG B CA 1
ATOM 2643 C C . ARG B 1 118 ? 44.832 101.766 9.173 1.00 18.34 118 ARG B C 1
ATOM 2644 O O . ARG B 1 118 ? 44.665 100.632 9.620 1.00 16.88 118 ARG B O 1
ATOM 2652 N N . ALA B 1 119 ? 44.084 102.297 8.206 1.00 17.47 119 ALA B N 1
ATOM 2653 C CA . ALA B 1 119 ? 43.031 101.549 7.521 1.00 17.42 119 ALA B CA 1
ATOM 2654 C C . ALA B 1 119 ? 43.552 100.255 6.878 1.00 17.20 119 ALA B C 1
ATOM 2655 O O . ALA B 1 119 ? 42.888 99.223 6.966 1.00 16.19 119 ALA B O 1
ATOM 2657 N N . GLU B 1 120 ? 44.739 100.326 6.259 1.00 18.12 120 GLU B N 1
ATOM 2658 C CA . GLU B 1 120 ? 45.486 99.153 5.755 1.00 19.07 120 GLU B CA 1
ATOM 2659 C C . GLU B 1 120 ? 45.639 98.046 6.812 1.00 17.99 120 GLU B C 1
ATOM 2660 O O . GLU B 1 120 ? 45.403 96.865 6.535 1.00 17.68 120 GLU B O 1
ATOM 2666 N N . ALA B 1 121 ? 46.038 98.442 8.017 1.00 17.11 121 ALA B N 1
ATOM 2667 C CA . ALA B 1 121 ? 46.217 97.517 9.136 1.00 16.40 121 ALA B CA 1
ATOM 2668 C C . ALA B 1 121 ? 44.887 96.948 9.654 1.00 16.02 121 ALA B C 1
ATOM 2669 O O . ALA B 1 121 ? 44.781 95.734 9.883 1.00 15.02 121 ALA B O 1
ATOM 2671 N N . VAL B 1 122 ? 43.887 97.821 9.818 1.00 15.53 122 VAL B N 1
ATOM 2672 C CA . VAL B 1 122 ? 42.560 97.416 10.316 1.00 15.52 122 VAL B CA 1
ATOM 2673 C C . VAL B 1 122 ? 41.942 96.343 9.407 1.00 15.16 122 VAL B C 1
ATOM 2674 O O . VAL B 1 122 ? 41.419 95.346 9.907 1.00 15.40 122 VAL B O 1
ATOM 2678 N N . ILE B 1 123 ? 42.031 96.541 8.091 1.00 14.95 123 ILE B N 1
ATOM 2679 C CA . ILE B 1 123 ? 41.383 95.635 7.132 1.00 14.92 123 ILE B CA 1
ATOM 2680 C C . ILE B 1 123 ? 42.096 94.278 7.085 1.00 14.94 123 ILE B C 1
ATOM 2681 O O . ILE B 1 123 ? 41.444 93.234 6.983 1.00 14.44 123 ILE B O 1
ATOM 2686 N N . GLN B 1 124 ? 43.425 94.307 7.189 1.00 14.56 124 GLN B N 1
ATOM 2687 C CA . GLN B 1 124 ? 44.207 93.076 7.278 1.00 14.89 124 GLN B CA 1
ATOM 2688 C C . GLN B 1 124 ? 44.003 92.333 8.593 1.00 14.71 124 GLN B C 1
ATOM 2689 O O .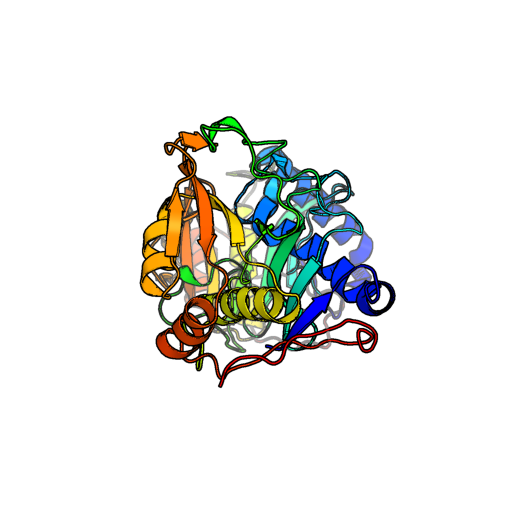 GLN B 1 124 ? 43.910 91.102 8.591 1.00 14.95 124 GLN B O 1
ATOM 2695 N N . ALA B 1 125 ? 43.926 93.067 9.704 1.00 14.78 125 ALA B N 1
ATOM 2696 C CA . ALA B 1 125 ? 43.576 92.470 11.003 1.00 14.58 125 ALA B CA 1
ATOM 2697 C C . ALA B 1 125 ? 42.180 91.859 10.953 1.00 14.67 125 ALA B C 1
ATOM 2698 O O . ALA B 1 125 ? 41.959 90.787 11.518 1.00 14.56 125 ALA B O 1
ATOM 2700 N N . ALA B 1 126 ? 41.259 92.522 10.249 1.00 14.60 126 ALA B N 1
ATOM 2701 C CA . ALA B 1 126 ? 39.889 92.018 10.086 1.00 14.91 126 ALA B CA 1
ATOM 2702 C C . ALA B 1 126 ? 39.851 90.681 9.345 1.00 15.08 126 ALA B C 1
ATOM 2703 O O . ALA B 1 126 ? 39.009 89.835 9.649 1.00 15.34 126 ALA B O 1
ATOM 2705 N N . ALA B 1 127 ? 40.764 90.507 8.383 1.00 15.01 127 ALA B N 1
ATOM 2706 C CA . ALA B 1 127 ? 40.907 89.256 7.632 1.00 15.40 127 ALA B CA 1
ATOM 2707 C C . ALA B 1 127 ? 41.283 88.099 8.550 1.00 15.39 127 ALA B C 1
ATOM 2708 O O . ALA B 1 127 ? 40.635 87.047 8.532 1.00 15.37 127 ALA B O 1
ATOM 2710 N N . MET B 1 128 ? 42.297 88.322 9.382 1.00 15.82 128 MET B N 1
ATOM 2711 C CA . MET B 1 128 ? 42.721 87.343 10.385 1.00 15.99 128 MET B CA 1
ATOM 2712 C C . MET B 1 128 ? 41.636 87.067 11.422 1.00 15.96 128 MET B C 1
ATOM 2713 O O . MET B 1 128 ? 41.451 85.917 11.843 1.00 15.48 128 MET B O 1
ATOM 2718 N N . GLU B 1 129 ? 40.923 88.122 11.815 1.00 15.85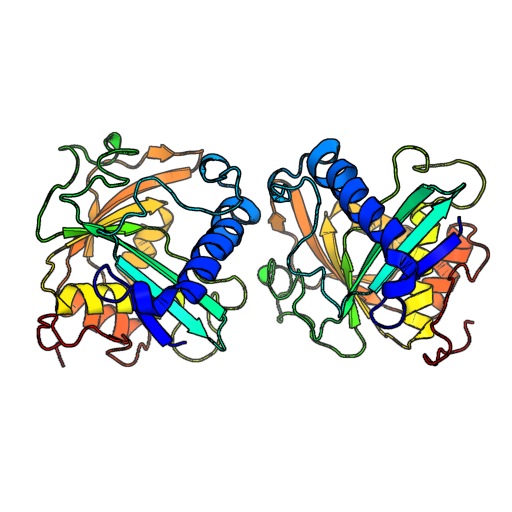 129 GLU B N 1
ATOM 2719 C CA . GLU B 1 129 ? 39.780 88.018 12.723 1.00 16.17 129 GLU B CA 1
ATOM 2720 C C . GLU B 1 129 ? 38.707 87.070 12.175 1.00 16.01 129 GLU B C 1
ATOM 2721 O O . GLU B 1 129 ? 38.206 86.205 12.906 1.00 15.77 129 GLU B O 1
ATOM 2727 N N . TYR B 1 130 ? 38.367 87.253 10.897 1.00 15.62 130 TYR B N 1
ATOM 2728 C CA . TYR B 1 130 ? 37.435 86.383 10.194 1.00 15.50 130 TYR B CA 1
ATOM 2729 C C . TYR B 1 130 ? 37.946 84.947 10.127 1.00 15.48 130 TYR B C 1
ATOM 2730 O O . TYR B 1 130 ? 37.201 84.014 10.434 1.00 15.17 130 TYR B O 1
ATOM 2739 N N . GLY B 1 131 ? 39.207 84.788 9.710 1.00 15.49 131 GLY B N 1
ATOM 2740 C CA . GLY B 1 131 ? 39.853 83.479 9.585 1.00 15.84 131 GLY B CA 1
ATOM 2741 C C . GLY B 1 131 ? 39.809 82.665 10.869 1.00 16.16 131 GLY B C 1
ATOM 2742 O O . GLY B 1 131 ? 39.478 81.469 10.846 1.00 16.16 131 GLY B O 1
ATOM 2743 N N . LEU B 1 132 ? 40.128 83.319 11.984 1.00 16.52 132 LEU B N 1
ATOM 2744 C CA . LEU B 1 132 ? 40.077 82.694 13.309 1.00 16.99 132 LEU B CA 1
ATOM 2745 C C . LEU B 1 132 ? 38.656 82.349 13.743 1.00 17.30 132 LEU B C 1
ATOM 2746 O O . LEU B 1 132 ? 38.429 81.291 14.336 1.00 16.83 132 LEU B O 1
ATOM 2751 N N . SER B 1 133 ? 37.714 83.240 13.428 1.00 17.31 133 SER B N 1
ATOM 2752 C CA . SER B 1 133 ? 36.300 83.040 13.739 1.00 17.73 133 SER B CA 1
ATOM 2753 C C . SER B 1 133 ? 35.747 81.752 13.129 1.00 17.78 133 SER B C 1
ATOM 2754 O O . SER B 1 133 ? 35.113 80.964 13.837 1.00 17.94 133 SER B O 1
ATOM 2757 N N . ILE B 1 134 ? 36.006 81.528 11.838 1.00 17.70 134 ILE B N 1
ATOM 2758 C CA . ILE B 1 134 ? 35.482 80.324 11.157 1.00 17.84 134 ILE B CA 1
ATOM 2759 C C . ILE B 1 134 ? 36.411 79.102 11.203 1.00 17.97 134 ILE B C 1
ATOM 2760 O O . ILE B 1 134 ? 35.989 77.993 10.864 1.00 18.57 134 ILE B O 1
ATOM 2765 N N . GLY B 1 135 ? 37.664 79.310 11.609 1.00 17.57 135 GLY B N 1
ATOM 2766 C CA . GLY B 1 135 ? 38.605 78.209 11.812 1.00 17.21 135 GLY B CA 1
ATOM 2767 C C . GLY B 1 135 ? 39.508 77.848 10.650 1.00 17.16 135 GLY B C 1
ATOM 2768 O O . GLY B 1 135 ? 39.902 76.685 10.502 1.00 16.89 135 GLY B O 1
ATOM 2769 N N . LEU B 1 136 ? 39.841 78.835 9.822 1.00 17.09 136 LEU B N 1
ATOM 2770 C CA . LEU B 1 136 ? 40.837 78.660 8.764 1.00 16.84 136 LEU B CA 1
ATOM 2771 C C . LEU B 1 136 ? 42.226 78.508 9.372 1.00 16.79 136 LEU B C 1
ATOM 2772 O O . LEU B 1 136 ? 42.482 78.998 10.475 1.00 17.02 136 LEU B O 1
ATOM 2777 N N . SER B 1 137 ? 43.106 77.807 8.665 1.00 16.55 137 SER B N 1
ATOM 2778 C CA . SER B 1 137 ? 44.493 77.691 9.094 1.00 16.74 137 SER B CA 1
ATOM 2779 C C . SER B 1 137 ? 45.455 78.471 8.201 1.00 15.84 137 SER B C 1
ATOM 2780 O O . SER B 1 137 ? 46.601 78.716 8.589 1.00 15.56 137 SER B O 1
ATOM 2783 N N . ALA B 1 138 ? 44.989 78.874 7.017 1.00 15.18 138 ALA B N 1
ATOM 2784 C CA . ALA B 1 138 ? 45.846 79.591 6.072 1.00 15.03 138 ALA B CA 1
ATOM 2785 C C . ALA B 1 138 ? 45.093 80.560 5.165 1.00 14.91 138 ALA B C 1
ATOM 2786 O O . ALA B 1 138 ? 43.939 80.321 4.812 1.00 14.40 138 ALA B O 1
ATOM 2788 N N . PHE B 1 139 ? 45.769 81.650 4.799 1.00 14.40 139 PHE B N 1
ATOM 2789 C CA . PHE B 1 139 ? 45.375 82.475 3.667 1.00 14.49 139 PHE B CA 1
ATOM 2790 C C . PHE B 1 139 ? 46.423 82.372 2.569 1.00 14.31 139 PHE B C 1
ATOM 2791 O O . PHE B 1 139 ? 47.613 82.515 2.833 1.00 14.56 139 PHE B O 1
ATOM 2799 N N . THR B 1 140 ? 45.978 82.126 1.343 1.00 13.71 140 THR B N 1
ATOM 2800 C CA . THR B 1 140 ? 46.846 82.273 0.174 1.00 13.44 140 THR B CA 1
ATOM 2801 C C . THR B 1 140 ? 46.680 83.674 -0.385 1.00 13.45 140 THR B C 1
ATOM 2802 O O . THR B 1 140 ? 45.608 84.282 -0.249 1.00 13.51 140 THR B O 1
ATOM 2806 N N . ILE B 1 141 ? 47.751 84.202 -0.976 1.00 12.84 141 ILE B N 1
ATOM 2807 C CA . ILE B 1 141 ? 47.696 85.513 -1.614 1.00 12.62 141 ILE B CA 1
ATOM 2808 C C . ILE B 1 141 ? 48.595 85.533 -2.845 1.00 12.69 141 ILE B C 1
ATOM 2809 O O . ILE B 1 141 ? 49.777 85.183 -2.761 1.00 12.95 141 ILE B O 1
ATOM 2814 N N . VAL B 1 142 ? 48.023 85.927 -3.978 1.00 12.74 142 VAL B N 1
ATOM 2815 C CA . VAL B 1 142 ? 48.819 86.377 -5.123 1.00 13.55 142 VAL B CA 1
ATOM 2816 C C . VAL B 1 142 ? 49.009 87.878 -4.914 1.00 13.93 142 VAL B C 1
ATOM 2817 O O . VAL B 1 142 ? 48.028 88.612 -4.771 1.00 13.53 142 VAL B O 1
ATOM 2821 N N . LEU B 1 143 ? 50.266 88.323 -4.866 1.00 14.66 143 LEU B N 1
ATOM 2822 C CA . LEU B 1 143 ? 50.575 89.723 -4.545 1.00 15.62 143 LEU B CA 1
ATOM 2823 C C . LEU B 1 143 ? 51.852 90.230 -5.196 1.00 16.23 143 LEU B C 1
ATOM 2824 O O . LEU B 1 143 ? 52.741 89.446 -5.555 1.00 15.81 143 LEU B O 1
ATOM 2829 N N . GLU B 1 144 ? 51.938 91.554 -5.324 1.00 16.62 144 GLU B N 1
ATOM 2830 C CA . GLU B 1 144 ? 53.160 92.208 -5.778 1.00 17.48 144 GLU B CA 1
ATOM 2831 C C . GLU B 1 144 ? 54.229 92.041 -4.692 1.00 17.65 144 GLU B C 1
ATOM 2832 O O . GLU B 1 144 ? 53.924 92.073 -3.488 1.00 16.52 144 GLU B O 1
ATOM 2838 N N . THR B 1 145 ? 55.473 91.838 -5.127 1.00 18.09 145 THR B N 1
ATOM 2839 C CA . THR B 1 145 ? 56.568 91.414 -4.241 1.00 18.92 145 THR B CA 1
ATOM 2840 C C . THR B 1 145 ? 56.915 92.421 -3.132 1.00 18.63 145 THR B C 1
ATOM 2841 O O . THR B 1 145 ? 57.411 92.033 -2.072 1.00 18.88 145 THR B O 1
ATOM 2845 N N . TRP B 1 146 ? 56.606 93.701 -3.351 1.00 18.21 146 TRP B N 1
ATOM 2846 C CA . TRP B 1 146 ? 56.787 94.725 -2.311 1.00 17.88 146 TRP B CA 1
ATOM 2847 C C . TRP B 1 146 ? 55.936 94.528 -1.036 1.00 17.31 146 TRP B C 1
ATOM 2848 O O . TRP B 1 146 ? 56.190 95.168 -0.010 1.00 17.38 146 TRP B O 1
ATOM 2859 N N . TRP B 1 147 ? 54.953 93.627 -1.086 1.00 16.42 147 TRP B N 1
ATOM 2860 C CA . TRP B 1 147 ? 54.171 93.274 0.111 1.00 15.82 147 TRP B CA 1
ATOM 2861 C C . TRP B 1 147 ? 54.966 92.440 1.119 1.00 15.86 147 TRP B C 1
ATOM 2862 O O . TRP B 1 147 ? 54.641 92.432 2.309 1.00 15.93 147 TRP B O 1
ATOM 2873 N N . LEU B 1 148 ? 55.990 91.729 0.644 1.00 15.47 148 LEU B N 1
ATOM 2874 C CA . LEU B 1 148 ? 56.694 90.764 1.491 1.00 16.06 148 LEU B CA 1
ATOM 2875 C C . LEU B 1 148 ? 57.255 91.353 2.793 1.00 16.05 148 LEU B C 1
ATOM 2876 O O . LEU B 1 148 ? 56.955 90.815 3.854 1.00 15.97 148 LEU B O 1
ATOM 2881 N N . PRO B 1 149 ? 58.013 92.481 2.728 1.00 16.12 149 PRO B N 1
ATOM 2882 C CA . PRO B 1 149 ? 58.434 93.091 4.004 1.00 16.49 149 PRO B CA 1
ATOM 2883 C C . PRO B 1 149 ? 57.280 93.636 4.865 1.00 16.69 149 PRO B C 1
ATOM 2884 O O . PRO B 1 149 ? 57.400 93.671 6.094 1.00 16.37 149 PRO B O 1
ATOM 2888 N N . ARG B 1 150 ? 56.184 94.053 4.227 1.00 16.72 150 ARG B N 1
ATOM 2889 C CA . ARG B 1 150 ? 55.011 94.548 4.961 1.00 16.91 150 ARG B CA 1
ATOM 2890 C C . ARG B 1 150 ? 54.363 93.443 5.800 1.00 16.66 150 ARG B C 1
ATOM 2891 O O . ARG B 1 150 ? 53.979 93.676 6.952 1.00 16.42 150 ARG B O 1
ATOM 2899 N N . LEU B 1 151 ? 54.274 92.242 5.229 1.00 16.48 151 LEU B N 1
ATOM 2900 C CA . LEU B 1 151 ? 53.729 91.076 5.942 1.00 16.74 151 LEU B CA 1
ATOM 2901 C C . LEU B 1 151 ? 54.591 90.665 7.145 1.00 17.02 151 LEU B C 1
ATOM 2902 O O . LEU B 1 151 ? 54.063 90.378 8.221 1.00 16.87 151 LEU B O 1
ATOM 2907 N N . VAL B 1 152 ? 55.908 90.663 6.951 1.00 17.78 152 VAL B N 1
ATOM 2908 C CA . VAL B 1 152 ? 56.883 90.420 8.026 1.00 18.91 152 VAL B CA 1
ATOM 2909 C C . VAL B 1 152 ? 56.695 91.444 9.155 1.00 18.98 152 VAL B C 1
ATOM 2910 O O . VAL B 1 152 ? 56.545 91.070 10.323 1.00 19.43 152 VAL B O 1
ATOM 2914 N N . ASP B 1 153 ? 56.648 92.721 8.785 1.00 19.80 153 ASP B N 1
ATOM 2915 C CA . ASP B 1 153 ? 56.596 93.835 9.745 1.00 20.43 153 ASP B CA 1
ATOM 2916 C C . ASP B 1 153 ? 55.345 93.855 10.617 1.00 19.65 153 ASP B C 1
ATOM 2917 O O . ASP B 1 153 ? 55.420 94.231 11.791 1.00 18.87 153 ASP B O 1
ATOM 2922 N N . GLN B 1 154 ? 54.214 93.437 10.047 1.00 18.19 154 GLN B N 1
ATOM 2923 C CA . GLN B 1 154 ? 52.941 93.393 10.764 1.00 17.98 154 GLN B CA 1
ATOM 2924 C C . GLN B 1 154 ? 52.735 92.088 11.550 1.00 17.79 154 GLN B C 1
ATOM 2925 O O . GLN B 1 154 ? 51.701 91.901 12.182 1.00 17.85 154 GLN B O 1
ATOM 2931 N N . GLY B 1 155 ? 53.726 91.197 11.507 1.00 17.77 155 GLY B N 1
ATOM 2932 C CA . GLY B 1 155 ? 53.740 90.003 12.351 1.00 18.33 155 GLY B CA 1
ATOM 2933 C C . GLY B 1 155 ? 53.140 88.757 11.730 1.00 18.39 155 GLY B C 1
ATOM 2934 O O . GLY B 1 155 ? 52.797 87.819 12.444 1.00 19.81 155 GLY B O 1
ATOM 2935 N N . TRP B 1 156 ? 53.024 88.735 10.403 1.00 17.97 156 TRP B N 1
ATOM 2936 C CA . TRP B 1 156 ? 52.522 87.550 9.713 1.00 17.61 156 TRP B CA 1
ATOM 2937 C C . TRP B 1 156 ? 53.656 86.677 9.207 1.00 18.18 156 TRP B C 1
ATOM 2938 O O . TRP B 1 156 ? 54.761 87.158 8.940 1.00 18.09 156 TRP B O 1
ATOM 2949 N N . LYS B 1 157 ? 53.359 85.390 9.077 1.00 18.82 157 LYS B N 1
ATOM 2950 C CA . LYS B 1 157 ? 54.319 84.405 8.614 1.00 19.02 157 LYS B CA 1
ATOM 2951 C C . LYS B 1 157 ? 53.870 83.893 7.256 1.00 18.81 157 LYS B C 1
ATOM 2952 O O . LYS B 1 157 ? 52.979 83.032 7.161 1.00 18.12 157 LYS B O 1
ATOM 2958 N N . ALA B 1 158 ? 54.484 84.453 6.216 1.00 18.47 158 ALA B N 1
ATOM 2959 C CA . ALA B 1 158 ? 54.146 84.153 4.827 1.00 19.31 158 ALA B CA 1
ATOM 2960 C C . ALA B 1 158 ? 55.248 83.342 4.156 1.00 19.88 158 ALA B C 1
ATOM 2961 O O . ALA B 1 158 ? 56.406 83.758 4.143 1.00 19.97 158 ALA B O 1
ATOM 2963 N N . LYS B 1 159 ? 54.887 82.184 3.610 1.00 20.35 159 LYS B N 1
ATOM 2964 C CA . LYS B 1 159 ? 55.847 81.345 2.884 1.00 21.52 159 LYS B CA 1
ATOM 2965 C C . LYS B 1 159 ? 55.604 81.446 1.385 1.00 20.42 159 LYS B C 1
ATOM 2966 O O . LYS B 1 159 ? 54.458 81.307 0.948 1.00 20.09 159 LYS B O 1
ATOM 2972 N N . PRO B 1 160 ? 56.673 81.684 0.592 1.00 20.41 160 PRO B N 1
ATOM 2973 C CA . PRO B 1 160 ? 56.534 81.684 -0.868 1.00 19.86 160 PRO B CA 1
ATOM 2974 C C . PRO B 1 160 ? 56.130 80.309 -1.416 1.00 19.21 160 PRO B C 1
ATOM 2975 O O . PRO B 1 160 ? 56.629 79.281 -0.947 1.00 19.27 160 PRO B O 1
ATOM 2979 N N . LEU B 1 161 ? 55.212 80.301 -2.380 1.00 18.64 161 LEU B N 1
ATOM 2980 C CA . LEU B 1 161 ? 54.768 79.064 -3.027 1.00 18.83 161 LEU B CA 1
ATOM 2981 C C . LEU B 1 161 ? 55.561 78.770 -4.304 1.00 18.61 161 LEU B C 1
ATOM 2982 O O . LEU B 1 161 ? 55.458 77.683 -4.879 1.00 17.95 161 LEU B O 1
ATOM 2987 N N . GLY B 1 162 ? 56.346 79.752 -4.733 1.00 18.59 162 GLY B N 1
ATOM 2988 C CA . GLY B 1 162 ? 57.196 79.619 -5.909 1.00 19.80 162 GLY B CA 1
ATOM 2989 C C . GLY B 1 162 ? 58.157 80.774 -6.040 1.00 20.42 162 GLY B C 1
ATOM 2990 O O . GLY B 1 162 ? 58.392 81.519 -5.084 1.00 20.35 162 GLY B O 1
ATOM 2991 N N . LEU B 1 163 ? 58.711 80.913 -7.238 1.00 20.99 163 LEU B N 1
ATOM 2992 C CA . LEU B 1 163 ? 59.638 81.986 -7.556 1.00 22.10 163 LEU B CA 1
ATOM 2993 C C . LEU B 1 163 ? 58.853 83.211 -8.023 1.00 22.73 163 LEU B C 1
ATOM 2994 O O . LEU B 1 163 ? 57.776 83.056 -8.614 1.00 22.13 163 LEU B O 1
ATOM 2999 N N . PRO B 1 164 ? 59.380 84.428 -7.751 1.00 24.01 164 PRO B N 1
ATOM 3000 C CA . PRO B 1 164 ? 58.710 85.625 -8.256 1.00 25.04 164 PRO B CA 1
ATOM 3001 C C . PRO B 1 164 ? 58.776 85.701 -9.782 1.00 26.98 164 PRO B C 1
ATOM 3002 O O . PRO B 1 164 ? 59.695 85.143 -10.400 1.00 25.68 164 PRO B O 1
ATOM 3006 N N . GLN B 1 165 ? 57.793 86.367 -10.374 1.00 28.10 165 GLN B N 1
ATOM 3007 C CA . GLN B 1 165 ? 57.756 86.572 -11.815 1.00 31.05 165 GLN B CA 1
ATOM 3008 C C . GLN B 1 165 ? 57.248 87.963 -12.147 1.00 31.72 165 GLN B C 1
ATOM 3009 O O . GLN B 1 165 ? 56.437 88.527 -11.405 1.00 29.26 165 GLN B O 1
ATOM 3015 N N . ASP B 1 166 ? 57.750 88.517 -13.249 1.00 33.92 166 ASP B N 1
ATOM 3016 C CA . ASP B 1 166 ? 57.296 89.816 -13.738 1.00 37.35 166 ASP B CA 1
ATOM 3017 C C . ASP B 1 166 ? 55.939 89.708 -14.442 1.00 39.29 166 ASP B C 1
ATOM 3018 O O . ASP B 1 166 ? 55.846 89.256 -15.592 1.00 40.24 166 ASP B O 1
ATOM 3023 N N . ILE B 1 167 ? 54.896 90.107 -13.712 1.00 40.10 167 ILE B N 1
ATOM 3024 C CA . ILE B 1 167 ? 53.520 90.151 -14.206 1.00 42.52 167 ILE B CA 1
ATOM 3025 C C . ILE B 1 167 ? 53.167 91.612 -14.484 1.00 44.27 167 ILE B C 1
ATOM 3026 O O . ILE B 1 167 ? 53.203 92.455 -13.571 1.00 44.20 167 ILE B O 1
ATOM 3031 N N . ASN B 1 168 ? 52.834 91.890 -15.749 1.00 45.75 168 ASN B N 1
ATOM 3032 C CA . ASN B 1 168 ? 52.573 93.249 -16.259 1.00 47.31 168 ASN B CA 1
ATOM 3033 C C . ASN B 1 168 ? 53.725 94.219 -15.928 1.00 46.68 168 ASN B C 1
ATOM 3034 O O . ASN B 1 168 ? 53.495 95.370 -15.539 1.00 48.91 168 ASN B O 1
ATOM 3039 N N . GL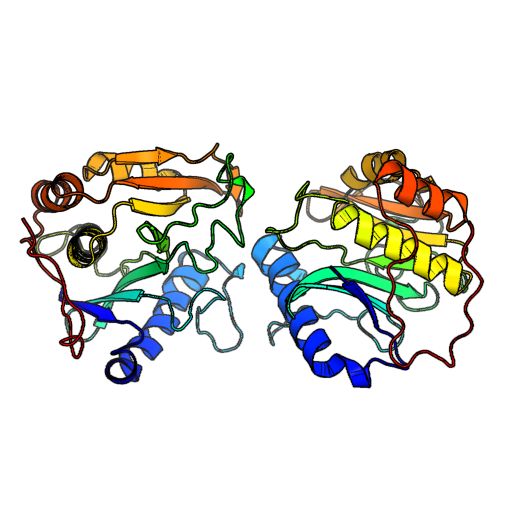Y B 1 169 ? 54.957 93.724 -16.069 1.00 44.67 169 GLY B N 1
ATOM 3040 C CA . GLY B 1 169 ? 56.174 94.498 -15.798 1.00 41.77 169 GLY B CA 1
ATOM 3041 C C . GLY B 1 169 ? 56.588 94.656 -14.341 1.00 39.99 169 GLY B C 1
ATOM 3042 O O . GLY B 1 169 ? 57.624 95.268 -14.059 1.00 40.94 169 GLY B O 1
ATOM 3043 N N . PHE B 1 170 ? 55.794 94.115 -13.416 1.00 36.42 170 PHE B N 1
ATOM 3044 C CA . PHE B 1 170 ? 56.103 94.215 -11.990 1.00 33.86 170 PHE B CA 1
ATOM 3045 C C . PHE B 1 170 ? 56.198 92.856 -11.312 1.00 30.49 170 PHE B C 1
ATOM 3046 O O . PHE B 1 170 ? 55.454 91.940 -11.646 1.00 30.95 170 PHE B O 1
ATOM 3054 N N . SER B 1 171 ? 57.133 92.741 -10.372 1.00 27.86 171 SER B N 1
ATOM 3055 C CA . SER B 1 171 ? 57.427 91.485 -9.681 1.00 26.29 171 SER B CA 1
ATOM 3056 C C . SER B 1 171 ? 56.229 91.025 -8.843 1.00 25.12 171 SER B C 1
ATOM 3057 O O . SER B 1 171 ? 55.675 91.798 -8.054 1.00 24.36 171 SER B O 1
ATOM 3060 N N . THR B 1 172 ? 55.839 89.768 -9.042 1.00 23.79 172 THR B N 1
ATOM 3061 C CA . THR B 1 172 ? 54.654 89.181 -8.415 1.00 23.22 172 THR B CA 1
ATOM 3062 C C . THR B 1 172 ? 55.002 87.779 -7.896 1.00 22.40 172 THR B C 1
ATOM 3063 O O . THR B 1 172 ? 55.740 87.030 -8.545 1.00 21.36 172 THR B O 1
ATOM 3067 N N . THR B 1 173 ? 54.485 87.446 -6.718 1.00 21.15 173 THR B N 1
ATOM 3068 C CA . THR B 1 173 ? 54.663 86.111 -6.140 1.00 20.77 173 THR B CA 1
ATOM 3069 C C . THR B 1 173 ? 53.357 85.600 -5.507 1.00 19.78 173 THR B C 1
ATOM 3070 O O . THR B 1 173 ? 52.384 86.350 -5.386 1.00 19.38 173 THR B O 1
ATOM 3074 N N . ALA B 1 174 ? 53.335 84.318 -5.153 1.00 18.09 174 ALA B N 1
ATOM 3075 C CA . ALA B 1 174 ? 52.225 83.731 -4.409 1.00 16.97 174 ALA B CA 1
ATOM 3076 C C . ALA B 1 174 ? 52.737 83.245 -3.059 1.00 16.24 174 ALA B C 1
ATOM 3077 O O . ALA B 1 174 ? 53.800 82.620 -2.975 1.00 16.43 174 ALA B O 1
ATOM 3079 N N . VAL B 1 175 ? 51.988 83.559 -2.008 1.00 15.08 175 VAL B N 1
ATOM 3080 C CA . VAL B 1 175 ? 52.353 83.167 -0.649 1.00 14.47 175 VAL B CA 1
ATOM 3081 C C . VAL B 1 175 ? 51.209 82.439 0.051 1.00 14.29 175 VAL B C 1
ATOM 3082 O O . VAL B 1 175 ? 50.035 82.579 -0.324 1.00 13.58 175 VAL B O 1
ATOM 3086 N N . ILE B 1 176 ? 51.583 81.653 1.057 1.00 14.18 176 ILE B N 1
ATOM 3087 C CA . ILE B 1 176 ? 50.647 81.088 2.023 1.00 14.28 176 ILE B CA 1
ATOM 3088 C C . ILE B 1 176 ? 51.024 81.623 3.418 1.00 14.23 1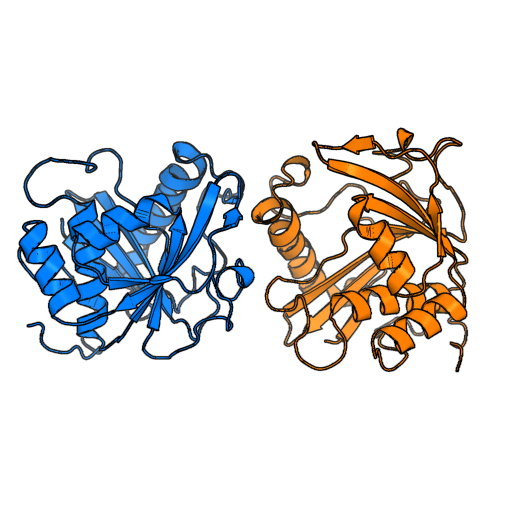76 ILE B C 1
ATOM 3089 O O . ILE B 1 176 ? 52.195 81.577 3.831 1.00 13.55 176 ILE B O 1
ATOM 3094 N N . VAL B 1 177 ? 50.016 82.147 4.110 1.00 14.19 177 VAL B N 1
ATOM 3095 C CA . VAL B 1 177 ? 50.177 82.819 5.404 1.00 14.68 177 VAL B CA 1
ATOM 3096 C C . VAL B 1 177 ? 49.437 82.008 6.467 1.00 15.13 177 VAL B C 1
ATOM 3097 O O . VAL B 1 177 ? 48.274 81.647 6.276 1.00 14.75 177 VAL B O 1
ATOM 3101 N N . ASP B 1 178 ? 50.109 81.743 7.585 1.00 16.15 178 ASP B N 1
ATOM 3102 C CA . ASP B 1 178 ? 49.499 81.056 8.724 1.00 16.92 178 ASP B CA 1
ATOM 3103 C C . ASP B 1 178 ? 48.383 81.908 9.324 1.00 16.90 178 ASP B C 1
ATOM 3104 O O . ASP B 1 178 ? 48.579 83.105 9.582 1.00 16.65 178 ASP B O 1
ATOM 3109 N N . VAL B 1 179 ? 47.211 81.296 9.506 1.00 16.79 179 VAL B N 1
ATOM 3110 C CA . VAL B 1 179 ? 46.128 81.885 10.294 1.00 16.77 179 VAL B CA 1
ATOM 3111 C C . VAL B 1 179 ? 46.143 81.234 11.670 1.00 17.58 179 VAL B C 1
ATOM 3112 O O . VAL B 1 179 ? 45.815 80.046 11.824 1.00 17.88 179 VAL B O 1
ATOM 3116 N N . ASP B 1 180 ? 46.545 82.020 12.661 1.00 17.70 180 ASP B N 1
ATOM 3117 C CA . ASP B 1 180 ? 46.616 81.561 14.048 1.00 18.52 180 ASP B CA 1
ATOM 3118 C C . ASP B 1 180 ? 46.528 82.749 14.991 1.00 18.53 180 ASP B C 1
ATOM 3119 O O . ASP B 1 180 ? 46.560 83.904 14.541 1.00 17.78 180 ASP B O 1
ATOM 3124 N N . ASP B 1 181 ? 46.400 82.467 16.286 1.00 19.60 181 ASP B N 1
ATOM 3125 C CA . ASP B 1 181 ? 46.290 83.505 17.316 1.00 20.96 181 ASP B CA 1
ATOM 3126 C C . ASP B 1 181 ? 47.413 84.536 17.232 1.00 20.67 181 ASP B C 1
ATOM 3127 O O . ASP B 1 181 ? 47.139 85.729 17.293 1.00 21.29 181 ASP B O 1
ATOM 3132 N N . ASP B 1 182 ? 48.654 84.071 17.057 1.00 21.11 182 ASP B N 1
ATOM 3133 C CA . ASP B 1 182 ? 49.831 84.953 16.942 1.00 21.81 182 ASP B CA 1
ATOM 3134 C C . ASP B 1 182 ? 49.741 85.947 15.776 1.00 20.81 182 ASP B C 1
ATOM 3135 O O . ASP B 1 182 ? 50.175 87.096 15.909 1.00 20.46 182 ASP B O 1
ATOM 3140 N N . ALA B 1 183 ? 49.189 85.501 14.644 1.00 19.33 183 ALA B N 1
ATOM 3141 C CA . ALA B 1 183 ? 49.029 86.366 13.463 1.00 18.41 183 ALA B CA 1
ATOM 3142 C C . ALA B 1 183 ? 48.088 87.545 13.743 1.00 17.69 183 ALA B C 1
ATOM 3143 O O . ALA B 1 183 ? 48.386 88.686 13.375 1.00 17.43 183 ALA B O 1
ATOM 3145 N N . TRP B 1 184 ? 46.970 87.264 14.410 1.00 17.14 184 TRP B N 1
ATOM 3146 C CA . TRP B 1 184 ? 45.975 88.293 14.708 1.00 17.37 184 TRP B CA 1
ATOM 3147 C C . TRP B 1 184 ? 46.413 89.194 15.863 1.00 17.54 184 TRP B C 1
ATOM 3148 O O . TRP B 1 184 ? 46.381 90.416 15.734 1.00 17.22 184 TRP B O 1
ATOM 3159 N N . VAL B 1 185 ? 46.826 88.592 16.980 1.00 18.48 185 VAL B N 1
ATOM 3160 C CA . VAL B 1 185 ? 47.343 89.359 18.130 1.00 18.35 185 VAL B CA 1
ATOM 3161 C C . VAL B 1 185 ? 48.563 90.196 17.707 1.00 18.26 185 VAL B C 1
ATOM 3162 O O . VAL B 1 185 ? 48.698 91.349 18.120 1.00 18.56 185 VAL B O 1
ATOM 3166 N N . GLY B 1 186 ? 49.417 89.611 16.865 1.00 18.28 186 GLY B N 1
ATOM 3167 C CA . GLY B 1 186 ? 50.605 90.275 16.320 1.00 17.98 186 GLY B CA 1
ATOM 3168 C C . GLY B 1 186 ? 50.305 91.568 15.594 1.00 17.82 186 GLY B C 1
ATOM 3169 O O . GLY B 1 186 ? 50.859 92.617 15.944 1.00 17.66 186 GLY B O 1
ATOM 3170 N N . ILE B 1 187 ? 49.419 91.504 14.597 1.00 17.70 187 ILE B N 1
ATOM 3171 C CA . ILE B 1 187 ? 49.059 92.702 13.817 1.00 17.30 187 ILE B CA 1
ATOM 3172 C C . ILE B 1 187 ? 48.366 93.751 14.687 1.00 17.65 187 ILE B C 1
ATOM 3173 O O . ILE B 1 187 ? 48.705 94.932 14.602 1.00 17.81 187 ILE B O 1
ATOM 3178 N N . CYS B 1 188 ? 47.442 93.308 15.543 1.00 18.22 188 CYS B N 1
ATOM 3179 C CA . CYS B 1 188 ? 46.723 94.195 16.470 1.00 19.28 188 CYS B CA 1
ATOM 3180 C C . CYS B 1 188 ? 47.670 94.996 17.367 1.00 20.23 188 CYS B C 1
ATOM 3181 O O . CYS B 1 188 ? 47.522 96.215 17.496 1.00 19.81 188 CYS B O 1
ATOM 3184 N N . ASN B 1 189 ? 48.656 94.308 17.939 1.00 21.64 189 ASN B N 1
ATOM 3185 C CA . ASN B 1 189 ? 49.659 94.943 18.798 1.00 22.57 189 ASN B CA 1
ATOM 3186 C C . ASN B 1 189 ? 50.598 95.855 18.022 1.00 22.93 189 ASN B C 1
ATOM 3187 O O . ASN B 1 189 ? 50.809 97.000 18.426 1.00 23.25 189 ASN B O 1
ATOM 3192 N N . ARG B 1 190 ? 51.141 95.359 16.908 1.00 22.89 190 ARG B N 1
ATOM 3193 C CA . ARG B 1 190 ? 52.086 96.132 16.088 1.00 23.36 190 ARG B CA 1
ATOM 3194 C C . ARG B 1 190 ? 51.472 97.369 15.433 1.00 22.90 190 ARG B C 1
ATOM 3195 O O . ARG B 1 190 ? 52.174 98.353 15.179 1.00 21.71 190 ARG B O 1
ATOM 3203 N N . ARG B 1 191 ? 50.165 97.317 15.182 1.00 21.96 191 ARG B N 1
ATOM 3204 C CA . ARG B 1 191 ? 49.476 98.370 14.436 1.00 21.74 191 ARG B CA 1
ATOM 3205 C C . ARG B 1 191 ? 48.414 99.152 15.226 1.00 21.55 191 ARG B C 1
ATOM 3206 O O . ARG B 1 191 ? 47.714 100.001 14.653 1.00 21.19 191 ARG B O 1
ATOM 3214 N N . SER B 1 192 ? 48.315 98.881 16.534 1.00 21.32 192 SER B N 1
ATOM 3215 C CA . SER B 1 192 ? 47.352 99.536 17.442 1.00 21.36 192 SER B CA 1
ATOM 3216 C C . SER B 1 192 ? 45.884 99.350 17.023 1.00 21.27 192 SER B C 1
ATOM 3217 O O . SER B 1 192 ? 45.067 100.272 17.128 1.00 21.15 192 SER B O 1
ATOM 3220 N N . VAL B 1 193 ? 45.565 98.153 16.533 1.00 20.53 193 VAL B N 1
ATOM 3221 C CA . VAL B 1 193 ? 44.189 97.786 16.224 1.00 20.78 193 VAL B CA 1
ATOM 3222 C C . VAL B 1 193 ? 43.590 97.270 17.537 1.00 21.33 193 VAL B C 1
ATOM 3223 O O . VAL B 1 193 ? 44.124 96.325 18.119 1.00 20.94 193 VAL B O 1
ATOM 3227 N N . PRO B 1 194 ? 42.495 97.903 18.016 1.00 22.07 194 PRO B N 1
ATOM 3228 C CA . PRO B 1 194 ? 41.935 97.571 19.333 1.00 23.17 194 PRO B CA 1
ATOM 3229 C C . PRO B 1 194 ? 41.057 96.302 19.350 1.00 23.32 194 PRO B C 1
ATOM 3230 O O . PRO B 1 194 ? 39.868 96.363 19.669 1.00 25.16 194 PRO B O 1
ATOM 3234 N N . GLY B 1 195 ? 41.658 95.163 19.020 1.00 23.76 195 GLY B N 1
ATOM 3235 C CA . GLY B 1 195 ? 40.964 93.873 19.040 1.00 23.67 195 GLY B CA 1
ATOM 3236 C C . GLY B 1 195 ? 39.924 93.708 17.941 1.00 23.66 195 GLY B C 1
ATOM 3237 O O . GLY B 1 195 ? 40.118 94.218 16.829 1.00 22.85 195 GLY B O 1
ATOM 3238 N N . PRO B 1 196 ? 38.814 92.990 18.239 1.00 23.62 196 PRO B N 1
ATOM 3239 C CA . PRO B 1 196 ? 37.819 92.671 17.206 1.00 23.62 196 PRO B CA 1
ATOM 3240 C C . PRO B 1 196 ? 37.106 93.898 16.633 1.00 24.51 196 PRO B C 1
ATOM 3241 O O . PRO B 1 196 ? 36.765 94.819 17.381 1.00 26.53 196 PRO B O 1
ATOM 3245 N N . THR B 1 197 ? 36.922 93.915 15.311 1.00 23.83 197 THR B N 1
ATOM 3246 C CA . THR B 1 197 ? 36.289 95.049 14.605 1.00 24.47 197 THR B CA 1
ATOM 3247 C C . THR B 1 197 ? 35.139 94.642 13.665 1.00 24.37 197 THR B C 1
ATOM 3248 O O . THR B 1 197 ? 34.516 95.504 13.027 1.00 24.32 197 THR B O 1
ATOM 3252 N N . LEU B 1 198 ? 34.859 93.342 13.570 1.00 22.84 198 LEU B N 1
ATOM 3253 C CA . LEU B 1 198 ? 33.902 92.861 12.577 1.00 22.44 198 LEU B CA 1
ATOM 3254 C C . LEU B 1 198 ? 32.455 93.039 13.007 1.00 22.35 198 LEU B C 1
ATOM 3255 O O . LEU B 1 198 ? 32.102 92.779 14.158 1.00 21.58 198 LEU B O 1
ATOM 3260 N N . GLU B 1 199 ? 31.636 93.501 12.068 1.00 23.32 199 GLU B N 1
ATOM 3261 C CA . GLU B 1 199 ? 30.188 93.417 12.188 1.00 24.80 199 GLU B CA 1
ATOM 3262 C C . GLU B 1 199 ? 29.714 92.141 11.516 1.00 23.75 199 GLU B C 1
ATOM 3263 O O . GLU B 1 199 ? 30.202 91.778 10.442 1.00 23.28 199 GLU B O 1
ATOM 3269 N N . TRP B 1 200 ? 28.764 91.466 12.151 1.00 22.69 200 TRP B N 1
ATOM 3270 C CA . TRP B 1 200 ? 28.229 90.212 11.631 1.00 22.80 200 TRP B CA 1
ATOM 3271 C C . TRP B 1 200 ? 26.710 90.306 11.429 1.00 24.03 200 TRP B C 1
ATOM 3272 O O . TRP B 1 200 ? 25.962 89.424 11.868 1.00 23.44 200 TRP B O 1
ATOM 3283 N N . ARG B 1 201 ? 26.274 91.372 10.750 1.00 25.66 201 ARG B N 1
ATOM 3284 C CA . ARG B 1 201 ? 24.848 91.656 10.522 1.00 27.21 201 ARG B CA 1
ATOM 3285 C C . ARG B 1 201 ? 24.127 90.530 9.784 1.00 26.72 201 ARG B C 1
ATOM 3286 O O . ARG B 1 201 ? 24.493 90.173 8.666 1.00 26.05 201 ARG B O 1
ATOM 3294 N N . GLY B 1 202 ? 23.110 89.968 10.435 1.00 27.13 202 GLY B N 1
ATOM 3295 C CA . GLY B 1 202 ? 22.306 88.885 9.871 1.00 26.69 202 GLY B CA 1
ATOM 3296 C C . GLY B 1 202 ? 23.025 87.552 9.797 1.00 27.59 202 GLY B C 1
ATOM 3297 O O . GLY B 1 202 ? 22.621 86.676 9.033 1.00 27.73 202 GLY B O 1
ATOM 3298 N N . LEU B 1 203 ? 24.084 87.397 10.595 1.00 26.86 203 LEU B N 1
ATOM 3299 C CA . LEU B 1 203 ? 24.910 86.185 10.578 1.00 27.43 203 LEU B CA 1
ATOM 3300 C C . LEU B 1 203 ? 24.923 85.425 11.917 1.00 28.21 203 LEU B C 1
ATOM 3301 O O . LEU B 1 203 ? 25.882 84.711 12.233 1.00 28.47 203 LEU B O 1
ATOM 3306 N N . GLU B 1 204 ? 23.834 85.562 12.675 1.00 29.86 204 GLU B N 1
ATOM 3307 C CA . GLU B 1 204 ? 23.635 84.880 13.969 1.00 30.96 204 GLU B CA 1
ATOM 3308 C C . GLU B 1 204 ? 23.753 83.359 13.880 1.00 31.28 204 GLU B C 1
ATOM 3309 O O . GLU B 1 204 ? 24.279 82.724 14.797 1.00 31.38 204 GLU B O 1
ATOM 3315 N N . ALA B 1 205 ? 23.276 82.789 12.771 1.00 31.05 205 ALA B N 1
ATOM 3316 C CA . ALA B 1 205 ? 23.301 81.338 12.551 1.00 31.14 205 ALA B CA 1
ATOM 3317 C C . ALA B 1 205 ? 24.680 80.757 12.188 1.00 31.47 205 ALA B C 1
ATOM 3318 O O . ALA B 1 205 ? 24.813 79.536 12.048 1.00 32.39 205 ALA B O 1
ATOM 3320 N N . ILE B 1 206 ? 25.692 81.615 12.035 1.00 31.03 206 ILE B N 1
ATOM 3321 C CA . ILE B 1 206 ? 27.053 81.172 11.687 1.00 30.94 206 ILE B CA 1
ATOM 3322 C C . ILE B 1 206 ? 27.850 80.850 12.956 1.00 30.82 206 ILE B C 1
ATOM 3323 O O . ILE B 1 206 ? 27.893 81.662 13.883 1.00 29.57 206 ILE B O 1
ATOM 3328 N N . ARG B 1 207 ? 28.469 79.666 12.982 1.00 30.89 207 ARG B N 1
ATOM 3329 C CA . ARG B 1 207 ? 29.370 79.258 14.067 1.00 31.57 207 ARG B CA 1
ATOM 3330 C C . ARG B 1 207 ? 30.619 80.131 14.084 1.00 30.54 207 ARG B C 1
ATOM 3331 O O . ARG B 1 207 ? 31.252 80.339 13.045 1.00 29.99 207 ARG B O 1
ATOM 3339 N N . ARG B 1 208 ? 30.963 80.632 15.270 1.00 29.28 208 ARG B N 1
ATOM 3340 C CA . ARG B 1 208 ? 32.189 81.402 15.458 1.00 28.56 208 ARG B CA 1
ATOM 3341 C C . ARG B 1 208 ? 32.963 80.946 16.679 1.00 27.55 208 ARG B C 1
ATOM 3342 O O . ARG B 1 208 ? 32.427 80.927 17.795 1.00 26.44 208 ARG B O 1
ATOM 3350 N N . HIS B 1 209 ? 34.225 80.580 16.456 1.00 25.29 209 HIS B N 1
ATOM 3351 C CA . HIS B 1 209 ? 35.158 80.321 17.545 1.00 24.86 209 HIS B CA 1
ATOM 3352 C C . HIS B 1 209 ? 35.398 81.610 18.327 1.00 24.83 209 HIS B C 1
ATOM 3353 O O . HIS B 1 209 ? 35.419 82.701 17.747 1.00 24.21 209 HIS B O 1
ATOM 3360 N N . SER B 1 210 ? 35.549 81.469 19.643 1.00 24.68 210 SER B N 1
ATOM 3361 C CA . SER B 1 210 ? 35.980 82.558 20.511 1.00 25.15 210 SER B CA 1
ATOM 3362 C C . SER B 1 210 ? 37.371 83.025 20.097 1.00 25.78 210 SER B C 1
ATOM 3363 O O . SER B 1 210 ? 38.279 82.210 19.917 1.00 26.71 210 SER B O 1
ATOM 3366 N N . LEU B 1 211 ? 37.525 84.335 19.935 1.00 25.16 211 LEU B N 1
ATOM 3367 C CA . LEU B 1 211 ? 38.823 84.929 19.621 1.00 25.30 211 LEU B CA 1
ATOM 3368 C C . LEU B 1 211 ? 39.760 84.858 20.835 1.00 26.23 211 LEU B C 1
ATOM 3369 O O . LEU B 1 211 ? 39.280 84.768 21.973 1.00 25.99 211 LEU B O 1
ATOM 3374 N N . PRO B 1 212 ? 41.093 84.859 20.601 1.00 26.86 212 PRO B N 1
ATOM 3375 C CA . PRO B 1 212 ? 42.030 84.877 21.728 1.00 28.87 212 PRO B CA 1
ATOM 3376 C C . PRO B 1 212 ? 41.996 86.206 22.484 1.00 30.68 212 PRO B C 1
ATOM 3377 O O . PRO B 1 212 ? 41.528 87.206 21.938 1.00 30.54 212 PRO B O 1
ATOM 3381 N N . GLU B 1 213 ? 42.488 86.203 23.725 1.00 34.11 213 GLU B N 1
ATOM 3382 C CA . GLU B 1 213 ? 42.545 87.412 24.556 1.00 37.55 213 GLU B CA 1
ATOM 3383 C C . GLU B 1 213 ? 43.717 88.296 24.145 1.00 38.22 213 GLU B C 1
ATOM 3384 O O . GLU B 1 213 ? 43.665 89.519 24.290 1.00 39.48 213 GLU B O 1
#